Protein 3OVP (pdb70)

Radius of gyration: 23.5 Å; Cα contacts (8 Å, |Δi|>4): 1049; chains: 2; bounding box: 44×43×78 Å

Sequence (443 aa):
GCCKIGPSSILNNSDLANLGAECLRMLDSGADYLHLDVMDGHFVPNITFGHPVVESLRKQQLGQQDPFFDMHMMVSKKPEQWVKPMAVAGANQYTFHLEATEENNPGALIKDIRENGMKKVGLAIKPGTSVEYLAPWANQIDMALVMMTVEPGFGGQKKFMEDMMPKVHWWLRTQFPSLDIEVDGGVGPDDTVHHKCAEAGANMIVSGSSAIMRRSEEDPRRSVINLLRNVCCSEEAAQKRGCCKIGPSILNSDLANLLGAECLRMLDSGADYLHLDVMDGHFVPNITFGHPVVEESLRKQLGQDPFFDMHMMVSKKPEQWVKKPMAVAGANQYTFHLEATENPGALIKKDDIREENGMKVGLAIKPGTSVEYLAPWANQIDMALLVMMTVEPGFGGQKKFMEEDDMMPKVHWLRTQFPSLDIEVDGGVGPDTVHKCAEEAGANMIVSGSSAIMMRRSEDPRSSVINLLRNNVCCSSEEAAQKRS

CATH classification: 3.20.20.70

Secondary structure (DSSP, 8-state):
--EEEEB-TTS-GGGHHHHHHHHHHTT-S-EEEEEEBSSSSS-B-B-HHHHHHHHHHH-SSSPEEEEEE-S-GGGGHHHHHHHT-SEEEEEGGG-S-HHHHHHHHHHTT-EEEEEE-TTS-GGGTGGGGGG-SEEEEESS-TTT-S----GGGHHHHHHHHHH-TT-EEEEESS-STTTHHHHHHHT--EEEESHHHHT-S-HHHHHHHHHHHHHHHHHH-/--EEEEB-TTS-GGGHHHHHHHHHHTT-S-EEEEEEBSSSSS-B-B-HHHHHHHHHHH-SSSPEEEEEE-S-GGGGHHHHHHHT-SEEEEEGGG-S-HHHHHHHHHHTT-EEEEEE-TTS-GGGGGGGGGG-SEEEEESS-TTSSS----GGGHHHHHHHHHH-TT-EEEEESS-STTTHHHHHHHT--EEEE-HHHHT-S-HHHHHHHHHHHHHHHHHHH-

B-factor: mean 17.16, std 11.18, range [2.68, 72.77]

Solvent-accessible surface area: 17392 Å² total; per-residue (Å²): 98,13,102,0,0,0,11,0,42,70,11,55,5,0,32,3,0,55,21,0,75,85,0,44,113,12,22,12,56,4,0,0,0,9,0,12,0,6,76,36,4,51,25,1,0,2,0,31,25,5,0,90,16,1,20,183,67,20,30,153,142,17,62,0,0,0,1,0,3,0,28,107,0,74,75,7,1,126,35,1,25,108,3,24,10,43,7,0,0,0,0,19,61,13,18,157,85,13,15,68,3,5,128,54,0,97,136,29,72,8,104,0,0,0,0,0,45,18,79,21,49,17,123,141,0,19,92,61,4,136,70,16,43,1,0,0,0,4,0,10,51,5,19,141,33,96,57,133,12,54,117,99,14,20,87,20,0,106,91,0,27,78,93,52,105,114,14,58,0,0,0,16,8,42,6,3,53,96,3,0,85,88,0,0,116,11,0,0,14,18,0,2,2,18,48,36,0,10,168,21,166,65,16,119,57,22,0,55,74,0,51,94,10,0,33,65,3,34,149,138,126,96,16,103,0,0,0,15,0,48,103,8,48,4,0,34,2,0,52,29,0,71,82,0,43,109,10,21,12,55,4,0,0,0,10,0,12,1,7,75,37,4,54,29,2,0,1,0,33,24,5,0,80,16,1,31,170,70,19,32,167,137,19,47,0,0,0,0,0,2,0,38,119,0,74,62,7,0,131,35,1,25,119,2,24,9,46,3,0,0,0,0,21,59,17,12,176,88,15,9,52,2,4,128,54,0,101,148,29,72,8,90,0,0,0,0,0,45,15,81,20,55,18,99,139,0,26,87,57,8,131,63,16,39,2,0,0,0,6,0,14,56,5,14,125,62,92,50,162,17,48,95,104,17,21,88,23,0,96,74,0,34,82,94,51,104,114,15,55,0,0,0,14,9,41,9,4,56,115,10,0,88,79,0,2,94,10,5,3,20,17,0,3,2,15,55,39,0,15,196,27,180,75,10,116,53,22,0,64,94,0,56,78,34,0,32,81,10,34,103,168,106,124

InterPro domains:
  IPR000056 Ribulose-phosphate 3-epimerase-like [PF00834] (6-200)
  IPR000056 Ribulose-phosphate 3-epimerase-like [PS01085] (34-48)
  IPR000056 Ribulose-phosphate 3-epimerase-like [PS01086] (138-160)
  IPR000056 Ribulose-phosphate 3-epimerase-like [PTHR11749] (5-222)
  IPR000056 Ribulose-phosphate 3-epimerase-like [cd00429] (6-214)
  IPR011060 Ribulose-phosphate binding barrel [SSF51366] (5-219)
  IPR013785 Aldolase-type TIM barrel [G3DSA:3.20.20.70] (1-228)
  IPR026019 Ribulose-phosphate 3-epimerase [MF_02227] (4-216)
  IPR026019 Ribulose-phosphate 3-epimerase [PIRSF001461] (3-225)
  IPR026019 Ribulose-phosphate 3-epimerase [TIGR01163] (6-214)

Foldseek 3Di:
DFFEAEEEQVADPVPVLVLVVVLVVLPHQAYEYEAADCPLANDGGDALVVLLVSCVSVDQPHAYAYEHSYLCLLVCLLSNLVSRHAEYEYEPVNDPCVPVSLVSNVVSPHFYEYEYAPVDDLVSVVVCQVSHQEYEYEQHGPRPDVDAGHLVSLLSLLVCCVVPVPHAYEYHDNDFLVCLLSNLLSHHRYYYHYCNQSVDPNNSVRRCSSNVSNVVSNVVD/DFFEAEEDQPDDPVPVLVLVVVCVVLPHQAYEYEAADCPLANDGGDALVSLLVSCVSPDQPHAYAYEHSYQCLLVCLLSNLVSRHAEYEYEPVRDPCVPVSLVSNVVSPHFYEYEYAPVDQLVVCVVCQVSHQEYEYEQHGPHPPADAGNLVSLLSLLVCCVVPVVHAYEYDHNDFLVCLLSNLLSPHRYYYHYCNQSVDPNSSVRRVSSNVSNVVSNVVVD

Structure (mmCIF, N/CA/C/O backbone):
data_3OVP
#
_entry.id   3OVP
#
_cell.length_a   63.773
_cell.length_b   46.758
_cell.length_c   73.314
_cell.angle_alpha   90.00
_cell.angle_beta   89.97
_cell.angle_gamma   90.00
#
_symmetry.space_group_name_H-M   'P 1 21 1'
#
loop_
_entity.id
_entity.type
_entity.pdbx_description
1 polymer 'Ribulose-phosphate 3-epimerase'
2 non-polymer 'FE (II) ION'
3 non-polymer 3,6,9,12,15,18,21,24,27-NONAOXANONACOSANE-1,29-DIOL
4 water water
#
loop_
_atom_site.group_PDB
_atom_site.id
_atom_site.type_symbol
_atom_site.label_atom_id
_atom_site.label_alt_id
_atom_site.label_comp_id
_atom_site.label_asym_id
_atom_site.label_entity_id
_atom_site.label_seq_id
_atom_site.pdbx_PDB_ins_code
_atom_site.Cartn_x
_atom_site.Cartn_y
_atom_site.Cartn_z
_atom_site.occupancy
_atom_site.B_iso_or_equiv
_atom_site.auth_seq_id
_atom_site.auth_comp_id
_atom_site.auth_asym_id
_atom_site.auth_atom_id
_atom_site.pdbx_PDB_model_num
ATOM 1 N N . GLY A 1 4 ? 21.462 5.644 41.521 1.00 40.99 4 GLY A N 1
ATOM 2 C CA . GLY A 1 4 ? 20.945 4.651 40.595 1.00 29.73 4 GLY A CA 1
ATOM 3 C C . GLY A 1 4 ? 20.220 5.279 39.419 1.00 28.75 4 GLY A C 1
ATOM 4 O O . GLY A 1 4 ? 19.369 4.644 38.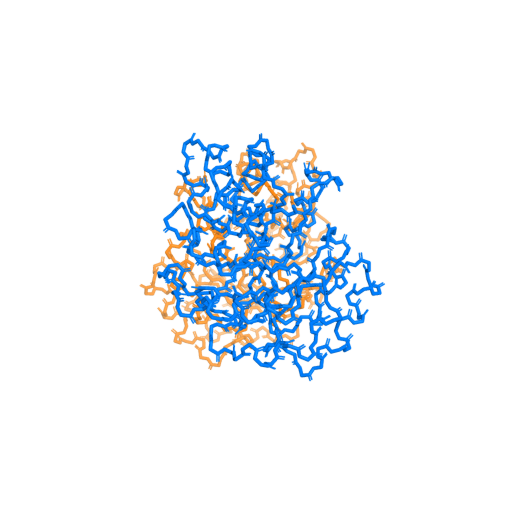787 1.00 30.17 4 GLY A O 1
ATOM 5 N N . CYS A 1 5 ? 20.569 6.526 39.112 1.00 22.10 5 CYS A N 1
ATOM 6 C CA A CYS A 1 5 ? 19.915 7.238 38.018 0.59 22.81 5 CYS A CA 1
ATOM 7 C CA B CYS A 1 5 ? 19.924 7.264 38.028 0.41 23.01 5 CYS A CA 1
ATOM 8 C C . CYS A 1 5 ? 20.765 7.226 36.767 1.00 20.66 5 CYS A C 1
ATOM 9 O O . CYS A 1 5 ? 21.971 7.449 36.819 1.00 21.20 5 CYS A O 1
ATOM 14 N N . LYS A 1 6 ? 20.122 6.966 35.636 1.00 11.46 6 LYS A N 1
ATOM 15 C CA . LYS A 1 6 ? 20.874 6.751 34.417 1.00 11.75 6 LYS A CA 1
ATOM 16 C C . LYS A 1 6 ? 20.244 7.427 33.234 1.00 12.64 6 LYS A C 1
ATOM 17 O O . LYS A 1 6 ? 19.020 7.507 33.141 1.00 11.52 6 LYS A O 1
ATOM 23 N N . ILE A 1 7 ? 21.106 7.904 32.338 1.00 10.00 7 ILE A N 1
ATOM 24 C CA . ILE A 1 7 ? 20.694 8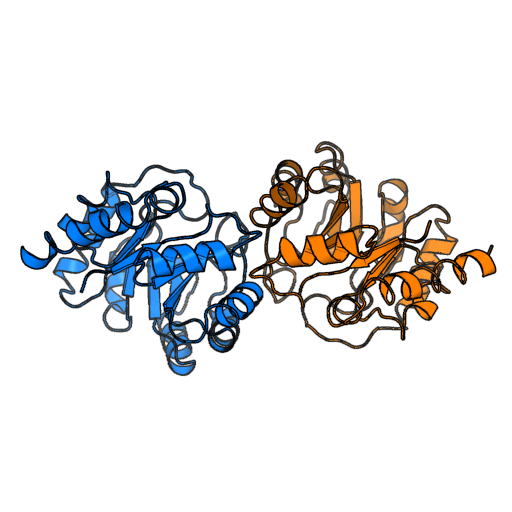.635 31.151 1.00 8.21 7 ILE A CA 1
ATOM 25 C C . ILE A 1 7 ? 21.023 7.837 29.900 1.00 11.75 7 ILE A C 1
ATOM 26 O O . ILE A 1 7 ? 22.164 7.434 29.691 1.00 11.96 7 ILE A O 1
ATOM 31 N N . GLY A 1 8 ? 20.013 7.623 29.069 1.00 8.95 8 GLY A N 1
ATOM 32 C CA . GLY A 1 8 ? 20.145 6.814 27.863 1.00 10.17 8 GLY A CA 1
ATOM 33 C C . GLY A 1 8 ? 19.679 7.579 26.642 1.00 10.75 8 GLY A C 1
ATOM 34 O O . GLY A 1 8 ? 18.490 7.682 26.370 1.00 12.56 8 GLY A O 1
ATOM 35 N N . PRO A 1 9 ? 20.623 8.131 25.883 1.00 9.78 9 PRO A N 1
ATOM 36 C CA . PRO A 1 9 ? 20.176 8.894 24.719 1.00 9.85 9 PRO A CA 1
ATOM 37 C C . PRO A 1 9 ? 19.505 7.991 23.692 1.00 10.87 9 PRO A C 1
ATOM 38 O O . PRO A 1 9 ? 19.926 6.847 23.500 1.00 11.51 9 PRO A O 1
ATOM 42 N N . SER A 1 10 ? 18.454 8.502 23.055 1.00 8.77 10 SER A N 1
ATOM 43 C CA A SER A 1 10 ? 17.846 7.843 21.916 0.34 9.61 10 SER A CA 1
ATOM 44 C CA B SER A 1 10 ? 17.869 7.821 21.914 0.66 8.31 10 SER A CA 1
ATOM 45 C C . SER A 1 10 ? 18.459 8.450 20.664 1.00 13.23 10 SER A C 1
ATOM 46 O O . SER A 1 10 ? 18.791 9.638 20.644 1.00 16.56 10 SER A O 1
ATOM 51 N N . ILE A 1 11 ? 18.601 7.648 19.633 1.00 15.38 11 ILE A N 1
ATOM 52 C CA . ILE A 1 11 ? 19.373 8.084 18.475 1.00 18.09 11 ILE A CA 1
ATOM 53 C C . ILE A 1 11 ? 18.628 8.234 17.142 1.00 22.82 11 ILE A C 1
ATOM 54 O O . ILE A 1 11 ? 19.262 8.317 16.092 1.00 19.98 11 ILE A O 1
ATOM 59 N N . LEU A 1 12 ? 17.299 8.296 17.181 1.00 21.45 12 LEU A N 1
ATOM 60 C CA . LEU A 1 12 ? 16.506 8.393 15.952 1.00 21.94 12 LEU A CA 1
ATOM 61 C C . LEU A 1 12 ? 16.666 9.749 15.300 1.00 25.67 12 LEU A C 1
ATOM 62 O O . LEU A 1 12 ? 16.401 9.920 14.105 1.00 24.69 12 LEU A O 1
ATOM 67 N N . ASN A 1 13 ? 17.074 10.719 16.107 1.00 20.04 13 ASN A N 1
ATOM 68 C CA A ASN A 1 13 ? 17.278 12.062 15.575 0.49 26.10 13 ASN A CA 1
ATOM 69 C CA B ASN A 1 13 ? 17.298 12.090 15.690 0.51 27.36 13 ASN A CA 1
ATOM 70 C C . ASN A 1 13 ? 18.737 12.310 15.246 1.00 30.88 13 ASN A C 1
ATOM 71 O O . ASN A 1 13 ? 19.148 13.441 14.980 1.00 42.38 13 ASN A O 1
ATOM 80 N N . SER A 1 14 ? 19.509 11.231 15.207 1.00 19.28 14 SER A N 1
ATOM 81 C CA . SER A 1 14 ? 20.930 11.340 14.912 1.00 14.01 14 SER A CA 1
ATOM 82 C C . SER A 1 14 ? 21.187 11.135 13.431 1.00 16.28 14 SER A C 1
ATOM 83 O O . SER A 1 14 ? 20.274 10.860 12.655 1.00 15.72 14 SER A O 1
ATOM 86 N N . ASP A 1 15 ? 22.443 11.285 13.038 1.00 10.23 15 ASP A N 1
ATOM 87 C CA . ASP A 1 15 ? 22.829 10.968 11.677 1.00 10.13 15 ASP A CA 1
ATOM 88 C C . ASP A 1 15 ? 22.912 9.451 11.565 1.00 10.11 15 ASP A C 1
ATOM 89 O O . ASP A 1 15 ? 23.918 8.848 11.921 1.00 10.47 15 ASP A O 1
ATOM 94 N N . LEU A 1 16 ? 21.836 8.828 11.082 1.00 9.64 16 LEU A N 1
ATOM 95 C CA . LEU A 1 16 ? 21.772 7.372 11.031 1.00 8.10 16 LEU A CA 1
ATOM 96 C C . LEU A 1 16 ? 22.725 6.753 9.996 1.00 9.83 16 LEU A C 1
ATOM 97 O O . LEU A 1 16 ? 22.974 5.545 10.037 1.00 13.00 16 LEU A O 1
ATOM 102 N N . ALA A 1 17 ? 23.265 7.569 9.090 1.00 7.66 17 ALA A N 1
ATOM 103 C CA . ALA A 1 17 ? 24.269 7.072 8.147 1.00 8.83 17 ALA A CA 1
ATOM 104 C C . ALA A 1 17 ? 25.639 7.002 8.794 1.00 10.76 17 ALA A C 1
ATOM 105 O O . ALA A 1 17 ? 26.578 6.440 8.230 1.00 10.29 17 ALA A O 1
ATOM 107 N N . ASN A 1 18 ? 25.753 7.582 9.982 1.00 11.47 18 ASN A N 1
ATOM 108 C CA . ASN A 1 18 ? 27.016 7.577 10.719 1.00 11.05 18 ASN A CA 1
ATOM 109 C C . ASN A 1 18 ? 26.712 7.206 12.166 1.00 10.81 18 ASN A C 1
ATOM 110 O O . ASN A 1 18 ? 27.115 7.901 13.107 1.00 11.34 18 ASN A O 1
ATOM 115 N N . LEU A 1 19 ? 25.986 6.104 12.336 1.00 7.57 19 LEU A N 1
ATOM 116 C CA . LEU A 1 19 ? 25.427 5.752 13.640 1.00 9.53 19 LEU A CA 1
ATOM 117 C C . LEU A 1 19 ? 26.520 5.433 14.657 1.00 11.23 19 LEU A C 1
ATOM 118 O O . LEU A 1 19 ? 26.388 5.763 15.833 1.00 11.93 19 LEU A O 1
ATOM 123 N N . GLY A 1 20 ? 27.605 4.807 14.201 1.00 12.07 20 GLY A N 1
ATOM 124 C CA . GLY A 1 20 ? 28.688 4.461 15.107 1.00 11.93 20 GLY A CA 1
ATOM 125 C C . GLY A 1 20 ? 29.279 5.696 15.757 1.00 13.47 20 GLY A C 1
ATOM 126 O O . GLY A 1 20 ? 29.473 5.741 16.979 1.00 12.85 20 GLY A O 1
ATOM 127 N N . ALA A 1 21 ? 29.553 6.709 14.942 1.00 10.80 21 ALA A N 1
ATOM 128 C CA . ALA A 1 21 ? 30.140 7.950 15.444 1.00 8.14 21 ALA A CA 1
ATOM 129 C C . ALA A 1 21 ? 29.207 8.632 16.437 1.00 9.58 21 ALA A C 1
ATOM 130 O O . ALA A 1 21 ? 29.644 9.161 17.457 1.00 11.17 21 ALA A O 1
ATOM 132 N N . GLU A 1 22 ? 27.913 8.626 16.124 1.00 8.73 22 GLU A N 1
ATOM 133 C CA . GLU A 1 22 ? 26.937 9.268 16.995 1.00 9.29 22 GLU A CA 1
ATOM 134 C C . GLU A 1 22 ? 26.880 8.559 18.339 1.00 10.51 22 GLU A C 1
ATOM 135 O O . GLU A 1 22 ? 26.801 9.201 19.384 1.00 14.48 22 GLU A O 1
ATOM 141 N N . CYS A 1 23 ? 26.906 7.231 18.316 1.00 12.11 23 CYS A N 1
ATOM 142 C CA . CYS A 1 23 ? 26.897 6.485 19.566 1.00 10.66 23 CYS A CA 1
ATOM 143 C C . CYS A 1 23 ? 28.189 6.691 20.344 1.00 10.50 23 CYS A C 1
ATOM 144 O O . CYS A 1 23 ? 28.163 6.849 21.565 1.00 12.52 23 CYS A O 1
ATOM 147 N N . LEU A 1 24 ? 29.316 6.687 19.645 1.00 10.12 24 LEU A N 1
ATOM 148 C CA . LEU A 1 24 ? 30.594 6.858 20.331 1.00 10.57 24 LEU A CA 1
ATOM 149 C C . LEU A 1 24 ? 30.663 8.202 21.048 1.00 12.97 24 LEU A C 1
ATOM 150 O O . LEU A 1 24 ? 31.137 8.297 22.188 1.00 13.23 24 LEU A O 1
ATOM 155 N N . ARG A 1 25 ? 30.199 9.260 20.398 1.00 11.18 25 ARG A N 1
ATOM 156 C CA . ARG A 1 25 ? 30.299 10.558 21.047 1.00 10.28 25 ARG A CA 1
ATOM 157 C C . ARG A 1 25 ? 29.296 10.672 22.208 1.00 11.64 25 ARG A C 1
ATOM 158 O O . ARG A 1 25 ? 29.539 11.400 23.167 1.00 13.30 25 ARG A O 1
ATOM 166 N N . MET A 1 26 ? 28.185 9.944 22.141 1.00 10.08 26 MET A N 1
ATOM 167 C CA . MET A 1 26 ? 27.278 9.900 23.295 1.00 12.84 26 MET A CA 1
ATOM 168 C C . MET A 1 26 ? 27.934 9.224 24.494 1.00 12.98 26 MET A C 1
ATOM 169 O O . MET A 1 26 ? 27.808 9.691 25.629 1.00 11.24 26 MET A O 1
ATOM 174 N N . LEU A 1 27 ? 28.626 8.119 24.240 1.00 10.65 27 LEU A N 1
ATOM 175 C CA . LEU A 1 27 ? 29.340 7.406 25.290 1.00 11.39 27 LEU A CA 1
ATOM 176 C C . LEU A 1 27 ? 30.458 8.262 25.876 1.00 10.85 27 LEU A C 1
ATOM 177 O O . LEU A 1 27 ? 30.632 8.329 27.094 1.00 14.60 27 LEU A O 1
ATOM 182 N N . ASP A 1 28 ? 31.209 8.930 25.009 1.00 11.89 28 ASP A N 1
ATOM 183 C CA . ASP A 1 28 ? 32.263 9.828 25.470 1.00 12.82 28 ASP A CA 1
ATOM 184 C C . ASP A 1 28 ? 31.701 11.008 26.250 1.00 13.66 28 ASP A C 1
ATOM 185 O O . ASP A 1 28 ? 32.409 11.608 27.060 1.00 14.75 28 ASP A O 1
ATOM 190 N N . SER A 1 29 ? 30.446 11.354 25.978 1.00 12.16 29 SER A N 1
ATOM 191 C CA . SER A 1 29 ? 29.787 12.475 26.636 1.00 15.72 29 SER A CA 1
ATOM 192 C C . SER A 1 29 ? 29.206 12.075 27.983 1.00 15.16 29 SER A C 1
ATOM 193 O O . SER A 1 29 ? 28.638 12.905 28.689 1.00 17.18 29 SER A O 1
ATOM 196 N N . GLY A 1 30 ? 29.355 10.801 28.327 1.00 13.46 30 GLY A N 1
ATOM 197 C CA . GLY A 1 30 ? 28.943 10.306 29.633 1.00 9.94 30 GLY A CA 1
ATOM 198 C C . GLY A 1 30 ? 27.591 9.608 29.671 1.00 13.78 30 GLY A C 1
ATOM 199 O O . GLY A 1 30 ? 27.033 9.400 30.754 1.00 14.38 30 GLY A O 1
ATOM 200 N N . ALA A 1 31 ? 27.053 9.235 28.513 1.00 11.88 31 ALA A N 1
ATOM 201 C CA . ALA A 1 31 ? 25.806 8.459 28.499 1.00 8.93 31 ALA A CA 1
ATOM 202 C C . ALA A 1 31 ? 25.985 7.163 29.279 1.00 10.95 31 ALA A C 1
ATOM 203 O O . ALA A 1 31 ? 27.016 6.497 29.157 1.00 12.72 31 ALA A O 1
ATOM 205 N N . ASP A 1 32 ? 24.981 6.798 30.069 1.00 9.84 32 ASP A N 1
ATOM 206 C CA . ASP A 1 32 ? 25.052 5.566 30.847 1.00 8.92 32 ASP A CA 1
ATOM 207 C C . ASP A 1 32 ? 24.711 4.348 30.007 1.00 11.25 32 ASP A C 1
ATOM 208 O O . ASP A 1 32 ? 25.211 3.258 30.255 1.00 12.53 32 ASP A O 1
ATOM 213 N N . TYR A 1 33 ? 23.855 4.538 29.005 1.00 9.08 33 TYR A N 1
ATOM 214 C CA . TYR A 1 33 ? 23.491 3.461 28.099 1.00 7.80 33 TYR A CA 1
ATOM 215 C C . TYR A 1 33 ? 22.961 4.077 26.802 1.00 10.47 33 TYR A C 1
ATOM 216 O O . TYR A 1 33 ? 22.848 5.299 26.699 1.00 10.05 33 TYR A O 1
ATOM 225 N N . LEU A 1 34 ? 22.690 3.239 25.807 1.00 9.17 34 LEU A N 1
ATOM 226 C CA . LEU A 1 34 ? 22.099 3.719 24.562 1.00 8.86 34 LEU A CA 1
ATOM 227 C C . LEU A 1 34 ? 20.735 3.081 24.414 1.00 12.20 34 LEU A C 1
ATOM 228 O O . LEU A 1 34 ? 20.575 1.889 24.662 1.00 11.04 34 LEU A O 1
ATOM 233 N N . HIS A 1 35 ? 19.752 3.887 24.027 1.00 9.50 35 HIS A N 1
ATOM 234 C CA . HIS A 1 35 ? 18.370 3.428 23.872 1.00 8.15 35 HIS A CA 1
ATOM 235 C C . HIS A 1 35 ? 18.101 3.356 22.376 1.00 10.21 35 HIS A C 1
ATOM 236 O O . HIS A 1 35 ? 18.143 4.377 21.679 1.00 10.93 35 HIS A O 1
ATOM 243 N N . LEU A 1 36 ? 17.869 2.140 21.879 1.00 7.85 36 LEU A N 1
ATOM 244 C CA . LEU A 1 36 ? 17.790 1.905 20.443 1.00 7.22 36 LEU A CA 1
ATOM 245 C C . LEU A 1 36 ? 16.369 1.555 20.049 1.00 7.82 36 LEU A C 1
ATOM 246 O O . LEU A 1 36 ? 15.830 0.520 20.462 1.00 9.10 36 LEU A O 1
ATOM 251 N N . ASP A 1 37 ? 15.761 2.424 19.251 1.00 7.35 37 ASP A N 1
ATOM 252 C CA . ASP A 1 37 ? 14.348 2.277 18.899 1.00 6.67 37 ASP A CA 1
ATOM 253 C C . ASP A 1 37 ? 14.161 1.417 17.668 1.00 7.41 37 ASP A C 1
ATOM 254 O O . ASP A 1 37 ? 14.572 1.805 16.576 1.00 10.53 37 ASP A O 1
ATOM 259 N N . VAL A 1 38 ? 13.517 0.268 17.847 1.00 5.07 38 VAL A N 1
ATOM 260 C CA . VAL A 1 38 ? 13.288 -0.683 16.759 1.00 5.82 38 VAL A CA 1
ATOM 261 C C . VAL A 1 38 ? 11.809 -0.658 16.430 1.00 6.82 38 VAL A C 1
ATOM 262 O O . VAL A 1 38 ? 10.967 -0.994 17.271 1.00 7.24 38 VAL A O 1
ATOM 266 N N . MET A 1 39 ? 11.490 -0.213 15.217 1.00 7.84 39 MET A N 1
ATOM 267 C CA . MET A 1 39 ? 10.102 -0.095 14.791 1.00 4.96 39 MET A CA 1
ATOM 268 C C . MET A 1 39 ? 9.888 -0.892 13.513 1.00 7.04 39 MET A C 1
ATOM 269 O O . MET A 1 39 ? 10.668 -0.772 12.574 1.00 9.10 39 MET A O 1
ATOM 274 N N . ASP A 1 40 ? 8.818 -1.685 13.465 1.00 5.37 40 ASP A N 1
ATOM 275 C CA . ASP A 1 40 ? 8.604 -2.590 12.340 1.00 5.67 40 ASP A CA 1
ATOM 276 C C . ASP A 1 40 ? 7.555 -2.134 11.334 1.00 8.65 40 ASP A C 1
ATOM 277 O O . ASP A 1 40 ? 7.220 -2.864 10.404 1.00 10.17 40 ASP A O 1
ATOM 282 N N . GLY A 1 41 ? 7.063 -0.914 11.491 1.00 8.62 41 GLY A N 1
ATOM 283 C CA . GLY A 1 41 ? 6.101 -0.375 10.545 1.00 8.31 41 GLY A CA 1
ATOM 284 C C . GLY A 1 41 ? 4.699 -0.928 10.706 1.00 11.43 41 GLY A C 1
ATOM 285 O O . GLY A 1 41 ? 3.792 -0.554 9.958 1.00 10.67 41 GLY A O 1
ATOM 286 N N . HIS A 1 42 ? 4.521 -1.800 11.693 1.00 8.32 42 HIS A N 1
ATOM 287 C CA . HIS A 1 42 ? 3.236 -2.443 11.935 1.00 8.81 42 HIS A CA 1
ATOM 288 C C . HIS A 1 42 ? 2.699 -2.088 13.312 1.00 8.05 42 HIS A C 1
ATOM 289 O O . HIS A 1 42 ? 1.578 -1.595 13.438 1.00 9.47 42 HIS A O 1
ATOM 296 N N . PHE A 1 43 ? 3.501 -2.332 14.345 1.00 7.22 43 PHE A N 1
ATOM 297 C CA . PHE A 1 43 ? 3.101 -1.950 15.689 1.00 7.78 43 PHE A CA 1
ATOM 298 C C . PHE A 1 43 ? 3.021 -0.428 15.825 1.00 10.14 43 PHE A C 1
ATOM 299 O O . PHE A 1 43 ? 2.155 0.109 16.546 1.00 10.32 43 PHE A O 1
ATOM 307 N N . VAL A 1 44 ? 3.924 0.255 15.126 1.00 8.85 44 VAL A N 1
ATOM 308 C CA . VAL A 1 44 ? 3.926 1.709 15.002 1.00 9.32 44 VAL A CA 1
ATOM 309 C C . VAL A 1 44 ? 4.147 2.065 13.535 1.00 9.45 44 VAL A C 1
ATOM 310 O O . VAL A 1 44 ? 4.705 1.264 12.771 1.00 10.93 44 VAL A O 1
ATOM 314 N N . PRO A 1 45 ? 3.705 3.257 13.119 1.00 10.03 45 PRO A N 1
ATOM 315 C CA . PRO A 1 45 ? 3.775 3.651 11.706 1.00 13.26 45 PRO A CA 1
ATOM 316 C C . PRO A 1 45 ? 5.128 4.207 11.244 1.00 12.46 45 PRO A C 1
ATOM 317 O O . PRO A 1 45 ? 5.178 5.244 10.577 1.00 13.36 45 PRO A O 1
ATOM 321 N N . ASN A 1 46 ? 6.215 3.509 11.563 1.00 10.34 46 ASN A N 1
ATOM 322 C CA . ASN A 1 46 ? 7.542 3.911 11.100 1.00 10.17 46 ASN A CA 1
ATOM 323 C C . ASN A 1 46 ? 8.407 2.667 11.104 1.00 11.16 46 ASN A C 1
ATOM 324 O O . ASN A 1 46 ? 8.115 1.732 11.835 1.00 10.70 46 ASN A O 1
ATOM 329 N N . ILE A 1 47 ? 9.442 2.648 10.273 1.00 8.05 47 ILE A N 1
ATOM 330 C CA . ILE A 1 47 ? 10.402 1.554 10.247 1.00 6.68 47 ILE A CA 1
ATOM 331 C C . ILE A 1 47 ? 11.745 2.200 10.491 1.00 8.15 47 ILE A C 1
ATOM 332 O O . ILE A 1 47 ? 12.143 3.110 9.756 1.00 11.07 47 ILE A O 1
ATOM 337 N N . THR A 1 48 ? 12.452 1.747 11.517 1.00 10.89 48 THR A N 1
ATOM 338 C CA . THR A 1 48 ? 13.719 2.377 11.852 1.00 12.26 48 THR A CA 1
ATOM 339 C C . THR A 1 48 ? 14.860 1.460 11.455 1.00 11.73 48 THR A C 1
ATOM 340 O O . THR A 1 48 ? 15.451 1.620 10.393 1.00 11.98 48 THR A O 1
ATOM 344 N N . PHE A 1 49 ? 15.162 0.496 12.313 1.00 10.69 49 PHE A N 1
ATOM 345 C CA . PHE A 1 49 ? 16.191 -0.480 12.014 1.00 8.20 49 PHE A CA 1
ATOM 346 C C . PHE A 1 49 ? 15.990 -1.699 12.893 1.00 10.13 49 PHE A C 1
ATOM 347 O O . PHE A 1 49 ? 15.293 -1.633 13.910 1.00 9.84 49 PHE A O 1
ATOM 355 N N . GLY A 1 50 ? 16.609 -2.806 12.494 1.00 10.08 50 GLY A N 1
ATOM 356 C CA . GLY A 1 50 ? 16.458 -4.058 13.213 1.00 8.51 50 GLY A CA 1
ATOM 357 C C . GLY A 1 50 ? 17.784 -4.616 13.695 1.00 12.44 50 GLY A C 1
ATOM 358 O O . GLY A 1 50 ? 18.809 -3.915 13.693 1.00 11.49 50 GLY A O 1
ATOM 359 N N . HIS A 1 51 ? 17.772 -5.885 14.101 1.00 10.48 51 HIS A N 1
ATOM 360 C CA . HIS A 1 51 ? 18.983 -6.525 14.630 1.00 9.59 51 HIS A CA 1
ATOM 361 C C . HIS A 1 51 ? 20.251 -6.441 13.761 1.00 9.93 51 HIS A C 1
ATOM 362 O O . HIS A 1 51 ? 21.349 -6.401 14.313 1.00 11.08 51 HIS A O 1
ATOM 369 N N . PRO A 1 52 ? 20.122 -6.430 12.411 1.00 9.60 52 PRO A N 1
ATOM 370 C CA . PRO A 1 52 ? 21.360 -6.334 11.624 1.00 10.72 52 PRO A CA 1
ATOM 371 C C . PRO A 1 52 ? 22.138 -5.062 11.933 1.00 12.48 52 PRO A C 1
ATOM 372 O O . PRO A 1 52 ? 23.375 -5.071 11.965 1.00 10.72 52 PRO A O 1
ATOM 376 N N . VAL A 1 53 ? 21.424 -3.966 12.163 1.00 10.04 53 VAL A N 1
ATOM 377 C CA . VAL A 1 53 ? 22.098 -2.728 12.525 1.00 10.41 53 VAL A CA 1
ATOM 378 C C . VAL A 1 53 ? 22.691 -2.846 13.924 1.00 10.34 53 VAL A C 1
ATOM 379 O O . VAL A 1 53 ? 23.823 -2.412 14.174 1.00 11.76 53 VAL A O 1
ATOM 383 N N . VAL A 1 54 ? 21.935 -3.458 14.831 1.00 10.63 54 VAL A N 1
ATOM 384 C CA . VAL A 1 54 ? 22.406 -3.651 16.200 1.00 9.42 54 VAL A CA 1
ATOM 385 C C . VAL A 1 54 ? 23.694 -4.454 16.221 1.00 11.03 54 VAL A C 1
ATOM 386 O O . VAL A 1 54 ? 24.635 -4.114 16.933 1.00 12.83 54 VAL A O 1
ATOM 390 N N . GLU A 1 55 ? 23.735 -5.521 15.425 1.00 11.84 55 GLU A N 1
ATOM 391 C CA . GLU A 1 55 ? 24.937 -6.342 15.317 1.00 10.56 55 GLU A CA 1
ATOM 392 C C . GLU A 1 55 ? 26.170 -5.540 14.867 1.00 12.69 55 GLU A C 1
ATOM 393 O O . GLU A 1 55 ? 27.245 -5.649 15.469 1.00 13.44 55 GLU A O 1
ATOM 399 N N . SER A 1 56 ? 26.026 -4.732 13.818 1.00 10.11 56 SER A N 1
ATOM 400 C CA . SER A 1 56 ? 27.125 -3.874 13.377 1.00 9.71 56 SER A CA 1
ATOM 401 C C . SER A 1 56 ? 27.523 -2.869 14.463 1.00 12.25 56 SER A C 1
ATOM 402 O O . SER A 1 56 ? 28.712 -2.602 14.668 1.00 13.95 56 SER A O 1
ATOM 405 N N . LEU A 1 57 ? 26.531 -2.312 15.151 1.00 10.33 57 LEU A N 1
ATOM 406 C CA . LEU A 1 57 ? 26.809 -1.330 16.202 1.00 9.44 57 LEU A CA 1
ATOM 407 C C . LEU A 1 57 ? 27.605 -1.987 17.314 1.00 16.08 57 LEU A C 1
ATOM 408 O O . LEU A 1 57 ? 28.601 -1.439 17.806 1.00 13.88 57 LEU A O 1
ATOM 413 N N . ARG A 1 58 ? 27.170 -3.176 17.716 1.00 11.53 58 ARG A N 1
ATOM 414 C CA . ARG A 1 58 ? 27.873 -3.900 18.775 1.00 13.66 58 ARG A CA 1
ATOM 415 C C . ARG A 1 58 ? 29.313 -4.195 18.372 1.00 14.60 58 ARG A C 1
ATOM 416 O O . ARG A 1 58 ? 30.235 -4.073 19.183 1.00 15.45 58 ARG A O 1
ATOM 424 N N . LYS A 1 59 ? 29.511 -4.569 17.114 1.00 14.24 59 LYS A N 1
ATOM 425 C CA . LYS A 1 59 ? 30.853 -4.866 16.625 1.00 15.32 59 LYS A CA 1
ATOM 426 C C . LYS A 1 59 ? 31.768 -3.641 16.702 1.00 16.61 59 LYS A C 1
ATOM 427 O O . LYS A 1 59 ? 32.940 -3.755 17.058 1.00 21.63 59 LYS A O 1
ATOM 433 N N A GLN A 1 60 ? 31.241 -2.470 16.373 0.52 15.91 60 GLN A N 1
ATOM 434 N N B GLN A 1 60 ? 31.208 -2.470 16.395 0.48 15.98 60 GLN A N 1
ATOM 435 C CA A GLN A 1 60 ? 32.064 -1.272 16.404 0.52 17.68 60 GLN A CA 1
ATOM 436 C CA B GLN A 1 60 ? 31.955 -1.206 16.347 0.48 17.91 60 GLN A CA 1
ATOM 437 C C A GLN A 1 60 ? 32.331 -0.822 17.834 0.52 18.68 60 GLN A C 1
ATOM 438 C C B GLN A 1 60 ? 32.161 -0.537 17.709 0.48 17.52 60 GLN A C 1
ATOM 439 O O A GLN A 1 60 ? 33.468 -0.481 18.183 0.52 13.86 60 GLN A O 1
ATOM 440 O O B GLN A 1 60 ? 33.088 0.256 17.888 0.48 16.02 60 GLN A O 1
ATOM 451 N N . LEU A 1 61 ? 31.288 -0.839 18.662 1.00 16.16 61 LEU A N 1
ATOM 452 C CA . LEU A 1 61 ? 31.375 -0.242 19.992 1.00 17.41 61 LEU A CA 1
ATOM 453 C C . LEU A 1 61 ? 32.059 -1.154 20.998 1.00 17.64 61 LEU A C 1
ATOM 454 O O . LEU A 1 61 ? 32.484 -0.703 22.063 1.00 23.54 61 LEU A O 1
ATOM 459 N N . GLY A 1 62 ? 32.153 -2.437 20.670 1.00 15.53 62 GLY A N 1
ATOM 460 C CA . GLY A 1 62 ? 32.742 -3.389 21.589 1.00 17.75 62 GLY A CA 1
ATOM 461 C C . GLY A 1 62 ? 31.737 -3.866 22.619 1.00 19.07 62 GLY A C 1
ATOM 462 O O . GLY A 1 62 ? 30.564 -3.508 22.567 1.00 15.22 62 GLY A O 1
ATOM 463 N N . GLN A 1 63 ? 32.229 -4.626 23.591 1.00 19.33 63 GLN A N 1
ATOM 464 C CA A GLN A 1 63 ? 31.358 -5.353 24.513 0.46 22.19 63 GLN A CA 1
ATOM 465 C CA B GLN A 1 63 ? 31.392 -5.363 24.534 0.54 22.57 63 GLN A CA 1
ATOM 466 C C . GLN A 1 63 ? 30.795 -4.530 25.672 1.00 22.03 63 GLN A C 1
ATOM 467 O O . GLN A 1 63 ? 29.799 -4.920 26.275 1.00 22.21 63 GLN A O 1
ATOM 478 N N . ASP A 1 64 ? 31.416 -3.399 25.979 1.00 17.69 64 ASP A N 1
ATOM 479 C CA . ASP A 1 64 ? 31.068 -2.644 27.191 1.00 20.07 64 ASP A CA 1
ATOM 480 C C . ASP A 1 64 ? 29.728 -1.879 27.210 1.00 17.02 64 ASP A C 1
ATOM 481 O O . ASP A 1 64 ? 28.995 -1.932 28.203 1.00 18.84 64 ASP A O 1
ATOM 486 N N . PRO A 1 65 ? 29.408 -1.145 26.135 1.00 16.29 65 PRO A N 1
ATOM 487 C CA . PRO A 1 65 ? 28.192 -0.322 26.202 1.00 10.77 65 PRO A CA 1
ATOM 488 C C . PRO A 1 65 ? 26.910 -1.132 26.348 1.00 11.96 65 PRO A C 1
ATOM 489 O O . PRO A 1 65 ? 26.799 -2.216 25.777 1.00 15.41 65 PRO A O 1
ATOM 493 N N . PHE A 1 66 ? 25.957 -0.586 27.101 1.00 9.55 66 PHE A N 1
ATOM 494 C CA . PHE A 1 66 ? 24.678 -1.239 27.377 1.00 11.04 66 PHE A CA 1
ATOM 495 C C . PHE A 1 66 ? 23.662 -0.776 26.349 1.00 10.19 66 PHE A C 1
ATOM 496 O O . PHE A 1 66 ? 23.452 0.429 26.190 1.00 10.45 66 PHE A O 1
ATOM 504 N N . PHE A 1 67 ? 23.054 -1.728 25.633 1.00 11.05 67 PHE A N 1
ATOM 505 C CA . PHE A 1 67 ? 21.986 -1.420 24.680 1.00 10.03 67 PHE A CA 1
ATOM 506 C C . PHE A 1 67 ? 20.631 -1.747 25.289 1.00 12.53 67 PHE A C 1
ATOM 507 O O . PHE A 1 67 ? 20.360 -2.906 25.605 1.00 12.80 67 PHE A O 1
ATOM 515 N N . ASP A 1 68 ? 19.777 -0.738 25.406 1.00 10.25 68 ASP A N 1
ATOM 516 C CA . ASP A 1 68 ? 18.375 -0.936 25.768 1.00 9.30 68 ASP A CA 1
ATOM 517 C C . ASP A 1 68 ? 17.577 -0.949 24.471 1.00 9.89 68 ASP A C 1
ATOM 518 O O . ASP A 1 68 ? 17.430 0.090 23.815 1.00 10.61 68 ASP A O 1
ATOM 523 N N . MET A 1 69 ? 17.074 -2.120 24.085 1.00 7.55 69 MET A N 1
ATOM 524 C CA . MET A 1 69 ? 16.322 -2.228 22.833 1.00 6.31 69 MET A CA 1
ATOM 525 C C . MET A 1 69 ? 14.847 -1.954 23.066 1.00 6.86 69 MET A C 1
ATOM 526 O O . MET A 1 69 ? 14.146 -2.733 23.729 1.00 9.27 69 MET A O 1
ATOM 531 N N . HIS A 1 70 ? 14.369 -0.862 22.498 1.00 5.34 70 HIS A N 1
ATOM 532 C CA . HIS A 1 70 ? 12.968 -0.521 22.629 1.00 4.60 70 HIS A CA 1
ATOM 533 C C . HIS A 1 70 ? 12.246 -1.153 21.441 1.00 8.27 70 HIS A C 1
ATOM 534 O O . HIS A 1 70 ? 12.304 -0.651 20.315 1.00 7.01 70 HIS A O 1
ATOM 541 N N . MET A 1 71 ? 11.587 -2.280 21.697 1.00 5.72 71 MET A N 1
ATOM 542 C CA . MET A 1 71 ? 11.061 -3.115 20.618 1.00 4.92 71 MET A CA 1
ATOM 543 C C . MET A 1 71 ? 9.613 -2.741 20.317 1.00 5.15 71 MET A C 1
ATOM 544 O O . MET A 1 71 ? 8.664 -3.299 20.884 1.00 7.82 71 MET A O 1
ATOM 549 N N . MET A 1 72 ? 9.460 -1.769 19.436 1.00 6.61 72 MET A N 1
ATOM 550 C CA . MET A 1 72 ? 8.142 -1.353 18.978 1.00 8.10 72 MET A CA 1
ATOM 551 C C . MET A 1 72 ? 7.782 -2.193 17.756 1.00 8.44 72 MET A C 1
ATOM 552 O O . MET A 1 72 ? 7.724 -1.710 16.619 1.00 6.70 72 MET A O 1
ATOM 557 N N . VAL A 1 73 ? 7.563 -3.476 18.020 1.00 8.69 73 VAL A N 1
ATOM 558 C CA . VAL A 1 73 ? 7.319 -4.458 16.981 1.00 8.63 73 VAL A CA 1
ATOM 559 C C . VAL A 1 73 ? 6.078 -5.266 17.344 1.00 8.83 73 VAL A C 1
ATOM 560 O O . VAL A 1 73 ? 5.737 -5.423 18.530 1.00 8.24 73 VAL A O 1
ATOM 564 N N . SER A 1 74 ? 5.383 -5.774 16.333 1.00 7.14 74 SER A N 1
ATOM 565 C CA . SER A 1 74 ? 4.127 -6.452 16.605 1.00 8.55 74 SER A CA 1
ATOM 566 C C . SER A 1 74 ? 4.307 -7.876 17.118 1.00 11.13 74 SER A C 1
ATOM 567 O O . SER A 1 74 ? 3.427 -8.406 17.782 1.00 10.16 74 SER A O 1
ATOM 570 N N . LYS A 1 75 ? 5.435 -8.495 16.790 1.00 9.13 75 LYS A N 1
ATOM 571 C CA A LYS A 1 75 ? 5.726 -9.851 17.228 0.39 8.19 75 LYS A CA 1
ATOM 572 C CA B LYS A 1 75 ? 5.724 -9.853 17.232 0.61 7.81 75 LYS A CA 1
ATOM 573 C C . LYS A 1 75 ? 7.043 -9.906 17.986 1.00 8.51 75 LYS A C 1
ATOM 574 O O . LYS A 1 75 ? 8.046 -10.412 17.462 1.00 9.27 75 LYS A O 1
ATOM 585 N N . PRO A 1 76 ? 7.050 -9.404 19.230 1.00 9.84 76 PRO A N 1
ATOM 586 C CA . PRO A 1 76 ? 8.302 -9.323 19.989 1.00 8.44 76 PRO A CA 1
ATOM 587 C C . PRO A 1 76 ? 8.929 -10.695 20.199 1.00 7.80 76 PRO A C 1
ATOM 588 O O . PRO A 1 76 ? 10.156 -10.791 20.320 1.00 11.22 76 PRO A O 1
ATOM 592 N N . GLU A 1 77 ? 8.112 -11.743 20.195 1.00 7.69 77 GLU A N 1
ATOM 593 C CA . GLU A 1 77 ? 8.639 -13.099 20.346 1.00 9.41 77 GLU A CA 1
ATOM 594 C C . GLU A 1 77 ? 9.648 -13.433 19.247 1.00 10.92 77 GLU A C 1
ATOM 595 O O . GLU A 1 77 ? 10.591 -14.198 19.460 1.00 11.56 77 GLU A O 1
ATOM 601 N N . GLN A 1 78 ? 9.438 -12.859 18.071 1.00 9.22 78 GLN A N 1
ATOM 602 C CA . GLN A 1 78 ? 10.218 -13.231 16.890 1.00 9.73 78 GLN A CA 1
ATOM 603 C C . GLN A 1 78 ? 11.670 -12.741 16.919 1.00 9.22 78 GLN A C 1
ATOM 604 O O . GLN A 1 78 ? 12.544 -13.349 16.297 1.00 10.96 78 GLN A O 1
ATOM 610 N N . TRP A 1 79 ? 11.933 -11.665 17.654 1.00 9.95 79 TRP A N 1
ATOM 611 C CA . TRP A 1 79 ? 13.221 -10.978 17.545 1.00 8.85 79 TRP A CA 1
ATOM 612 C C . TRP A 1 79 ? 14.099 -11.149 18.778 1.00 8.97 79 TRP A C 1
ATOM 613 O O . TRP A 1 79 ? 15.177 -10.562 18.855 1.00 9.18 79 TRP A O 1
ATOM 624 N N . VAL A 1 80 ? 13.647 -11.973 19.723 1.00 8.11 80 VAL A N 1
ATOM 625 C CA . VAL A 1 80 ? 14.380 -12.183 20.970 1.00 7.97 80 VAL A CA 1
ATOM 626 C C . VAL A 1 80 ? 15.759 -12.749 20.682 1.00 10.78 80 VAL A C 1
ATOM 627 O O . VAL A 1 80 ? 16.771 -12.168 21.068 1.00 10.27 80 VAL A O 1
ATOM 631 N N . LYS A 1 81 ? 15.790 -13.882 19.988 1.00 10.79 81 LYS A N 1
ATOM 632 C CA . LYS A 1 81 ? 17.048 -14.565 19.678 1.00 8.85 81 LYS A CA 1
ATOM 633 C C . LYS A 1 81 ? 17.940 -13.726 18.767 1.00 11.41 81 LYS A C 1
ATOM 634 O O . LYS A 1 81 ? 19.126 -13.579 19.044 1.00 13.84 81 LYS A O 1
ATOM 640 N N . PRO A 1 82 ? 17.377 -13.152 17.684 1.00 10.40 82 PRO A N 1
ATOM 641 C CA . PRO A 1 82 ? 18.194 -12.270 16.841 1.00 12.37 82 PRO A CA 1
ATOM 642 C C . PRO A 1 82 ? 18.841 -11.116 17.613 1.00 10.72 82 PRO A C 1
ATOM 643 O O . PRO A 1 82 ? 20.020 -10.829 17.391 1.00 12.04 82 PRO A O 1
ATOM 647 N N . MET A 1 83 ? 18.090 -10.468 18.503 1.00 11.02 83 MET A N 1
ATOM 648 C CA . MET A 1 83 ? 18.657 -9.391 19.305 1.00 6.73 83 MET A CA 1
ATOM 649 C C . MET A 1 83 ? 19.707 -9.888 20.296 1.00 10.50 83 MET A C 1
ATOM 650 O O . MET A 1 83 ? 20.701 -9.207 20.546 1.00 11.93 83 MET A O 1
ATOM 655 N N . ALA A 1 84 ? 19.491 -11.067 20.869 1.00 10.42 84 ALA A N 1
ATOM 656 C CA . ALA A 1 84 ? 20.475 -11.620 21.795 1.00 10.56 84 ALA A CA 1
ATOM 657 C C . ALA A 1 84 ? 21.779 -11.917 21.053 1.00 13.20 84 ALA A C 1
ATOM 658 O O . ALA A 1 84 ? 22.863 -11.611 21.538 1.00 14.78 84 ALA A O 1
ATOM 660 N N . VAL A 1 85 ? 21.660 -12.513 19.876 1.00 14.12 85 VAL A N 1
ATOM 661 C CA . VAL A 1 85 ? 22.828 -12.827 19.057 1.00 11.77 85 VAL A CA 1
ATOM 662 C C . VAL A 1 85 ? 23.534 -11.541 18.604 1.00 15.01 85 VAL A C 1
ATOM 663 O O . VAL A 1 85 ? 24.768 -11.497 18.488 1.00 15.57 85 VAL A O 1
ATOM 667 N N . ALA A 1 86 ? 22.755 -10.488 18.374 1.00 14.87 86 ALA A N 1
ATOM 668 C CA . ALA A 1 86 ? 23.309 -9.203 17.940 1.00 15.98 86 ALA A CA 1
ATOM 669 C C . ALA A 1 86 ? 24.082 -8.500 19.054 1.00 15.53 86 ALA A C 1
ATOM 670 O O . ALA A 1 86 ? 24.902 -7.623 18.791 1.00 20.18 86 ALA A O 1
ATOM 672 N N . GLY A 1 87 ? 23.810 -8.876 20.296 1.00 13.49 87 GLY A N 1
ATOM 673 C CA . GLY A 1 87 ? 24.542 -8.320 21.418 1.00 13.78 87 GLY A CA 1
ATOM 674 C C . GLY A 1 87 ? 23.769 -7.297 22.229 1.00 14.33 87 GLY A C 1
ATOM 675 O O . GLY A 1 87 ? 24.369 -6.468 22.894 1.00 13.55 87 GLY A O 1
ATOM 676 N N . ALA A 1 88 ? 22.439 -7.357 22.181 1.00 13.09 88 ALA A N 1
ATOM 677 C CA . ALA A 1 88 ? 21.600 -6.476 22.991 1.00 12.73 88 ALA A CA 1
ATOM 678 C C . ALA A 1 88 ? 21.668 -6.871 24.466 1.00 11.76 88 ALA A C 1
ATOM 679 O O . ALA A 1 88 ? 21.670 -8.059 24.788 1.00 13.59 88 ALA A O 1
ATOM 681 N N . ASN A 1 89 ? 21.701 -5.884 25.365 1.00 10.13 89 ASN A N 1
ATOM 682 C CA . ASN A 1 89 ? 21.669 -6.183 26.800 1.00 10.00 89 ASN A CA 1
ATOM 683 C C . ASN A 1 89 ? 20.269 -6.357 27.361 1.00 11.14 89 ASN A C 1
ATOM 684 O O . ASN A 1 89 ? 20.043 -7.203 28.225 1.00 10.89 89 ASN A O 1
ATOM 689 N N . GLN A 1 90 ? 19.349 -5.516 26.911 1.00 8.97 90 GLN A N 1
ATOM 690 C CA . GLN A 1 90 ? 18.008 -5.493 27.468 1.00 8.45 90 GLN A CA 1
ATOM 691 C C . GLN A 1 90 ? 17.007 -5.434 26.335 1.00 8.70 90 GLN A C 1
ATOM 692 O O . GLN A 1 90 ? 17.170 -4.685 25.379 1.00 10.01 90 GLN A O 1
ATOM 698 N N . TYR A 1 91 ? 15.968 -6.242 26.458 1.00 5.55 91 TYR A N 1
ATOM 699 C CA . TYR A 1 91 ? 14.934 -6.327 25.447 1.00 8.14 91 TYR A CA 1
ATOM 700 C C . TYR A 1 91 ? 13.662 -5.773 26.074 1.00 9.89 91 TYR A C 1
ATOM 701 O O . TYR A 1 91 ? 13.071 -6.386 26.964 1.00 7.65 91 TYR A O 1
ATOM 710 N N . THR A 1 92 ? 13.264 -4.585 25.628 1.00 6.11 92 THR A N 1
ATOM 711 C CA . THR A 1 92 ? 12.114 -3.908 26.197 1.00 5.78 92 THR A CA 1
ATOM 712 C C . THR A 1 92 ? 10.972 -4.057 25.221 1.00 6.09 92 THR A C 1
ATOM 713 O O . THR A 1 92 ? 10.960 -3.424 24.156 1.00 8.57 92 THR A O 1
ATOM 717 N N . PHE A 1 93 ? 10.026 -4.927 25.561 1.00 6.05 93 PHE A N 1
ATOM 718 C CA . PHE A 1 93 ? 8.900 -5.169 24.664 1.00 4.94 93 PHE A CA 1
ATOM 719 C C . PHE A 1 93 ? 7.661 -4.463 25.164 1.00 5.80 93 PHE A C 1
ATOM 720 O O . PHE A 1 93 ? 7.589 -4.052 26.320 1.00 8.39 93 PHE A O 1
ATOM 728 N N . HIS A 1 94 ? 6.710 -4.271 24.269 1.00 5.83 94 HIS A N 1
ATOM 729 C CA . HIS A 1 94 ? 5.463 -3.606 24.641 1.00 7.11 94 HIS A CA 1
ATOM 730 C C . HIS A 1 94 ? 4.423 -4.575 25.146 1.00 8.03 94 HIS A C 1
ATOM 731 O O . HIS A 1 94 ? 4.136 -5.592 24.512 1.00 6.60 94 HIS A O 1
ATOM 738 N N . LEU A 1 95 ? 3.839 -4.248 26.290 1.00 6.08 95 LEU A N 1
ATOM 739 C CA . LEU A 1 95 ? 2.794 -5.092 26.852 1.00 7.03 95 LEU A CA 1
ATOM 740 C C . LEU A 1 95 ? 1.644 -5.270 25.864 1.00 9.47 95 LEU A C 1
ATOM 741 O O . LEU A 1 95 ? 0.994 -6.326 25.826 1.00 8.65 95 LEU A O 1
ATOM 746 N N . GLU A 1 96 ? 1.393 -4.241 25.056 1.00 8.65 96 GLU A N 1
ATOM 747 C CA . GLU A 1 96 ? 0.307 -4.292 24.075 1.00 7.20 96 GLU A CA 1
ATOM 748 C C . GLU A 1 96 ? 0.536 -5.257 22.909 1.00 8.86 96 GLU A C 1
ATOM 749 O O . GLU A 1 96 ? -0.407 -5.603 22.194 1.00 13.70 96 GLU A O 1
ATOM 755 N N . ALA A 1 97 ? 1.776 -5.689 22.725 1.00 8.04 97 ALA A N 1
ATOM 756 C CA . ALA A 1 97 ? 2.167 -6.438 21.535 1.00 8.70 97 ALA A CA 1
ATOM 757 C C . ALA A 1 97 ? 2.165 -7.947 21.740 1.00 11.27 97 ALA A C 1
ATOM 758 O O . ALA A 1 97 ? 2.538 -8.690 20.841 1.00 10.84 97 ALA A O 1
ATOM 760 N N . THR A 1 98 ? 1.774 -8.412 22.920 1.00 9.35 98 THR A N 1
ATOM 761 C CA . THR A 1 98 ? 1.762 -9.858 23.140 1.00 10.04 98 THR A CA 1
ATOM 762 C C . THR A 1 98 ? 0.592 -10.280 24.005 1.00 10.63 98 THR A C 1
ATOM 763 O O . THR A 1 98 ? 0.200 -9.564 24.923 1.00 14.93 98 THR A O 1
ATOM 767 N N . GLU A 1 99 ? 0.027 -11.441 23.702 1.00 11.43 99 GLU A N 1
ATOM 768 C CA A GLU A 1 99 ? -1.061 -11.990 24.501 0.51 11.36 99 GLU A CA 1
ATOM 769 C CA B GLU A 1 99 ? -1.058 -11.964 24.519 0.49 10.42 99 GLU A CA 1
ATOM 770 C C . GLU A 1 99 ? -0.510 -12.734 25.711 1.00 15.66 99 GLU A C 1
ATOM 771 O O . GLU A 1 99 ? -1.242 -13.040 26.648 1.00 14.16 99 GLU A O 1
ATOM 782 N N . ASN A 1 100 ? 0.789 -13.024 25.689 1.00 12.28 100 ASN A N 1
ATOM 783 C CA A ASN A 1 100 ? 1.409 -13.818 26.744 0.37 13.51 100 ASN A CA 1
ATOM 784 C CA B ASN A 1 100 ? 1.393 -13.795 26.774 0.63 12.59 100 ASN A CA 1
ATOM 785 C C . ASN A 1 100 ? 2.731 -13.227 27.225 1.00 11.79 100 ASN A C 1
ATOM 786 O O . ASN A 1 100 ? 3.800 -13.737 26.880 1.00 12.59 100 ASN A O 1
ATOM 795 N N . PRO A 1 101 ? 2.666 -12.158 28.023 1.00 11.41 101 PRO A N 1
ATOM 796 C CA . PRO A 1 101 ? 3.872 -11.466 28.486 1.00 10.17 101 PRO A CA 1
ATOM 797 C C . PRO A 1 101 ? 4.759 -12.369 29.333 1.00 14.46 101 PRO A C 1
ATOM 798 O O . PRO A 1 101 ? 5.982 -12.260 29.243 1.00 12.75 101 PRO A O 1
ATOM 802 N N . GLY A 1 102 ? 4.158 -13.241 30.143 1.00 13.30 102 GLY A N 1
ATOM 803 C CA . GLY A 1 102 ? 4.929 -14.084 31.042 1.00 14.11 102 GLY A CA 1
ATOM 804 C C . GLY A 1 102 ? 5.876 -15.000 30.298 1.00 11.58 102 GLY A C 1
ATOM 805 O O . GLY A 1 102 ? 7.040 -15.153 30.676 1.00 12.12 102 GLY A O 1
ATOM 806 N N . ALA A 1 103 ? 5.357 -15.617 29.242 1.00 12.58 103 ALA A N 1
ATOM 807 C CA . ALA A 1 103 ? 6.123 -16.534 28.421 1.00 13.61 103 ALA A CA 1
ATOM 808 C C . ALA A 1 103 ? 7.270 -15.792 27.746 1.00 12.43 103 ALA A C 1
ATOM 809 O O . ALA A 1 103 ? 8.383 -16.302 27.649 1.00 14.79 103 ALA A O 1
ATOM 811 N N . LEU A 1 104 ? 6.979 -14.587 27.278 1.00 10.30 104 LEU A N 1
ATOM 812 C CA . LEU A 1 104 ? 7.983 -13.790 26.584 1.00 10.09 104 LEU A CA 1
ATOM 813 C C . LEU A 1 104 ? 9.074 -13.350 27.563 1.00 11.15 104 LEU A C 1
ATOM 814 O O . LEU A 1 104 ? 10.264 -13.376 27.245 1.00 12.42 104 LEU A O 1
ATOM 819 N N . ILE A 1 105 ? 8.670 -12.972 28.771 1.00 10.04 105 ILE A N 1
ATOM 820 C CA . ILE A 1 105 ? 9.644 -12.594 29.795 1.00 11.94 105 ILE A CA 1
ATOM 821 C C . ILE A 1 105 ? 10.621 -13.740 30.044 1.00 14.51 105 ILE A C 1
ATOM 822 O O . ILE A 1 105 ? 11.833 -13.536 30.138 1.00 9.80 105 ILE A O 1
ATOM 827 N N . LYS A 1 106 ? 10.088 -14.955 30.132 1.00 10.95 106 LYS A N 1
ATOM 828 C CA . LYS A 1 106 ? 10.904 -16.140 30.350 1.00 12.32 106 LYS A CA 1
ATOM 829 C C . LYS A 1 106 ? 11.885 -16.321 29.196 1.00 15.84 106 LYS A C 1
ATOM 830 O O . LYS A 1 106 ? 13.075 -16.583 29.400 1.00 16.13 106 LYS A O 1
ATOM 836 N N . ASP A 1 107 ? 11.386 -16.158 27.979 1.00 13.79 107 ASP A N 1
ATOM 837 C CA . ASP A 1 107 ? 12.218 -16.373 26.803 1.00 13.19 107 ASP A CA 1
ATOM 838 C C . ASP A 1 107 ? 13.369 -15.375 26.736 1.00 12.38 107 ASP A C 1
ATOM 839 O O . ASP A 1 107 ? 14.499 -15.734 26.385 1.00 13.96 107 ASP A O 1
ATOM 844 N N . ILE A 1 108 ? 13.081 -14.123 27.077 1.00 10.40 108 ILE A N 1
ATOM 845 C CA . ILE A 1 108 ? 14.103 -13.083 27.079 1.00 10.05 108 ILE A CA 1
ATOM 846 C C . ILE A 1 108 ? 15.225 -13.449 28.054 1.00 10.68 108 ILE A C 1
ATOM 847 O O . ILE A 1 108 ? 16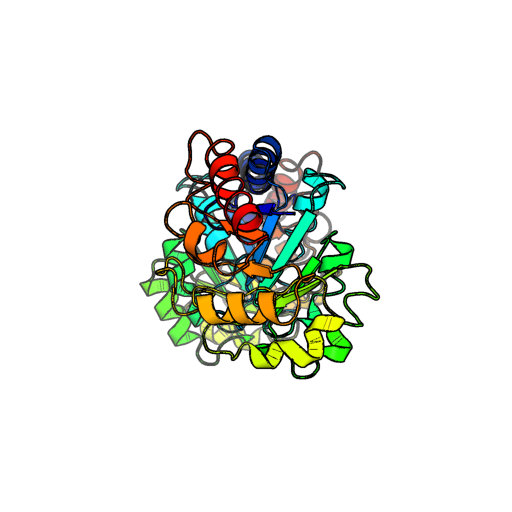.396 -13.364 27.718 1.00 10.77 108 ILE A O 1
ATOM 852 N N . ARG A 1 109 ? 14.865 -13.867 29.264 1.00 12.82 109 ARG A N 1
ATOM 853 C CA . ARG A 1 109 ? 15.882 -14.276 30.235 1.00 16.30 109 ARG A CA 1
ATOM 854 C C . ARG A 1 109 ? 16.661 -15.507 29.796 1.00 14.77 109 ARG A C 1
ATOM 855 O O . ARG A 1 109 ? 17.869 -15.589 30.002 1.00 15.48 109 ARG A O 1
ATOM 863 N N . GLU A 1 110 ? 15.973 -16.472 29.200 1.00 14.38 110 GLU A N 1
ATOM 864 C CA . GLU A 1 110 ? 16.650 -17.681 28.720 1.00 16.28 110 GLU A CA 1
ATOM 865 C C . GLU A 1 110 ? 17.653 -17.361 27.627 1.00 20.11 110 GLU A C 1
ATOM 866 O O . GLU A 1 110 ? 18.575 -18.134 27.377 1.00 17.87 110 GLU A O 1
ATOM 872 N N . ASN A 1 111 ? 17.453 -16.231 26.959 1.00 16.55 111 ASN A N 1
ATOM 873 C CA . ASN A 1 111 ? 18.384 -15.784 25.934 1.00 15.29 111 ASN A CA 1
ATOM 874 C C . ASN A 1 111 ? 19.434 -14.818 26.474 1.00 18.91 111 ASN A C 1
ATOM 875 O O . ASN A 1 111 ? 20.182 -14.192 25.709 1.00 17.91 111 ASN A O 1
ATOM 880 N N . GLY A 1 112 ? 19.493 -14.704 27.798 1.00 16.19 112 GLY A N 1
ATOM 881 C CA . GLY A 1 112 ? 20.551 -13.954 28.453 1.00 15.99 112 GLY A CA 1
ATOM 882 C C . GLY A 1 112 ? 20.378 -12.448 28.556 1.00 16.74 112 GLY A C 1
ATOM 883 O O . GLY A 1 112 ? 21.319 -11.745 28.924 1.00 18.78 112 GLY A O 1
ATOM 884 N N . MET A 1 113 ? 19.189 -11.939 28.247 1.00 12.08 113 MET A N 1
ATOM 885 C CA . MET A 1 113 ? 18.978 -10.496 28.273 1.00 7.58 113 MET A CA 1
ATOM 886 C C . MET A 1 113 ? 18.143 -10.040 29.463 1.00 10.47 113 MET A C 1
ATOM 887 O O . MET A 1 113 ? 17.398 -10.832 30.055 1.00 12.36 113 MET A O 1
ATOM 892 N N . LYS A 1 114 ? 18.316 -8.773 29.832 1.00 9.70 114 LYS A N 1
ATOM 893 C CA A LYS A 1 114 ? 17.463 -8.125 30.818 0.45 9.18 114 LYS A CA 1
ATOM 894 C CA B LYS A 1 114 ? 17.456 -8.152 30.825 0.55 8.83 114 LYS A CA 1
ATOM 895 C C . LYS A 1 114 ? 16.095 -7.857 30.193 1.00 10.43 114 LYS A C 1
ATOM 896 O O . LYS A 1 114 ? 15.972 -7.780 28.977 1.00 8.62 114 LYS A O 1
ATOM 907 N N . VAL A 1 115 ? 15.076 -7.704 31.032 1.00 7.99 115 VAL A N 1
ATOM 908 C CA . VAL A 1 115 ? 13.707 -7.569 30.544 1.00 6.30 115 VAL A CA 1
ATOM 909 C C . VAL A 1 115 ? 13.131 -6.189 30.805 1.00 7.37 115 VAL A C 1
ATOM 910 O O . VAL A 1 115 ? 13.023 -5.769 31.958 1.00 8.15 115 VAL A O 1
ATOM 914 N N . GLY A 1 116 ? 12.731 -5.498 29.737 1.00 7.25 116 GLY A N 1
ATOM 915 C CA . GLY A 1 116 ? 12.008 -4.250 29.878 1.00 5.33 116 GLY A CA 1
ATOM 916 C C . GLY A 1 116 ? 10.568 -4.465 29.443 1.00 6.11 116 GLY A C 1
ATOM 917 O O . GLY A 1 116 ? 10.281 -5.287 28.572 1.00 7.28 116 GLY A O 1
ATOM 918 N N . LEU A 1 117 ? 9.653 -3.724 30.049 1.00 6.30 117 LEU A N 1
ATOM 919 C CA . LEU A 1 117 ? 8.249 -3.853 29.689 1.00 6.98 117 LEU A CA 1
ATOM 920 C C . LEU A 1 117 ? 7.682 -2.453 29.579 1.00 7.93 117 LEU A C 1
ATOM 921 O O . LEU A 1 117 ? 7.714 -1.686 30.547 1.00 7.10 117 LEU A O 1
ATOM 926 N N . ALA A 1 118 ? 7.194 -2.119 28.390 1.00 5.56 118 ALA A N 1
ATOM 927 C CA . ALA A 1 118 ? 6.771 -0.763 28.066 1.00 5.19 118 ALA A CA 1
ATOM 928 C C . ALA A 1 118 ? 5.260 -0.666 27.951 1.00 8.61 118 ALA A C 1
ATOM 929 O O . ALA A 1 118 ? 4.604 -1.616 27.510 1.00 7.48 118 ALA A O 1
ATOM 931 N N . ILE A 1 119 ? 4.704 0.489 28.325 1.00 5.16 119 ILE A N 1
ATOM 932 C CA . ILE A 1 119 ? 3.305 0.762 28.028 1.00 4.96 119 ILE A CA 1
ATOM 933 C C . ILE A 1 119 ? 3.124 2.091 27.298 1.00 8.61 119 ILE A C 1
ATOM 934 O O . ILE A 1 119 ? 3.737 3.106 27.655 1.00 7.61 119 ILE A O 1
ATOM 939 N N . LYS A 1 120 ? 2.279 2.069 26.271 1.00 7.79 120 LYS A N 1
ATOM 940 C CA . LYS A 1 120 ? 1.913 3.269 25.540 1.00 7.84 120 LYS A CA 1
ATOM 941 C C . LYS A 1 120 ? 1.033 4.187 26.392 1.00 5.63 120 LYS A C 1
ATOM 942 O O . LYS A 1 120 ? 0.461 3.763 27.395 1.00 6.90 120 LYS A O 1
ATOM 948 N N . PRO A 1 121 ? 0.907 5.458 25.991 1.00 7.20 121 PRO A N 1
ATOM 949 C CA . PRO A 1 121 ? 0.138 6.393 26.824 1.00 6.23 121 PRO A CA 1
ATOM 950 C C . PRO A 1 121 ? -1.291 5.946 27.127 1.00 9.17 121 PRO A C 1
ATOM 951 O O . PRO A 1 121 ? -1.788 6.183 28.232 1.00 10.80 121 PRO A O 1
ATOM 955 N N . GLY A 1 122 ? -1.944 5.312 26.164 1.00 7.42 122 GLY A N 1
ATOM 956 C CA . GLY A 1 122 ? -3.327 4.916 26.342 1.00 10.69 122 GLY A CA 1
ATOM 957 C C . GLY A 1 122 ? -3.517 3.663 27.170 1.00 12.80 122 GLY A C 1
ATOM 958 O O . GLY A 1 122 ? -4.647 3.261 27.422 1.00 14.81 122 GLY A O 1
ATOM 959 N N . THR A 1 123 ? -2.418 3.044 27.598 1.00 8.68 123 THR A N 1
ATOM 960 C CA . THR A 1 123 ? -2.506 1.797 28.370 1.00 8.76 123 THR A CA 1
ATOM 961 C C . THR A 1 123 ? -2.390 2.051 29.866 1.00 8.46 123 THR A C 1
ATOM 962 O O . THR A 1 123 ? -1.394 2.598 30.333 1.00 10.15 123 THR A O 1
ATOM 966 N N . SER A 1 124 ? -3.421 1.661 30.616 1.00 8.76 124 SER A N 1
ATOM 967 C CA . SER A 1 124 ? -3.425 1.876 32.054 1.00 9.74 124 SER A CA 1
ATOM 968 C C . SER A 1 124 ? -2.204 1.249 32.713 1.00 10.03 124 SER A C 1
ATOM 969 O O . SER A 1 124 ? -1.803 0.129 32.378 1.00 10.13 124 SER A O 1
ATOM 972 N N . VAL A 1 125 ? -1.625 1.973 33.665 1.00 8.64 125 VAL A N 1
ATOM 973 C CA . VAL A 1 125 ? -0.523 1.434 34.436 1.00 8.78 125 VAL A CA 1
ATOM 974 C C . VAL A 1 125 ? -0.951 0.174 35.202 1.00 10.62 125 VAL A C 1
ATOM 975 O O . VAL A 1 125 ? -0.117 -0.660 35.556 1.00 13.69 125 VAL A O 1
ATOM 979 N N . GLU A 1 126 ? -2.251 0.019 35.419 1.00 11.92 126 GLU A N 1
ATOM 980 C CA . GLU A 1 126 ? -2.779 -1.175 36.090 1.00 10.57 126 GLU A CA 1
ATOM 981 C C . GLU A 1 126 ? -2.488 -2.461 35.320 1.00 14.38 126 GLU A C 1
ATOM 982 O O . GLU A 1 126 ? -2.480 -3.546 35.897 1.00 17.12 126 GLU A O 1
ATOM 988 N N . TYR A 1 127 ? -2.261 -2.347 34.015 1.00 10.23 127 TYR A N 1
ATOM 989 C CA . TYR A 1 127 ? -1.945 -3.533 33.225 1.00 11.20 127 TYR A CA 1
ATOM 990 C C . TYR A 1 127 ? -0.505 -3.956 33.456 1.00 13.96 127 TYR A C 1
ATOM 991 O O . TYR A 1 127 ? -0.149 -5.122 33.277 1.00 12.91 127 TYR A O 1
ATOM 1000 N N . LEU A 1 128 ? 0.335 -3.002 33.834 1.00 11.21 128 LEU A N 1
ATOM 1001 C CA . LEU A 1 128 ? 1.752 -3.288 33.991 1.00 13.99 128 LEU A CA 1
ATOM 1002 C C . LEU A 1 128 ? 2.060 -3.847 35.380 1.00 11.52 128 LEU A C 1
ATOM 1003 O O . LEU A 1 128 ? 2.897 -4.734 35.535 1.00 13.14 128 LEU A O 1
ATOM 1008 N N . ALA A 1 129 ? 1.355 -3.346 36.390 1.00 12.32 129 ALA A N 1
ATOM 1009 C CA . ALA A 1 129 ? 1.632 -3.705 37.782 1.00 15.77 129 ALA A CA 1
ATOM 1010 C C . ALA A 1 129 ? 1.713 -5.209 38.087 1.00 12.63 129 ALA A C 1
ATOM 1011 O O . ALA A 1 129 ? 2.567 -5.631 38.864 1.00 13.61 129 ALA A O 1
ATOM 1013 N N . PRO A 1 130 ? 0.814 -6.028 37.499 1.00 11.53 130 PRO A N 1
ATOM 1014 C CA . PRO A 1 130 ? 0.842 -7.469 37.780 1.00 10.27 130 PRO A CA 1
ATOM 1015 C C . PRO A 1 130 ? 2.136 -8.163 37.378 1.00 8.81 130 PRO A C 1
ATOM 1016 O O . PRO A 1 130 ? 2.435 -9.245 37.898 1.00 13.92 130 PRO A O 1
ATOM 1020 N N . TRP A 1 131 ? 2.874 -7.548 36.451 1.00 11.06 131 TRP A N 1
ATOM 1021 C CA . TRP A 1 131 ? 4.107 -8.105 35.904 1.00 8.79 131 TRP A CA 1
ATOM 1022 C C . TRP A 1 131 ? 5.361 -7.464 36.491 1.00 12.19 131 TRP A C 1
ATOM 1023 O O . TRP A 1 131 ? 6.461 -7.886 36.190 1.00 12.71 131 TRP A O 1
ATOM 1034 N N . ALA A 1 132 ? 5.198 -6.441 37.324 1.00 13.13 132 ALA A N 1
ATOM 1035 C CA . ALA A 1 132 ? 6.345 -5.627 37.737 1.00 16.01 132 ALA A CA 1
ATOM 1036 C C . ALA A 1 132 ? 7.448 -6.405 38.455 1.00 16.66 132 ALA A C 1
ATOM 1037 O O . ALA A 1 132 ? 8.634 -6.061 38.350 1.00 17.28 132 ALA A O 1
ATOM 1039 N N . ASN A 1 133 ? 7.081 -7.447 39.186 1.00 14.30 133 ASN A N 1
ATOM 1040 C CA . ASN A 1 133 ? 8.091 -8.216 39.909 1.00 16.62 133 ASN A CA 1
ATOM 1041 C C . ASN A 1 133 ? 8.778 -9.284 39.069 1.00 16.57 133 ASN A C 1
ATOM 1042 O O . ASN A 1 133 ? 9.570 -10.073 39.584 1.00 22.77 133 ASN A O 1
ATOM 1047 N N . GLN A 1 134 ? 8.498 -9.295 37.767 1.00 12.66 134 GLN A N 1
ATOM 1048 C CA . GLN A 1 134 ? 9.141 -10.237 36.860 1.00 13.00 134 GLN A CA 1
ATOM 1049 C C . GLN A 1 134 ? 10.077 -9.515 35.908 1.00 11.50 134 GLN A C 1
ATOM 1050 O O . GLN A 1 134 ? 10.763 -10.154 35.122 1.00 16.08 134 GLN A O 1
ATOM 1056 N N . ILE A 1 135 ? 10.076 -8.189 35.948 1.00 10.76 135 ILE A N 1
ATOM 1057 C CA . ILE A 1 135 ? 10.850 -7.428 34.970 1.00 8.40 135 ILE A CA 1
ATOM 1058 C C . ILE A 1 135 ? 12.026 -6.693 35.586 1.00 10.63 135 ILE A C 1
ATOM 1059 O O . ILE A 1 135 ? 12.097 -6.509 36.800 1.00 13.08 135 ILE A O 1
ATOM 1064 N N . ASP A 1 136 ? 12.950 -6.261 34.732 1.00 7.12 136 ASP A N 1
ATOM 1065 C CA . ASP A 1 136 ? 14.084 -5.479 35.203 1.00 7.66 136 ASP A CA 1
ATOM 1066 C C . ASP A 1 136 ? 13.814 -3.986 35.146 1.00 10.26 136 ASP A C 1
ATOM 1067 O O . ASP A 1 136 ? 14.399 -3.213 35.902 1.00 10.86 136 ASP A O 1
ATOM 1072 N N . MET A 1 137 ? 12.928 -3.580 34.249 1.00 7.66 137 MET A N 1
ATOM 1073 C CA . MET A 1 137 ? 12.689 -2.167 34.019 1.00 7.49 137 MET A CA 1
ATOM 1074 C C . MET A 1 137 ? 11.314 -1.988 33.425 1.00 6.40 137 MET A C 1
ATOM 1075 O O . MET A 1 137 ? 10.919 -2.740 32.532 1.00 9.46 137 MET A O 1
ATOM 1080 N N . ALA A 1 138 ? 10.580 -1.005 33.941 1.00 6.49 138 ALA A N 1
ATOM 1081 C CA . ALA A 1 138 ? 9.324 -0.590 33.344 1.00 5.16 138 ALA A CA 1
ATOM 1082 C C . ALA A 1 138 ? 9.570 0.671 32.522 1.00 7.57 138 ALA A C 1
ATOM 1083 O O . ALA A 1 138 ? 10.293 1.571 32.955 1.00 10.81 138 ALA A O 1
ATOM 1085 N N . LEU A 1 139 ? 8.947 0.749 31.353 1.00 5.59 139 LEU A N 1
ATOM 1086 C CA . LEU A 1 139 ? 9.068 1.937 30.524 1.00 5.22 139 LEU A CA 1
ATOM 1087 C C . LEU A 1 139 ? 7.704 2.567 30.381 1.00 8.73 139 LEU A C 1
ATOM 1088 O O . LEU A 1 139 ? 6.783 1.962 29.836 1.00 7.61 139 LEU A O 1
ATOM 1093 N N . VAL A 1 140 ? 7.562 3.769 30.927 1.00 6.33 140 VAL A N 1
ATOM 1094 C CA . VAL A 1 140 ? 6.328 4.524 30.765 1.00 5.20 140 VAL A CA 1
ATOM 1095 C C . VAL A 1 140 ? 6.549 5.495 2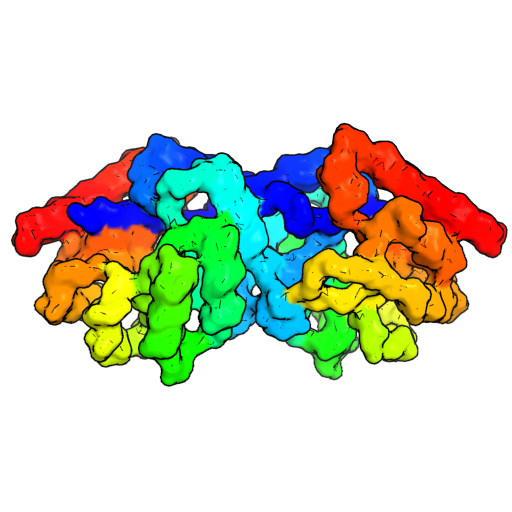9.625 1.00 7.14 140 VAL A C 1
ATOM 1096 O O . VAL A 1 140 ? 7.371 6.415 29.719 1.00 7.36 140 VAL A O 1
ATOM 1100 N N . MET A 1 141 ? 5.862 5.277 28.513 1.00 5.21 141 MET A N 1
ATOM 1101 C CA A MET A 1 141 ? 5.968 6.170 27.367 0.52 6.49 141 MET A CA 1
ATOM 1102 C CA B MET A 1 141 ? 6.030 6.187 27.400 0.48 5.63 141 MET A CA 1
ATOM 1103 C C . MET A 1 141 ? 5.329 7.506 27.697 1.00 7.35 141 MET A C 1
ATOM 1104 O O . MET A 1 141 ? 4.242 7.532 28.285 1.00 7.42 141 MET A O 1
ATOM 1113 N N . THR A 1 142 ? 5.979 8.596 27.294 1.00 6.90 142 THR A N 1
ATOM 1114 C CA . THR A 1 142 ? 5.449 9.934 27.545 1.00 6.87 142 THR A CA 1
ATOM 1115 C C . THR A 1 142 ? 5.121 10.674 26.244 1.00 9.13 142 THR A C 1
ATOM 1116 O O . THR A 1 142 ? 4.789 11.871 26.243 1.00 10.04 142 THR A O 1
ATOM 1120 N N . VAL A 1 143 ? 5.221 9.945 25.134 1.00 8.58 143 VAL A N 1
ATOM 1121 C CA . VAL A 1 143 ? 4.575 10.324 23.886 1.00 7.63 143 VAL A CA 1
ATOM 1122 C C . VAL A 1 143 ? 4.028 9.045 23.253 1.00 9.46 143 VAL A C 1
ATOM 1123 O O . VAL A 1 143 ? 4.338 7.933 23.708 1.00 10.10 143 VAL A O 1
ATOM 1127 N N . GLU A 1 144 ? 3.200 9.180 22.220 1.00 10.45 144 GLU A N 1
ATOM 1128 C CA . GLU A 1 144 ? 2.741 7.994 21.505 1.00 11.29 144 GLU A CA 1
ATOM 1129 C C . GLU A 1 144 ? 3.841 7.553 20.544 1.00 9.23 144 GLU A C 1
ATOM 1130 O O . GLU A 1 144 ? 4.269 8.332 19.699 1.00 15.10 144 GLU A O 1
ATOM 1136 N N . PRO A 1 145 ? 4.309 6.303 20.679 1.00 11.32 145 PRO A N 1
ATOM 1137 C CA . PRO A 1 145 ? 5.462 5.889 19.862 1.00 16.28 145 PRO A CA 1
ATOM 1138 C C . PRO A 1 145 ? 5.165 5.859 18.371 1.00 15.92 145 PRO A C 1
ATOM 1139 O O . PRO A 1 145 ? 4.069 5.468 17.969 1.00 12.95 145 PRO A O 1
ATOM 1143 N N . GLY A 1 146 ? 6.132 6.290 17.566 1.00 17.63 146 GLY A N 1
ATOM 1144 C CA . GLY A 1 146 ? 6.050 6.157 16.122 1.00 16.70 146 GLY A CA 1
ATOM 1145 C C . GLY A 1 146 ? 5.397 7.322 15.405 1.00 21.27 146 GLY A C 1
ATOM 1146 O O . GLY A 1 146 ? 5.298 7.327 14.175 1.00 24.82 146 GLY A O 1
ATOM 1147 N N . PHE A 1 147 ? 4.961 8.315 16.171 1.00 17.71 147 PHE A N 1
ATOM 1148 C CA . PHE A 1 147 ? 4.263 9.469 15.614 1.00 19.44 147 PHE A CA 1
ATOM 1149 C C . PHE A 1 147 ? 5.044 10.764 15.775 1.00 34.87 147 PHE A C 1
ATOM 1150 O O . PHE A 1 147 ? 5.202 11.525 14.825 1.00 42.99 147 PHE A O 1
ATOM 1158 N N . GLY A 1 148 ? 5.521 11.021 16.986 1.00 46.62 148 GLY A N 1
ATOM 1159 C CA . GLY A 1 148 ? 6.004 12.346 17.313 1.00 59.79 148 GLY A CA 1
ATOM 1160 C C . GLY A 1 148 ? 7.418 12.482 17.830 1.00 67.39 148 GLY A C 1
ATOM 1161 O O . GLY A 1 148 ? 8.001 11.537 18.364 1.00 72.77 148 GLY A O 1
ATOM 1162 N N . GLY A 1 149 ? 7.962 13.685 17.677 1.00 66.55 149 GLY A N 1
ATOM 1163 C CA . GLY A 1 149 ? 7.227 14.778 17.059 1.00 60.42 149 GLY A CA 1
ATOM 1164 C C . GLY A 1 149 ? 6.012 15.221 17.860 1.00 55.84 149 GLY A C 1
ATOM 1165 O O . GLY A 1 149 ? 5.066 15.786 17.309 1.00 56.99 149 GLY A O 1
ATOM 1166 N N . GLN A 1 150 ? 6.042 14.956 19.164 1.00 42.15 150 GLN A N 1
ATOM 1167 C CA . GLN A 1 150 ? 4.933 15.287 20.047 1.00 29.44 150 GLN A CA 1
ATOM 1168 C C . GLN A 1 150 ? 5.434 15.976 21.297 1.00 21.73 150 GLN A C 1
ATOM 1169 O O . GLN A 1 150 ? 6.614 15.901 21.632 1.00 28.32 150 GLN A O 1
ATOM 1175 N N . LYS A 1 151 ? 4.525 16.605 22.022 1.00 18.86 151 LYS A N 1
ATOM 1176 C CA A LYS A 1 151 ? 4.895 17.205 23.290 0.52 19.61 151 LYS A CA 1
ATOM 1177 C CA B LYS A 1 151 ? 4.888 17.209 23.289 0.48 19.76 151 LYS A CA 1
ATOM 1178 C C . LYS A 1 151 ? 4.827 16.158 24.393 1.00 16.98 151 LYS A C 1
ATOM 1179 O O . LYS A 1 151 ? 3.968 15.271 24.380 1.00 14.85 151 LYS A O 1
ATOM 1190 N N . PHE A 1 152 ? 5.760 16.258 25.329 1.00 14.48 152 PHE A N 1
ATOM 1191 C CA . PHE A 1 152 ? 5.774 15.423 26.524 1.00 9.99 152 PHE A CA 1
ATOM 1192 C C . PHE A 1 152 ? 4.397 15.438 27.177 1.00 12.80 152 PHE A C 1
ATOM 1193 O O . PHE A 1 152 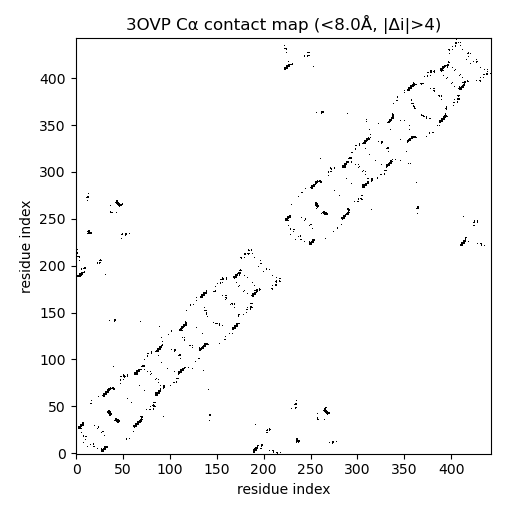? 3.800 16.507 27.371 1.00 13.84 152 PHE A O 1
ATOM 1201 N N . MET A 1 153 ? 3.884 14.256 27.516 1.00 8.83 153 MET A N 1
ATOM 1202 C CA . MET A 1 153 ? 2.556 14.142 28.122 1.00 9.61 153 MET A CA 1
ATOM 1203 C C . MET A 1 153 ? 2.650 14.153 29.641 1.00 10.74 153 MET A C 1
ATOM 1204 O O . MET A 1 153 ? 2.970 13.140 30.243 1.00 10.44 153 MET A O 1
ATOM 1209 N N . GLU A 1 154 ? 2.353 15.290 30.257 1.00 11.12 154 GLU A N 1
ATOM 1210 C CA . GLU A 1 154 ? 2.479 15.394 31.716 1.00 13.32 154 GLU A CA 1
ATOM 1211 C C . GLU A 1 154 ? 1.522 14.460 32.469 1.00 9.38 154 GLU A C 1
ATOM 1212 O O . GLU A 1 154 ? 1.778 14.092 33.632 1.00 9.89 154 GLU A O 1
ATOM 1218 N N . ASP A 1 155 ? 0.428 14.061 31.821 1.00 9.56 155 ASP A N 1
ATOM 1219 C CA . ASP A 1 155 ? -0.533 13.174 32.482 1.00 9.79 155 ASP A CA 1
ATOM 1220 C C . ASP A 1 155 ? -0.061 11.717 32.525 1.00 10.01 155 ASP A C 1
ATOM 1221 O O . ASP A 1 155 ? -0.797 10.832 32.985 1.00 11.92 155 ASP A O 1
ATOM 1226 N N . MET A 1 156 ? 1.172 11.464 32.073 1.00 7.84 156 MET A N 1
ATOM 1227 C CA . MET A 1 156 ? 1.771 10.144 32.265 1.00 7.47 156 MET A CA 1
ATOM 1228 C C . MET A 1 156 ? 2.491 10.073 33.610 1.00 9.09 156 MET A C 1
ATOM 1229 O O . MET A 1 156 ? 2.862 8.987 34.089 1.00 7.97 156 MET A O 1
ATOM 1234 N N . MET A 1 157 ? 2.681 11.227 34.236 1.00 7.94 157 MET A N 1
ATOM 1235 C CA . MET A 1 157 ? 3.435 11.243 35.489 1.00 10.51 157 MET A CA 1
ATOM 1236 C C . MET A 1 157 ? 2.731 10.461 36.609 1.00 10.59 157 MET A C 1
ATOM 1237 O O . MET A 1 157 ? 3.395 9.841 37.423 1.00 8.48 157 MET A O 1
ATOM 1242 N N . PRO A 1 158 ? 1.390 10.481 36.653 1.00 7.91 158 PRO A N 1
ATOM 1243 C CA . PRO A 1 158 ? 0.764 9.649 37.681 1.00 8.63 158 PRO A CA 1
ATOM 1244 C C . PRO A 1 158 ? 1.097 8.160 37.535 1.00 11.51 158 PRO A C 1
ATOM 1245 O O . PRO A 1 158 ? 1.104 7.449 38.554 1.00 11.20 158 PRO A O 1
ATOM 1249 N N . LYS A 1 159 ? 1.343 7.695 36.310 1.00 6.87 159 LYS A N 1
ATOM 1250 C CA . LYS A 1 159 ? 1.732 6.303 36.108 1.00 6.64 159 LYS A CA 1
ATOM 1251 C C . LYS A 1 159 ? 3.078 6.055 36.750 1.00 7.85 159 LYS A C 1
ATOM 1252 O O . LYS A 1 159 ? 3.280 5.059 37.434 1.00 8.64 159 LYS A O 1
ATOM 1258 N N . VAL A 1 160 ? 4.021 6.952 36.484 1.00 7.27 160 VAL A N 1
ATOM 1259 C CA . VAL A 1 160 ? 5.356 6.825 37.069 1.00 7.63 160 VAL A CA 1
ATOM 1260 C C . VAL A 1 160 ? 5.276 6.868 38.595 1.00 8.28 160 VAL A C 1
ATOM 1261 O O . VAL A 1 160 ? 5.886 6.055 39.292 1.00 8.93 160 VAL A O 1
ATOM 1265 N N . HIS A 1 161 ? 4.502 7.814 39.114 1.00 8.18 161 HIS A N 1
ATOM 1266 C CA . HIS A 1 161 ? 4.363 7.953 40.555 1.00 9.78 161 HIS A CA 1
ATOM 1267 C C . HIS A 1 161 ? 3.753 6.705 41.191 1.00 10.09 161 HIS A C 1
ATOM 1268 O O . HIS A 1 161 ? 4.204 6.250 42.236 1.00 8.82 161 HIS A O 1
ATOM 1275 N N A TRP A 1 162 ? 2.738 6.145 40.546 0.33 8.84 162 TRP A N 1
ATOM 1276 N N B TRP A 1 162 ? 2.720 6.153 40.559 0.67 8.32 162 TRP A N 1
ATOM 1277 C CA A TRP A 1 162 ? 2.069 4.969 41.086 0.33 9.44 162 TRP A CA 1
ATOM 1278 C CA B TRP A 1 162 ? 2.083 4.950 41.091 0.67 8.86 162 TRP A CA 1
ATOM 1279 C C A TRP A 1 162 ? 2.999 3.747 41.101 0.33 10.25 162 TRP A C 1
ATOM 1280 C C B TRP A 1 162 ? 3.082 3.797 41.146 0.67 10.19 162 TRP A C 1
ATOM 1281 O O A TRP A 1 162 ? 3.016 2.978 42.069 0.33 11.27 162 TRP A O 1
ATOM 1282 O O B TRP A 1 162 ? 3.220 3.116 42.174 0.67 10.55 162 TRP A O 1
ATOM 1303 N N . LEU A 1 163 ? 3.775 3.574 40.036 1.00 8.18 163 LEU A N 1
ATOM 1304 C CA . LEU A 1 163 ? 4.762 2.500 39.991 1.00 6.98 163 LEU A CA 1
ATOM 1305 C C . LEU A 1 163 ? 5.840 2.695 41.040 1.00 11.00 163 LEU A C 1
ATOM 1306 O O . LEU A 1 163 ? 6.240 1.739 41.701 1.00 10.93 163 LEU A O 1
ATOM 1311 N N . ARG A 1 164 ? 6.324 3.924 41.183 1.00 8.75 164 ARG A N 1
ATOM 1312 C CA . ARG A 1 164 ? 7.380 4.187 42.159 1.00 8.81 164 ARG A CA 1
ATOM 1313 C C . ARG A 1 164 ? 6.873 3.921 43.579 1.00 10.81 164 ARG A C 1
ATOM 1314 O O . ARG A 1 164 ? 7.596 3.381 44.423 1.00 11.88 164 ARG A O 1
ATOM 1322 N N . THR A 1 165 ? 5.622 4.301 43.826 1.00 9.42 165 THR A N 1
ATOM 1323 C CA . THR A 1 165 ? 4.984 4.089 45.130 1.00 9.96 165 THR A CA 1
ATOM 1324 C C . THR A 1 165 ? 4.816 2.613 45.467 1.00 14.94 165 THR A C 1
ATOM 1325 O O . THR A 1 165 ? 5.123 2.183 46.584 1.00 16.40 165 THR A O 1
ATOM 1329 N N . GLN A 1 166 ? 4.315 1.845 44.504 1.00 11.14 166 GLN A N 1
ATOM 1330 C CA . GLN A 1 166 ? 4.010 0.436 44.714 1.00 10.44 166 GLN A CA 1
ATOM 1331 C C . GLN A 1 166 ? 5.257 -0.437 44.666 1.00 10.72 166 GLN A C 1
ATOM 1332 O O . GLN A 1 166 ? 5.316 -1.468 45.336 1.00 13.30 166 GLN A O 1
ATOM 1338 N N . PHE A 1 167 ? 6.243 -0.022 43.872 1.00 11.28 167 PHE A N 1
ATOM 1339 C CA . PHE A 1 167 ? 7.462 -0.809 43.655 1.00 8.44 167 PHE A CA 1
ATOM 1340 C C . PHE A 1 167 ? 8.704 0.056 43.849 1.00 9.00 167 PHE A C 1
ATOM 1341 O O . PHE A 1 167 ? 9.358 0.462 42.891 1.00 10.76 167 PHE A O 1
ATOM 1349 N N . PRO A 1 168 ? 9.036 0.351 45.104 1.00 11.86 168 PRO A N 1
ATOM 1350 C CA . PRO A 1 168 ? 10.126 1.291 45.371 1.00 10.21 168 PRO A CA 1
ATOM 1351 C C . PRO A 1 168 ? 11.459 0.873 44.764 1.00 10.62 168 PRO A C 1
ATOM 1352 O O . PRO A 1 168 ? 12.271 1.746 44.455 1.00 17.73 168 PRO A O 1
ATOM 1356 N N . SER A 1 169 ? 11.681 -0.427 44.578 1.00 11.00 169 SER A N 1
ATOM 1357 C CA . SER A 1 169 ? 12.954 -0.905 44.030 1.00 13.08 169 SER A CA 1
ATOM 1358 C C . SER A 1 169 ? 13.000 -1.049 42.506 1.00 14.67 169 SER A C 1
ATOM 1359 O O . SER A 1 169 ? 14.041 -1.410 41.945 1.00 15.50 169 SER A O 1
ATOM 1362 N N . LEU A 1 170 ? 11.880 -0.792 41.835 1.00 9.86 170 LEU A N 1
ATOM 1363 C CA . LEU A 1 170 ? 11.799 -0.998 40.389 1.00 9.72 170 LEU A CA 1
ATOM 1364 C C . LEU A 1 170 ? 12.463 0.124 39.598 1.00 11.74 170 LEU A C 1
ATOM 1365 O O . LEU A 1 170 ? 12.248 1.294 39.874 1.00 10.71 170 LEU A O 1
ATOM 1370 N N . ASP A 1 171 ? 13.269 -0.238 38.607 1.00 7.28 171 ASP A N 1
ATOM 1371 C CA . ASP A 1 171 ? 13.803 0.777 37.704 1.00 6.78 171 ASP A CA 1
ATOM 1372 C C . ASP A 1 171 ? 12.697 1.205 36.757 1.00 10.32 171 ASP A C 1
ATOM 1373 O O . ASP A 1 171 ? 12.059 0.365 36.126 1.00 8.82 171 ASP A O 1
ATOM 1378 N N . ILE A 1 172 ? 12.463 2.518 36.687 1.00 7.44 172 ILE A N 1
ATOM 1379 C CA . ILE A 1 172 ? 11.398 3.079 35.860 1.00 5.72 172 ILE A CA 1
ATOM 1380 C C . ILE A 1 172 ? 11.988 4.058 34.865 1.00 5.64 172 ILE A C 1
ATOM 1381 O O . ILE A 1 172 ? 12.663 5.017 35.253 1.00 7.87 172 ILE A O 1
ATOM 1386 N N . GLU A 1 173 ? 11.742 3.791 33.585 1.00 6.33 173 GLU A N 1
ATOM 1387 C CA . GLU A 1 173 ? 12.253 4.598 32.495 1.00 4.86 173 GLU A CA 1
ATOM 1388 C C . GLU A 1 173 ? 11.120 5.438 31.912 1.00 8.40 173 GLU A C 1
ATOM 1389 O O . GLU A 1 173 ? 9.962 5.018 31.915 1.00 9.77 173 GLU A O 1
ATOM 1395 N N . VAL A 1 174 ? 11.452 6.634 31.439 1.00 6.02 174 VAL A N 1
ATOM 1396 C CA . VAL A 1 174 ? 10.498 7.444 30.684 1.00 5.26 174 VAL A CA 1
ATOM 1397 C C . VAL A 1 174 ? 11.115 7.734 29.338 1.00 9.75 174 VAL A C 1
ATOM 1398 O O . VAL A 1 174 ? 12.341 7.846 29.219 1.00 8.88 174 VAL A O 1
ATOM 1402 N N . ASP A 1 175 ? 10.270 7.865 28.326 1.00 6.23 175 ASP A N 1
ATOM 1403 C CA . ASP A 1 175 ? 10.743 8.029 26.949 1.00 4.95 175 ASP A CA 1
ATOM 1404 C C . ASP A 1 175 ? 9.672 8.769 26.170 1.00 7.29 175 ASP A C 1
ATOM 1405 O O . ASP A 1 175 ? 8.543 8.286 26.061 1.00 7.75 175 ASP A O 1
ATOM 1410 N N . GLY A 1 176 ? 10.033 9.939 25.639 1.00 10.04 176 GLY A N 1
ATOM 1411 C CA . GLY A 1 176 ? 9.122 10.733 24.819 1.00 8.94 176 GLY A CA 1
ATOM 1412 C C . GLY A 1 176 ? 9.127 12.207 25.204 1.00 10.20 176 GLY A C 1
ATOM 1413 O O . GLY A 1 176 ? 8.499 12.601 26.182 1.00 11.54 176 GLY A O 1
ATOM 1414 N N . GLY A 1 177 ? 9.846 13.024 24.437 1.00 9.42 177 GLY A N 1
ATOM 1415 C CA . GLY A 1 177 ? 9.907 14.453 24.705 1.00 12.49 177 GLY A CA 1
ATOM 1416 C C . GLY A 1 177 ? 10.531 14.845 26.028 1.00 11.94 177 GLY A C 1
ATOM 1417 O O . GLY A 1 177 ? 10.235 15.910 26.581 1.00 14.94 177 GLY A O 1
ATOM 1418 N N . VAL A 1 178 ? 11.399 13.983 26.550 1.00 9.75 178 VAL A N 1
ATOM 1419 C CA . VAL A 1 178 ? 12.079 14.275 27.797 1.00 7.82 178 VAL A CA 1
ATOM 1420 C C . VAL A 1 178 ? 13.341 15.068 27.502 1.00 11.63 178 VAL A C 1
ATOM 1421 O O . VAL A 1 178 ? 14.137 14.697 26.630 1.00 14.01 178 VAL A O 1
ATOM 1425 N N . GLY A 1 179 ? 13.491 16.183 28.205 1.00 11.88 179 GLY A N 1
ATOM 1426 C CA . GLY A 1 179 ? 14.644 17.045 28.051 1.00 10.57 179 GLY A CA 1
ATOM 1427 C C . GLY A 1 179 ? 14.825 17.889 29.293 1.00 14.82 179 GLY A C 1
ATOM 1428 O O . GLY A 1 179 ? 14.188 17.650 30.313 1.00 14.94 179 GLY A O 1
ATOM 1429 N N . PRO A 1 180 ? 15.706 18.889 29.221 1.00 15.96 180 PRO A N 1
ATOM 1430 C CA . PRO A 1 180 ? 15.971 19.709 30.407 1.00 14.08 180 PRO A CA 1
ATOM 1431 C C . PRO A 1 180 ? 14.704 20.341 30.986 1.00 19.16 180 PRO A C 1
ATOM 1432 O O . PRO A 1 180 ? 14.662 20.637 32.179 1.00 25.15 180 PRO A O 1
ATOM 1436 N N . ASP A 1 181 ? 13.692 20.525 30.141 1.00 25.28 181 ASP A N 1
ATOM 1437 C CA A ASP A 1 181 ? 12.465 21.236 30.488 0.55 29.67 181 ASP A CA 1
ATOM 1438 C CA B ASP A 1 181 ? 12.490 21.252 30.543 0.45 29.49 181 ASP A CA 1
ATOM 1439 C C . ASP A 1 181 ? 11.436 20.369 31.212 1.00 30.75 181 ASP A C 1
ATOM 1440 O O . ASP A 1 181 ? 10.571 20.871 31.931 1.00 32.65 181 ASP A O 1
ATOM 1449 N N . THR A 1 182 ? 11.521 19.063 30.990 1.00 14.49 182 THR A N 1
ATOM 1450 C CA . THR A 1 182 ? 10.531 18.112 31.484 1.00 10.03 182 THR A CA 1
ATOM 1451 C C . THR A 1 182 ? 11.135 17.062 32.413 1.00 13.45 182 THR A C 1
ATOM 1452 O O . THR A 1 182 ? 10.411 16.301 33.058 1.00 12.25 182 THR A O 1
ATOM 1456 N N . VAL A 1 183 ? 12.461 17.001 32.483 1.00 10.62 183 VAL A N 1
ATOM 1457 C CA . VAL A 1 183 ? 13.085 15.978 33.309 1.00 12.39 183 VAL A CA 1
ATOM 1458 C C . VAL A 1 183 ? 12.705 16.155 34.779 1.00 15.49 183 VAL A C 1
ATOM 1459 O O . VAL A 1 183 ? 12.600 15.177 35.516 1.00 12.25 183 VAL A O 1
ATOM 1463 N N . HIS A 1 184 ? 12.487 17.394 35.214 1.00 13.17 184 HIS A N 1
ATOM 1464 C CA A HIS A 1 184 ? 12.070 17.648 36.593 0.55 13.45 184 HIS A CA 1
ATOM 1465 C CA B HIS A 1 184 ? 12.089 17.621 36.599 0.45 12.98 184 HIS A CA 1
ATOM 1466 C C . HIS A 1 184 ? 10.756 16.940 36.919 1.00 11.38 184 HIS A C 1
ATOM 1467 O O . HIS A 1 184 ? 10.584 16.394 38.009 1.00 14.77 184 HIS A O 1
ATOM 1480 N N . LYS A 1 185 ? 9.824 16.957 35.969 1.00 11.12 185 LYS A N 1
ATOM 1481 C CA . LYS A 1 185 ? 8.548 16.268 36.146 1.00 11.85 185 LYS A CA 1
ATOM 1482 C C . LYS A 1 185 ? 8.739 14.756 36.302 1.00 9.65 185 LYS A C 1
ATOM 1483 O O . LYS A 1 185 ? 8.153 14.137 37.185 1.00 12.52 185 LYS A O 1
ATOM 1489 N N . CYS A 1 186 ? 9.566 14.176 35.440 1.00 10.27 186 CYS A N 1
ATOM 1490 C CA . CYS A 1 186 ? 9.842 12.741 35.481 1.00 8.30 186 CYS A CA 1
ATOM 1491 C C . CYS A 1 186 ? 10.514 12.335 36.783 1.00 9.75 186 CYS A C 1
ATOM 1492 O O . CYS A 1 186 ? 10.153 11.330 37.396 1.00 11.61 186 CYS A O 1
ATOM 1495 N N . ALA A 1 187 ? 11.517 13.108 37.180 1.00 11.55 187 ALA A N 1
ATOM 1496 C CA . ALA A 1 187 ? 12.300 12.772 38.362 1.00 13.50 187 ALA A CA 1
ATOM 1497 C C . ALA A 1 187 ? 11.455 12.892 39.617 1.00 14.10 187 ALA A C 1
ATOM 1498 O O . ALA A 1 187 ? 11.468 12.008 40.476 1.00 13.06 187 ALA A O 1
ATOM 1500 N N . GLU A 1 188 ? 10.692 13.974 39.718 1.00 13.27 188 GLU A N 1
ATOM 1501 C CA . GLU A 1 188 ? 9.820 14.154 40.877 1.00 13.89 188 GLU A CA 1
ATOM 1502 C C . GLU A 1 188 ? 8.732 13.090 40.958 1.00 12.46 188 GLU A C 1
ATOM 1503 O O . GLU A 1 188 ? 8.311 12.705 42.053 1.00 13.85 188 GLU A O 1
ATOM 1509 N N . ALA A 1 189 ? 8.289 12.603 39.804 1.00 10.21 189 ALA A N 1
ATOM 1510 C CA . ALA A 1 189 ? 7.299 11.529 39.758 1.00 8.42 189 ALA A CA 1
ATOM 1511 C C . ALA A 1 189 ? 7.887 10.177 40.152 1.00 12.80 189 ALA A C 1
ATOM 1512 O O . ALA A 1 189 ? 7.155 9.270 40.540 1.00 14.99 189 ALA A O 1
ATOM 1514 N N . GLY A 1 190 ? 9.200 10.028 40.048 1.00 10.23 190 GLY A N 1
ATOM 1515 C CA . GLY A 1 190 ? 9.811 8.775 40.455 1.00 10.01 190 GLY A CA 1
ATOM 1516 C C . GLY A 1 190 ? 10.691 8.063 39.436 1.00 8.70 190 GLY A C 1
ATOM 1517 O O . GLY A 1 190 ? 11.241 7.017 39.756 1.00 11.84 190 GLY A O 1
ATOM 1518 N N . ALA A 1 191 ? 10.838 8.610 38.232 1.00 6.83 191 ALA A N 1
ATOM 1519 C CA . ALA A 1 191 ? 11.638 7.938 37.210 1.00 8.36 191 ALA A CA 1
ATOM 1520 C C . ALA A 1 191 ? 13.119 8.018 37.548 1.00 12.37 191 ALA A C 1
ATOM 1521 O O . ALA A 1 191 ? 13.597 9.038 38.046 1.00 13.09 191 ALA A O 1
ATOM 1523 N N . ASN A 1 192 ? 13.845 6.942 37.285 1.00 9.60 192 ASN A N 1
ATOM 1524 C CA . ASN A 1 192 ? 15.294 6.970 37.499 1.00 7.77 192 ASN A CA 1
ATOM 1525 C C . ASN A 1 192 ? 16.093 6.640 36.257 1.00 9.82 192 ASN A C 1
ATOM 1526 O O . ASN A 1 192 ? 17.316 6.685 36.284 1.00 12.87 192 ASN A O 1
ATOM 1531 N N . MET A 1 193 ? 15.407 6.290 35.173 1.00 8.64 193 MET A N 1
ATOM 1532 C CA . MET A 1 193 ? 16.073 6.072 33.898 1.00 8.77 193 MET A CA 1
ATOM 1533 C C . MET A 1 193 ? 15.453 6.999 32.873 1.00 10.47 193 MET A C 1
ATOM 1534 O O . MET A 1 193 ? 14.247 6.979 32.670 1.00 10.34 193 MET A O 1
ATOM 1539 N N . ILE A 1 194 ? 16.274 7.834 32.253 1.00 7.76 194 ILE A N 1
ATOM 1540 C CA . ILE A 1 194 ? 15.762 8.882 31.391 1.00 8.09 194 ILE A CA 1
ATOM 1541 C C . ILE A 1 194 ? 16.257 8.686 29.975 1.00 10.02 194 ILE A C 1
ATOM 1542 O O . ILE A 1 194 ? 17.474 8.679 29.737 1.00 11.26 194 ILE A O 1
ATOM 1547 N N . VAL A 1 195 ? 15.324 8.522 29.042 1.00 6.53 195 VAL A N 1
ATOM 1548 C CA . VAL A 1 195 ? 15.670 8.506 27.622 1.00 7.72 195 VAL A CA 1
ATOM 1549 C C . VAL A 1 195 ? 15.413 9.896 27.059 1.00 11.08 195 VAL A C 1
ATOM 1550 O O . VAL A 1 195 ? 14.348 10.480 27.280 1.00 10.51 195 VAL A O 1
ATOM 1554 N N . SER A 1 196 ? 16.394 10.432 26.339 1.00 10.21 196 SER A N 1
ATOM 1555 C CA . SER A 1 196 ? 16.268 11.756 25.760 1.00 8.94 196 SER A CA 1
ATOM 1556 C C . SER A 1 196 ? 16.897 11.715 24.373 1.00 10.88 196 SER A C 1
ATOM 1557 O O . SER A 1 196 ? 17.981 11.160 24.208 1.00 11.17 196 SER A O 1
ATOM 1560 N N . GLY A 1 197 ? 16.203 12.267 23.381 1.00 12.07 197 GLY A N 1
ATOM 1561 C CA . GLY A 1 197 ? 16.677 12.228 22.002 1.00 11.08 197 GLY A CA 1
ATOM 1562 C C . GLY A 1 197 ? 17.240 13.563 21.544 1.00 11.51 197 GLY A C 1
ATOM 1563 O O . GLY A 1 197 ? 18.386 13.896 21.823 1.00 14.80 197 GLY A O 1
ATOM 1564 N N . SER A 1 198 ? 16.408 14.346 20.863 1.00 17.90 198 SER A N 1
ATOM 1565 C CA A SER A 1 198 ? 16.838 15.619 20.299 0.49 22.78 198 SER A CA 1
ATOM 1566 C CA B SER A 1 198 ? 16.829 15.624 20.299 0.51 22.79 198 SER A CA 1
ATOM 1567 C C . SER A 1 198 ? 17.558 16.515 21.303 1.00 19.72 198 SER A C 1
ATOM 1568 O O . SER A 1 198 ? 18.587 17.112 20.985 1.00 20.00 198 SER A O 1
ATOM 1573 N N . ALA A 1 199 ? 17.027 16.609 22.518 1.00 18.08 199 ALA A N 1
ATOM 1574 C CA . ALA A 1 199 ? 17.632 17.489 23.521 1.00 14.81 199 ALA A CA 1
ATOM 1575 C C . ALA A 1 199 ? 19.124 17.218 23.696 1.00 20.07 199 ALA A C 1
ATOM 1576 O O . ALA A 1 199 ? 19.921 18.142 23.894 1.00 20.65 199 ALA A O 1
ATOM 1578 N N . ILE A 1 200 ? 19.499 15.946 23.635 1.00 12.49 200 ILE A N 1
ATOM 1579 C CA . ILE A 1 200 ? 20.899 15.577 23.746 1.00 14.07 200 ILE A CA 1
ATOM 1580 C C . ILE A 1 200 ? 21.595 15.602 22.384 1.00 20.13 200 ILE A C 1
ATOM 1581 O O . ILE A 1 200 ? 22.629 16.257 22.222 1.00 17.31 200 ILE A O 1
ATOM 1586 N N . MET A 1 201 ? 21.016 14.889 21.418 1.00 19.40 201 MET A N 1
ATOM 1587 C CA . MET A 1 201 ? 21.664 14.651 20.119 1.00 21.82 201 MET A CA 1
ATOM 1588 C C . MET A 1 201 ? 21.904 15.921 19.307 1.00 26.25 201 MET A C 1
ATOM 1589 O O . MET A 1 201 ? 22.839 15.982 18.502 1.00 27.96 201 MET A O 1
ATOM 1594 N N . ARG A 1 202 ? 21.054 16.925 19.498 1.00 28.56 202 ARG A N 1
ATOM 1595 C CA A ARG A 1 202 ? 21.147 18.178 18.752 0.65 34.96 202 ARG A CA 1
ATOM 1596 C CA B ARG A 1 202 ? 21.189 18.162 18.737 0.35 34.45 202 ARG A CA 1
ATOM 1597 C C . ARG A 1 202 ? 21.956 19.229 19.506 1.00 34.85 202 ARG A C 1
ATOM 1598 O O . ARG A 1 202 ? 22.146 20.344 19.019 1.00 36.88 202 ARG A O 1
ATOM 1613 N N . SER A 1 203 ? 22.413 18.879 20.701 1.00 26.88 203 SER A N 1
ATOM 1614 C CA . SER A 1 203 ? 23.153 19.824 21.530 1.00 21.85 203 SER A CA 1
ATOM 1615 C C . SER A 1 203 ? 24.601 19.992 21.073 1.00 22.72 203 SER A C 1
ATOM 1616 O O . SER A 1 203 ? 25.210 19.066 20.550 1.00 23.98 203 SER A O 1
ATOM 1619 N N . GLU A 1 204 ? 25.154 21.183 21.260 1.00 34.98 204 GLU A N 1
ATOM 1620 C CA A GLU A 1 204 ? 26.561 21.427 20.981 0.38 39.01 204 GLU A CA 1
ATOM 1621 C CA B GLU A 1 204 ? 26.566 21.372 20.963 0.62 37.87 204 GLU A CA 1
ATOM 1622 C C . GLU A 1 204 ? 27.399 20.960 22.167 1.00 34.14 204 GLU A C 1
ATOM 1623 O O . GLU A 1 204 ? 28.625 20.869 22.085 1.00 35.68 204 GLU A O 1
ATOM 1634 N N . ASP A 1 205 ? 26.720 20.681 23.277 1.00 27.71 205 ASP A N 1
ATOM 1635 C CA . ASP A 1 205 ? 27.387 20.281 24.506 1.00 26.96 205 ASP A CA 1
ATOM 1636 C C . ASP A 1 205 ? 26.592 19.159 25.164 1.00 19.73 205 ASP A C 1
ATOM 1637 O O . ASP A 1 205 ? 25.949 19.366 26.192 1.00 20.33 205 ASP A O 1
ATOM 1642 N N . PRO A 1 206 ? 26.621 17.964 24.562 1.00 18.23 206 PRO A N 1
ATOM 1643 C CA . PRO A 1 206 ? 25.786 16.878 25.096 1.00 13.75 206 PRO A CA 1
ATOM 1644 C C . PRO A 1 206 ? 26.216 16.446 26.495 1.00 17.69 206 PRO A C 1
ATOM 1645 O O . PRO A 1 206 ? 25.367 16.032 27.273 1.00 16.99 206 PRO A O 1
ATOM 1649 N N A ARG A 1 207 ? 27.503 16.535 26.818 0.52 16.38 207 ARG A N 1
ATOM 1650 N N B ARG A 1 207 ? 27.507 16.544 26.802 0.48 16.32 207 ARG A N 1
ATOM 1651 C CA A ARG A 1 207 ? 27.935 16.184 28.171 0.52 16.17 207 ARG A CA 1
ATOM 1652 C CA B ARG A 1 207 ? 27.993 16.231 28.145 0.48 16.36 207 ARG A CA 1
ATOM 1653 C C A ARG A 1 207 ? 27.220 17.058 29.197 0.52 17.19 207 ARG A C 1
ATOM 1654 C C B ARG A 1 207 ? 27.232 17.055 29.175 0.48 17.09 207 ARG A C 1
ATOM 1655 O O A ARG A 1 207 ? 26.799 16.580 30.254 0.52 17.79 207 ARG A O 1
ATOM 1656 O O B ARG A 1 207 ? 26.792 16.542 30.206 0.48 18.24 207 ARG A O 1
ATOM 1671 N N . SER A 1 208 ? 27.082 18.342 28.885 1.00 19.23 208 SER A N 1
ATOM 1672 C CA . SER A 1 208 ? 26.398 19.266 29.785 1.00 24.19 208 SER A CA 1
ATOM 1673 C C . SER A 1 208 ? 24.913 18.909 29.936 1.00 23.64 208 SER A C 1
ATOM 1674 O O . SER A 1 208 ? 24.357 18.971 31.035 1.00 20.03 208 SER A O 1
ATOM 1677 N N . VAL A 1 209 ? 24.273 18.532 28.834 1.00 21.80 209 VAL A N 1
ATOM 1678 C CA . VAL A 1 209 ? 22.860 18.161 28.883 1.00 18.89 209 VAL A CA 1
ATOM 1679 C C . VAL A 1 209 ? 22.674 16.884 29.701 1.00 18.20 209 VAL A C 1
ATOM 1680 O O . VAL A 1 209 ? 21.799 16.806 30.567 1.00 17.80 209 VAL A O 1
ATOM 1684 N N . ILE A 1 210 ? 23.516 15.887 29.428 1.00 15.25 210 ILE A N 1
ATOM 1685 C CA . ILE A 1 210 ? 23.459 14.616 30.145 1.00 15.38 210 ILE A CA 1
ATOM 1686 C C . ILE A 1 210 ? 23.673 14.814 31.649 1.00 22.55 210 ILE A C 1
ATOM 1687 O O . ILE A 1 210 ? 22.933 14.267 32.471 1.00 18.28 210 ILE A O 1
ATOM 1692 N N . ASN A 1 211 ? 24.671 15.609 32.014 1.00 21.38 211 ASN A N 1
ATOM 1693 C CA . ASN A 1 211 ? 24.898 15.904 33.427 1.00 23.48 211 ASN A CA 1
ATOM 1694 C C . ASN A 1 211 ? 23.689 16.561 34.078 1.00 25.67 211 ASN A C 1
ATOM 1695 O O . ASN A 1 211 ? 23.300 16.189 35.184 1.00 23.65 211 ASN A O 1
ATOM 1700 N N . LEU A 1 212 ? 23.112 17.552 33.403 1.00 19.46 212 LEU A N 1
ATOM 1701 C CA . LEU A 1 212 ? 21.902 18.206 33.900 1.00 20.50 212 LEU A CA 1
ATOM 1702 C C . LEU A 1 212 ? 20.777 17.200 34.156 1.00 23.84 212 LEU A C 1
ATOM 1703 O O . LEU A 1 212 ? 20.174 17.189 35.231 1.00 24.94 212 LEU A O 1
ATOM 1708 N N . LEU A 1 213 ? 20.487 16.366 33.164 1.00 18.20 213 LEU A N 1
ATOM 1709 C CA . LEU A 1 213 ? 19.411 15.384 33.290 1.00 15.56 213 LEU A CA 1
ATOM 1710 C C . LEU A 1 213 ? 19.649 14.449 34.471 1.00 21.96 213 LEU A C 1
ATOM 1711 O O . LEU A 1 213 ? 18.749 14.195 35.271 1.00 21.28 213 LEU A O 1
ATOM 1716 N N . ARG A 1 214 ? 20.865 13.930 34.576 1.00 18.57 214 ARG A N 1
ATOM 1717 C CA . ARG A 1 214 ? 21.189 13.003 35.652 1.00 20.85 214 ARG A CA 1
ATOM 1718 C C . ARG A 1 214 ? 21.138 13.672 37.021 1.00 22.81 214 ARG A C 1
ATOM 1719 O O . ARG A 1 214 ? 20.702 13.061 38.003 1.00 24.24 214 ARG A O 1
ATOM 1727 N N . ASN A 1 215 ? 21.591 14.921 37.086 1.00 22.99 215 ASN A N 1
ATOM 1728 C CA . ASN A 1 215 ? 21.612 15.661 38.346 1.00 25.82 215 ASN A CA 1
ATOM 1729 C C . ASN A 1 215 ? 20.206 15.926 38.878 1.00 27.00 215 ASN A C 1
ATOM 1730 O O . ASN A 1 215 ? 19.953 15.820 40.083 1.00 29.51 215 ASN A O 1
ATOM 1735 N N . VAL A 1 216 ? 19.291 16.272 37.978 1.00 18.74 216 VAL A N 1
ATOM 1736 C CA . VAL A 1 216 ? 17.897 16.467 38.362 1.00 19.66 216 VAL A CA 1
ATOM 1737 C C . VAL A 1 216 ? 17.306 15.170 38.907 1.00 22.34 216 VAL A C 1
ATOM 1738 O O . VAL A 1 216 ? 16.619 15.166 39.931 1.00 24.40 216 VAL A O 1
ATOM 1742 N N A CYS A 1 217 ? 17.568 14.060 38.228 0.53 19.74 217 CYS A N 1
ATOM 1743 N N B CYS A 1 217 ? 17.604 14.071 38.224 0.47 19.88 217 CYS A N 1
ATOM 1744 C CA A CYS A 1 217 ? 17.073 12.772 38.705 0.53 21.01 217 CYS A CA 1
ATOM 1745 C CA B CYS A 1 217 ? 17.114 12.757 38.617 0.47 21.35 217 CYS A CA 1
ATOM 1746 C C A CYS A 1 217 ? 17.685 12.390 40.037 0.53 25.77 217 CYS A C 1
ATOM 1747 C C B CYS A 1 217 ? 17.709 12.284 39.945 0.47 25.04 217 CYS A C 1
ATOM 1748 O O A CYS A 1 217 ? 16.987 11.952 40.953 0.53 26.07 217 CYS A O 1
ATOM 1749 O O B CYS A 1 217 ? 17.015 11.688 40.769 0.47 24.05 217 CYS A O 1
ATOM 1754 N N . SER A 1 218 ? 18.999 12.545 40.139 1.00 22.68 218 SER A N 1
ATOM 1755 C CA . SER A 1 218 ? 19.691 12.173 41.367 1.00 26.53 218 SER A CA 1
ATOM 1756 C C . SER A 1 218 ? 19.162 12.967 42.551 1.00 30.81 218 SER A C 1
ATOM 1757 O O . SER A 1 218 ? 18.933 12.411 43.632 1.00 31.89 218 SER A O 1
ATOM 1760 N N . GLU A 1 219 ? 18.964 14.267 42.352 1.00 27.21 219 GLU A N 1
ATOM 1761 C CA A GLU A 1 219 ? 18.492 15.151 43.418 0.58 29.96 219 GLU A CA 1
ATOM 1762 C CA B GLU A 1 219 ? 18.521 15.108 43.456 0.42 29.22 219 GLU A CA 1
ATOM 1763 C C . GLU A 1 219 ? 17.127 14.700 43.923 1.00 27.36 219 GLU A C 1
ATOM 1764 O O . GLU A 1 219 ? 16.837 14.736 45.118 1.00 31.69 219 GLU A O 1
ATOM 1775 N N . ALA A 1 220 ? 16.283 14.283 42.989 1.00 26.31 220 ALA A N 1
ATOM 1776 C CA . ALA A 1 220 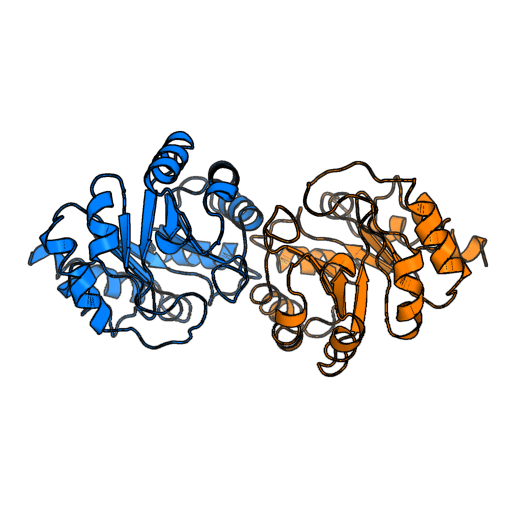? 14.933 13.848 43.318 1.00 26.94 220 ALA A CA 1
ATOM 1777 C C . ALA A 1 220 ? 14.954 12.505 44.048 1.00 30.01 220 ALA A C 1
ATOM 1778 O O . ALA A 1 220 ? 14.172 12.279 44.974 1.00 35.44 220 ALA A O 1
ATOM 1780 N N . ALA A 1 221 ? 15.857 11.622 43.629 1.00 29.74 221 ALA A N 1
ATOM 1781 C CA . ALA A 1 221 ? 16.008 10.309 44.254 1.00 36.76 221 ALA A CA 1
ATOM 1782 C C . ALA A 1 221 ? 16.486 10.428 45.699 1.00 42.69 221 ALA A C 1
ATOM 1783 O O . ALA A 1 221 ? 16.011 9.716 46.588 1.00 39.62 221 ALA A O 1
ATOM 1785 N N . GLN A 1 222 ? 17.431 11.330 45.930 1.00 40.63 222 GLN A N 1
ATOM 1786 C CA . GLN A 1 222 ? 17.959 11.542 47.271 1.00 44.32 222 GLN A CA 1
ATOM 1787 C C . GLN A 1 222 ? 16.869 12.063 48.203 1.00 42.96 222 GLN A C 1
ATOM 1788 O O . GLN A 1 222 ? 16.939 11.878 49.421 1.00 43.00 222 GLN A O 1
ATOM 1794 N N . LYS A 1 223 ? 15.854 12.702 47.626 1.00 37.74 223 LYS A N 1
ATOM 1795 C CA . LYS A 1 223 ? 14.751 13.243 48.416 1.00 43.66 223 LYS A CA 1
ATOM 1796 C C . LYS A 1 223 ? 13.737 12.167 48.798 1.00 53.12 223 LYS A C 1
ATOM 1797 O O . LYS A 1 223 ? 13.054 12.286 49.815 1.00 55.16 223 LYS A O 1
ATOM 1803 N N . ARG A 1 224 ? 13.642 11.119 47.983 1.00 54.14 224 ARG A N 1
ATOM 1804 C CA . ARG A 1 224 ? 12.735 10.008 48.270 1.00 57.08 224 ARG A CA 1
ATOM 1805 C C . ARG A 1 224 ? 13.229 9.162 49.444 1.00 61.77 224 ARG A C 1
ATOM 1806 O O . ARG A 1 224 ? 14.419 9.157 49.765 1.00 61.26 224 ARG A O 1
ATOM 1814 N N . GLY B 1 4 ? 24.154 -0.492 -21.593 1.00 30.60 4 GLY B N 1
ATOM 1815 C CA . GLY B 1 4 ? 23.164 -0.171 -20.579 1.00 27.23 4 GLY B CA 1
ATOM 1816 C C . GLY B 1 4 ? 23.188 -1.099 -19.372 1.00 21.12 4 GLY B C 1
ATOM 1817 O O . GLY B 1 4 ? 22.178 -1.263 -18.684 1.00 21.09 4 GLY B O 1
ATOM 1818 N N A CYS B 1 5 ? 24.347 -1.687 -19.090 0.77 14.33 5 CYS B N 1
ATOM 1819 N N B CYS B 1 5 ? 24.338 -1.719 -19.132 0.23 14.67 5 CYS B N 1
ATOM 1820 C CA A CYS B 1 5 ? 24.467 -2.609 -17.950 0.77 10.16 5 CYS B CA 1
ATOM 1821 C CA B CYS B 1 5 ? 24.511 -2.583 -17.969 0.23 12.02 5 CYS B CA 1
ATOM 1822 C C A CYS B 1 5 ? 25.029 -1.922 -16.715 0.77 9.57 5 CYS B C 1
ATOM 1823 C C B CYS B 1 5 ? 24.883 -1.751 -16.754 0.23 10.92 5 CYS B C 1
ATOM 1824 O O A CYS B 1 5 ? 26.060 -1.241 -16.773 0.77 13.64 5 CYS B O 1
ATOM 1825 O O B CYS B 1 5 ? 25.648 -0.792 -16.863 0.23 11.25 5 CYS B O 1
ATOM 1830 N N . LYS B 1 6 ? 24.346 -2.116 -15.594 1.00 8.56 6 LYS B N 1
ATOM 1831 C CA . LYS B 1 6 ? 24.639 -1.370 -14.386 1.00 7.47 6 LYS B CA 1
ATOM 1832 C C . LYS B 1 6 ? 24.745 -2.262 -13.177 1.00 7.47 6 LYS B C 1
ATOM 1833 O O . LYS B 1 6 ? 23.985 -3.216 -13.033 1.00 9.09 6 LYS B O 1
ATOM 1839 N N . ILE B 1 7 ? 25.684 -1.917 -12.297 1.00 7.39 7 ILE B N 1
ATOM 1840 C CA . ILE B 1 7 ? 25.923 -2.689 -11.084 1.00 6.29 7 ILE B CA 1
ATOM 1841 C C . ILE B 1 7 ? 25.520 -1.894 -9.867 1.00 8.23 7 ILE B C 1
ATOM 1842 O O . ILE B 1 7 ? 25.972 -0.764 -9.684 1.00 9.40 7 ILE B O 1
ATOM 1847 N N . GLY B 1 8 ? 24.684 -2.508 -9.031 1.00 6.09 8 GLY B N 1
ATOM 1848 C CA . GLY B 1 8 ? 24.148 -1.872 -7.836 1.00 6.32 8 GLY B CA 1
ATOM 1849 C C . GLY B 1 8 ? 24.416 -2.713 -6.605 1.00 7.70 8 GLY B C 1
ATOM 1850 O O . GLY B 1 8 ? 23.713 -3.682 -6.336 1.00 9.95 8 GLY B O 1
ATOM 1851 N N . PRO B 1 9 ? 25.456 -2.356 -5.835 1.00 6.65 9 PRO B N 1
ATOM 1852 C CA . PRO B 1 9 ? 25.751 -3.170 -4.655 1.00 6.92 9 PRO B CA 1
ATOM 1853 C C . PRO B 1 9 ? 24.605 -3.144 -3.648 1.00 7.52 9 PRO B C 1
ATOM 1854 O O . PRO B 1 9 ? 23.968 -2.106 -3.468 1.00 8.84 9 PRO B O 1
ATOM 1858 N N . SER B 1 10 ? 24.333 -4.289 -3.022 1.00 7.50 10 SER B N 1
ATOM 1859 C CA . SER B 1 10 ? 23.424 -4.321 -1.894 1.00 7.05 10 SER B CA 1
ATOM 1860 C C . SER B 1 10 ? 24.320 -4.221 -0.676 1.00 15.09 10 SER B C 1
ATOM 1861 O O . SER B 1 10 ? 25.490 -4.608 -0.719 1.00 15.83 10 SER B O 1
ATOM 1864 N N . ILE B 1 11 ? 23.800 -3.645 0.384 1.00 16.12 11 ILE B N 1
ATOM 1865 C CA . ILE B 1 11 ? 24.684 -3.238 1.471 1.00 19.03 11 ILE B CA 1
ATOM 1866 C C . ILE B 1 11 ? 24.398 -3.877 2.841 1.00 21.66 11 ILE B C 1
ATOM 1867 O O . ILE B 1 11 ? 24.891 -3.398 3.854 1.00 15.18 11 ILE B O 1
ATOM 1872 N N . LEU B 1 12 ? 23.646 -4.977 2.873 1.00 21.34 12 LEU B N 1
ATOM 1873 C CA . LEU B 1 12 ? 23.262 -5.590 4.154 1.00 17.64 12 LEU B CA 1
ATOM 1874 C C . LEU B 1 12 ? 24.399 -6.318 4.829 1.00 23.13 12 LEU B C 1
ATOM 1875 O O . LEU B 1 12 ? 24.343 -6.574 6.030 1.00 27.37 12 LEU B O 1
ATOM 1880 N N . ASN B 1 13 ? 25.416 -6.687 4.056 1.00 16.74 13 ASN B N 1
ATOM 1881 C CA . ASN B 1 13 ? 26.585 -7.329 4.638 1.00 24.68 13 ASN B CA 1
ATOM 1882 C C . ASN B 1 13 ? 27.654 -6.299 4.957 1.00 19.25 13 ASN B C 1
ATOM 1883 O O . ASN B 1 13 ? 28.777 -6.648 5.330 1.00 23.54 13 ASN B O 1
ATOM 1888 N N . SER B 1 14 ? 27.297 -5.025 4.821 1.00 14.66 14 SER B N 1
ATOM 1889 C CA . SER B 1 14 ? 28.238 -3.956 5.130 1.00 15.56 14 SER B CA 1
ATOM 1890 C C . SER B 1 14 ? 28.189 -3.617 6.614 1.00 15.22 14 SER B C 1
ATOM 1891 O O . SER B 1 14 ? 27.382 -4.168 7.372 1.00 14.78 14 SER B O 1
ATOM 1894 N N . ASP B 1 15 ? 29.076 -2.727 7.038 1.00 11.25 15 ASP B N 1
ATOM 1895 C CA . ASP B 1 15 ? 29.018 -2.192 8.387 1.00 10.61 15 ASP B CA 1
ATOM 1896 C C . ASP B 1 15 ? 27.848 -1.213 8.458 1.00 10.28 15 ASP B C 1
ATOM 1897 O O . ASP B 1 15 ? 27.968 -0.055 8.048 1.00 10.18 15 ASP B O 1
ATOM 1902 N N . LEU B 1 16 ? 26.714 -1.677 8.980 1.00 10.03 16 LEU B N 1
ATOM 1903 C CA . LEU B 1 16 ? 25.508 -0.857 9.012 1.00 7.80 16 LEU B CA 1
ATOM 1904 C C . LEU B 1 16 ? 25.576 0.267 10.047 1.00 10.34 16 LEU B C 1
ATOM 1905 O O . LEU B 1 16 ? 24.679 1.119 10.100 1.00 13.57 16 LEU B O 1
ATOM 1910 N N . ALA B 1 17 ? 26.631 0.268 10.863 1.00 10.67 17 ALA B N 1
ATOM 1911 C CA . ALA B 1 17 ? 26.874 1.355 11.808 1.00 10.34 17 ALA B CA 1
ATOM 1912 C C . ALA B 1 17 ? 27.631 2.485 11.103 1.00 11.30 17 ALA B C 1
ATOM 1913 O O . ALA B 1 17 ? 27.830 3.563 11.654 1.00 12.63 17 ALA B O 1
ATOM 1915 N N . ASN B 1 18 ? 28.033 2.226 9.863 1.00 8.50 18 ASN B N 1
ATOM 1916 C CA . ASN B 1 18 ? 28.798 3.188 9.078 1.00 8.57 18 ASN B CA 1
ATOM 1917 C C . ASN B 1 18 ? 28.322 3.152 7.641 1.00 12.74 18 ASN B C 1
ATOM 1918 O O . ASN B 1 18 ? 29.112 3.089 6.697 1.00 10.98 18 ASN B O 1
ATOM 1923 N N . LEU B 1 19 ? 27.009 3.188 7.477 1.00 9.55 19 LEU B N 1
ATOM 1924 C CA A LEU B 1 19 ? 26.412 3.052 6.153 0.31 10.71 19 LEU B CA 1
ATOM 1925 C CA B LEU B 1 19 ? 26.425 3.036 6.160 0.69 10.10 19 LEU B CA 1
ATOM 1926 C C . LEU B 1 19 ? 26.893 4.139 5.209 1.00 10.40 19 LEU B C 1
ATOM 1927 O O . LEU B 1 19 ? 27.120 3.890 4.020 1.00 10.73 19 LEU B O 1
ATOM 1936 N N . GLY B 1 20 ? 27.049 5.352 5.732 1.00 9.43 20 GLY B N 1
ATOM 1937 C CA . GLY B 1 20 ? 27.542 6.459 4.922 1.00 10.61 20 GLY B CA 1
ATOM 1938 C C . GLY B 1 20 ? 28.895 6.149 4.308 1.00 10.11 20 GLY B C 1
ATOM 1939 O O . GLY B 1 20 ? 29.107 6.306 3.103 1.00 10.23 20 GLY B O 1
ATOM 1940 N N . ALA B 1 21 ? 29.830 5.711 5.142 1.00 10.60 21 ALA B N 1
ATOM 1941 C CA . ALA B 1 21 ? 31.172 5.404 4.672 1.00 7.25 21 ALA B CA 1
ATOM 1942 C C . ALA B 1 21 ? 31.179 4.234 3.699 1.00 7.39 21 ALA B C 1
ATOM 1943 O O . ALA B 1 21 ? 31.941 4.231 2.720 1.00 11.98 21 ALA B O 1
ATOM 1945 N N . GLU B 1 22 ? 30.323 3.244 3.956 1.00 7.30 22 GLU B N 1
ATOM 1946 C CA . GLU B 1 22 ? 30.311 2.052 3.123 1.00 8.30 22 GLU B CA 1
ATOM 1947 C C . GLU B 1 22 ? 29.788 2.414 1.753 1.00 8.09 22 GLU B C 1
ATOM 1948 O O . GLU B 1 22 ? 30.293 1.931 0.742 1.00 10.46 22 GLU B O 1
ATOM 1954 N N . CYS B 1 23 ? 28.781 3.280 1.725 1.00 8.80 23 CYS B N 1
ATOM 1955 C CA . CYS B 1 23 ? 28.210 3.715 0.452 1.00 9.42 23 CYS B CA 1
ATOM 1956 C C . CYS B 1 23 ? 29.150 4.639 -0.308 1.00 7.90 23 CYS B C 1
ATOM 1957 O O . CYS B 1 23 ? 29.276 4.525 -1.531 1.00 10.73 23 CYS B O 1
ATOM 1960 N N . LEU B 1 24 ? 29.821 5.546 0.396 1.00 8.51 24 LEU B N 1
ATOM 1961 C CA . LEU B 1 24 ? 30.829 6.372 -0.260 1.00 9.06 24 LEU B CA 1
ATOM 1962 C C . LEU B 1 24 ? 31.882 5.488 -0.929 1.00 8.88 24 LEU B C 1
ATOM 1963 O O . LEU B 1 24 ? 32.293 5.748 -2.065 1.00 10.84 24 LEU B O 1
ATOM 1968 N N . ARG B 1 25 ? 32.317 4.442 -0.226 1.00 9.57 25 ARG B N 1
ATOM 1969 C CA . ARG B 1 25 ? 33.318 3.518 -0.774 1.00 11.69 25 ARG B CA 1
ATOM 1970 C C . ARG B 1 25 ? 32.816 2.839 -2.052 1.00 10.84 25 ARG B C 1
ATOM 1971 O O . ARG B 1 25 ? 33.558 2.697 -3.035 1.00 9.46 25 ARG B O 1
ATOM 1979 N N . MET B 1 26 ? 31.548 2.441 -2.047 1.00 9.95 26 MET B N 1
ATOM 1980 C CA . MET B 1 26 ? 30.962 1.810 -3.219 1.00 8.98 26 MET B CA 1
ATOM 1981 C C . MET B 1 26 ? 30.928 2.779 -4.383 1.00 7.83 26 MET B C 1
ATOM 1982 O O . MET B 1 26 ? 31.252 2.419 -5.511 1.00 9.80 26 MET B O 1
ATOM 1987 N N . LEU B 1 27 ? 30.496 4.006 -4.119 1.00 8.69 27 LEU B N 1
ATOM 1988 C CA . LEU B 1 27 ? 30.420 5.003 -5.190 1.00 9.24 27 LEU B CA 1
ATOM 1989 C C . LEU B 1 27 ? 31.808 5.335 -5.705 1.00 8.35 27 LEU B C 1
ATOM 1990 O O . LEU B 1 27 ? 32.005 5.522 -6.910 1.00 11.27 27 LEU B O 1
ATOM 1995 N N . ASP B 1 28 ? 32.777 5.426 -4.800 1.00 8.92 28 ASP B N 1
ATOM 1996 C CA . ASP B 1 28 ? 34.142 5.725 -5.215 1.00 11.41 28 ASP B CA 1
ATOM 1997 C C . ASP B 1 28 ? 34.730 4.574 -6.022 1.00 12.84 28 ASP B C 1
ATOM 1998 O O . ASP B 1 28 ? 35.704 4.757 -6.760 1.00 14.65 28 ASP B O 1
ATOM 2003 N N . SER B 1 29 ? 34.139 3.392 -5.878 1.00 9.56 29 SER B N 1
ATOM 2004 C CA . SER B 1 29 ? 34.591 2.211 -6.616 1.00 8.78 29 SER B CA 1
ATOM 2005 C C . SER B 1 29 ? 33.867 2.052 -7.949 1.00 12.51 29 SER B C 1
ATOM 2006 O O . SER B 1 29 ? 34.083 1.082 -8.664 1.00 11.89 29 SER B O 1
ATOM 2009 N N . GLY B 1 30 ? 32.988 2.991 -8.265 1.00 9.44 30 GLY B N 1
ATOM 2010 C CA . GLY B 1 30 ? 32.330 3.000 -9.555 1.00 8.97 30 GLY B CA 1
ATOM 2011 C C . GLY B 1 30 ? 30.988 2.301 -9.600 1.00 9.36 30 GLY B C 1
ATOM 2012 O O . GLY B 1 30 ? 30.489 1.998 -10.682 1.00 12.07 30 GLY B O 1
ATOM 2013 N N . ALA B 1 31 ? 30.391 2.050 -8.434 1.00 8.28 31 ALA B N 1
ATOM 2014 C CA . ALA B 1 31 ? 29.043 1.513 -8.408 1.00 7.05 31 ALA B CA 1
ATOM 2015 C C . ALA B 1 31 ? 28.132 2.415 -9.226 1.00 7.29 31 ALA B C 1
ATOM 2016 O O . ALA B 1 31 ? 28.211 3.642 -9.124 1.00 10.52 31 ALA B O 1
ATOM 2018 N N . ASP B 1 32 ? 27.266 1.811 -10.035 1.00 7.08 32 ASP B N 1
ATOM 2019 C CA . ASP B 1 32 ? 26.337 2.592 -10.854 1.00 8.57 32 ASP B CA 1
ATOM 2020 C C . ASP B 1 32 ? 25.145 3.127 -10.062 1.00 7.97 32 ASP B C 1
ATOM 2021 O O . ASP B 1 32 ? 24.596 4.182 -10.384 1.00 10.75 32 ASP B O 1
ATOM 2026 N N . TYR B 1 33 ? 24.745 2.385 -9.034 1.00 8.10 33 TYR B N 1
ATOM 2027 C CA . TYR B 1 33 ? 23.676 2.818 -8.142 1.00 8.85 33 TYR B CA 1
ATOM 2028 C C . TYR B 1 33 ? 23.793 2.027 -6.857 1.00 6.28 33 TYR B C 1
ATOM 2029 O O . TYR B 1 33 ? 24.668 1.184 -6.737 1.00 7.52 33 TYR B O 1
ATOM 2038 N N . LEU B 1 34 ? 22.934 2.319 -5.885 1.00 6.51 34 LEU B N 1
ATOM 2039 C CA . LEU B 1 34 ? 22.940 1.571 -4.630 1.00 5.91 34 LEU B CA 1
ATOM 2040 C C . LEU B 1 34 ? 21.585 0.910 -4.459 1.00 8.50 34 LEU B C 1
ATOM 2041 O O . LEU B 1 34 ? 20.553 1.535 -4.694 1.00 9.45 34 LEU B O 1
ATOM 2046 N N . HIS B 1 35 ? 21.602 -0.364 -4.085 1.00 6.60 35 HIS B N 1
ATOM 2047 C CA . HIS B 1 35 ? 20.381 -1.140 -3.919 1.00 6.21 35 HIS B CA 1
ATOM 2048 C C . HIS B 1 35 ? 20.159 -1.290 -2.428 1.00 6.74 35 HIS B C 1
ATOM 2049 O O . HIS B 1 35 ? 20.947 -1.930 -1.730 1.00 7.26 35 HIS B O 1
ATOM 2056 N N . LEU B 1 36 ? 19.091 -0.680 -1.932 1.00 5.60 36 LEU B N 1
ATOM 2057 C CA . LEU B 1 36 ? 18.871 -0.580 -0.499 1.00 5.21 36 LEU B CA 1
ATOM 2058 C C . LEU B 1 36 ? 17.686 -1.443 -0.071 1.00 7.49 36 LEU B C 1
ATOM 2059 O O . LEU B 1 36 ? 16.548 -1.177 -0.449 1.00 7.39 36 LEU B O 1
ATOM 2064 N N . ASP B 1 37 ? 17.970 -2.473 0.717 1.00 6.04 37 ASP B N 1
ATOM 2065 C CA . ASP B 1 37 ? 16.976 -3.471 1.079 1.00 6.58 37 ASP B CA 1
ATOM 2066 C C . ASP B 1 37 ? 16.214 -3.086 2.335 1.00 7.61 37 ASP B C 1
ATOM 2067 O O . ASP B 1 37 ? 16.771 -3.065 3.431 1.00 10.30 37 ASP B O 1
ATOM 2072 N N . VAL B 1 38 ? 14.930 -2.800 2.160 1.00 6.03 38 VAL B N 1
ATOM 2073 C CA . VAL B 1 38 ? 14.068 -2.374 3.250 1.00 6.34 38 VAL B CA 1
ATOM 2074 C C . VAL B 1 38 ? 13.147 -3.536 3.597 1.00 7.71 38 VAL B C 1
ATOM 2075 O O . VAL B 1 38 ? 12.363 -3.971 2.760 1.00 7.17 38 VAL B O 1
ATOM 2079 N N . MET B 1 39 ? 13.263 -4.052 4.823 1.00 7.59 39 MET B N 1
ATOM 2080 C CA . MET B 1 39 ? 12.488 -5.208 5.268 1.00 5.60 39 MET B CA 1
ATOM 2081 C C . MET B 1 39 ? 11.724 -4.857 6.541 1.00 7.80 39 MET B C 1
ATOM 2082 O O . MET B 1 39 ? 12.317 -4.329 7.477 1.00 7.55 39 MET B O 1
ATOM 2087 N N . ASP B 1 40 ? 10.423 -5.158 6.578 1.00 8.08 40 ASP B N 1
ATOM 2088 C CA . ASP B 1 40 ? 9.606 -4.774 7.741 1.00 5.93 40 ASP B CA 1
ATOM 2089 C C . ASP B 1 40 ? 9.323 -5.894 8.734 1.00 6.87 40 ASP B C 1
ATOM 2090 O O . ASP B 1 40 ? 8.576 -5.687 9.679 1.00 8.66 40 ASP B O 1
ATOM 2095 N N . GLY B 1 41 ? 9.942 -7.057 8.548 1.00 6.72 41 GLY B N 1
ATOM 2096 C CA . GLY B 1 41 ? 9.780 -8.144 9.502 1.00 7.98 41 GLY B CA 1
ATOM 2097 C C . GLY B 1 41 ? 8.461 -8.880 9.361 1.00 9.69 41 GLY B C 1
ATOM 2098 O O . GLY B 1 41 ? 8.188 -9.834 10.099 1.00 9.64 41 GLY B O 1
ATOM 2099 N N . HIS B 1 42 ? 7.651 -8.445 8.403 1.00 8.61 42 HIS B N 1
ATOM 2100 C CA . HIS B 1 42 ? 6.344 -9.061 8.145 1.00 7.94 42 HIS B CA 1
ATOM 2101 C C . HIS B 1 42 ? 6.268 -9.680 6.749 1.00 10.66 42 HIS B C 1
ATOM 2102 O O . HIS B 1 42 ? 5.933 -10.858 6.594 1.00 11.95 42 HIS B O 1
ATOM 2109 N N . PHE B 1 43 ? 6.569 -8.889 5.724 1.00 8.91 43 PHE B N 1
ATOM 2110 C CA . PHE B 1 43 ? 6.584 -9.425 4.367 1.00 7.15 43 PHE B CA 1
ATOM 2111 C C . PHE B 1 43 ? 7.696 -10.470 4.241 1.00 10.08 43 PHE B C 1
ATOM 2112 O O . PHE B 1 43 ? 7.565 -11.470 3.520 1.00 11.66 43 PHE B O 1
ATOM 2120 N N . VAL B 1 44 ? 8.787 -10.224 4.959 1.00 10.32 44 VAL B N 1
ATOM 2121 C CA . VAL B 1 44 ? 9.908 -11.149 5.049 1.00 7.77 44 VAL B CA 1
ATOM 2122 C C . VAL B 1 44 ? 10.323 -11.204 6.514 1.00 10.56 44 VAL B C 1
ATOM 2123 O O . VAL B 1 44 ? 10.084 -10.252 7.261 1.00 12.76 44 VAL B O 1
ATOM 2127 N N . PRO B 1 45 ? 10.935 -12.323 6.935 1.00 12.53 45 PRO B N 1
ATOM 2128 C CA . PRO B 1 45 ? 11.239 -12.557 8.350 1.00 13.24 45 PRO B CA 1
ATOM 2129 C C . PRO B 1 45 ? 12.540 -11.898 8.799 1.00 13.94 45 PRO B C 1
ATOM 2130 O O . PRO B 1 45 ? 13.370 -12.530 9.450 1.00 14.66 45 PRO B O 1
ATOM 2134 N N . ASN B 1 46 ? 12.720 -10.632 8.438 1.00 11.30 46 ASN B N 1
ATOM 2135 C CA . ASN B 1 46 ? 13.877 -9.861 8.872 1.00 10.81 46 ASN B CA 1
ATOM 2136 C C . ASN B 1 46 ? 13.502 -8.387 8.878 1.00 9.41 46 ASN B C 1
ATOM 2137 O O . ASN B 1 46 ? 12.569 -7.975 8.186 1.00 8.94 46 ASN B O 1
ATOM 2142 N N . ILE B 1 47 ? 14.214 -7.601 9.676 1.00 9.65 47 ILE B N 1
ATOM 2143 C CA . ILE B 1 47 ? 14.006 -6.156 9.723 1.00 7.15 47 ILE B CA 1
ATOM 2144 C C . ILE B 1 47 ? 15.358 -5.525 9.461 1.00 12.60 47 ILE B C 1
ATOM 2145 O O . ILE B 1 47 ? 16.334 -5.852 10.130 1.00 13.48 47 ILE B O 1
ATOM 2150 N N . THR B 1 48 ? 15.433 -4.644 8.472 1.00 7.99 48 THR B N 1
ATOM 2151 C CA . THR B 1 48 ? 16.715 -4.032 8.134 1.00 9.34 48 THR B CA 1
ATOM 2152 C C . THR B 1 48 ? 16.702 -2.571 8.549 1.00 9.73 48 THR B C 1
ATOM 2153 O O . THR B 1 48 ? 17.135 -2.229 9.647 1.00 11.47 48 THR B O 1
ATOM 2157 N N . PHE B 1 49 ? 16.178 -1.708 7.686 1.00 8.49 49 PHE B N 1
ATOM 2158 C CA . PHE B 1 49 ? 16.054 -0.297 8.017 1.00 9.52 49 PHE B CA 1
ATOM 2159 C C . PHE B 1 49 ? 15.010 0.338 7.114 1.00 11.26 49 PHE B C 1
ATOM 2160 O O . PHE B 1 49 ? 14.625 -0.240 6.087 1.00 11.88 49 PHE B O 1
ATOM 2168 N N . GLY B 1 50 ? 14.546 1.515 7.514 1.00 9.04 50 GLY B N 1
ATOM 2169 C CA . GLY B 1 50 ? 13.513 2.209 6.778 1.00 7.11 50 GLY B CA 1
ATOM 2170 C C . GLY B 1 50 ? 13.898 3.616 6.352 1.00 10.27 50 GLY B C 1
ATOM 2171 O O . GLY B 1 50 ? 15.084 3.982 6.335 1.00 8.42 50 GLY B O 1
ATOM 2172 N N . HIS B 1 51 ? 12.892 4.416 6.014 1.00 10.23 51 HIS B N 1
ATOM 2173 C CA . HIS B 1 51 ? 13.151 5.749 5.455 1.00 6.48 51 HIS B CA 1
ATOM 2174 C C . HIS B 1 51 ? 14.004 6.688 6.314 1.00 7.80 51 HIS B C 1
ATOM 2175 O O . HIS B 1 51 ? 14.692 7.544 5.769 1.00 9.56 51 HIS B O 1
ATOM 2182 N N . PRO B 1 52 ? 13.955 6.557 7.654 1.00 8.95 52 PRO B N 1
ATOM 2183 C CA . PRO B 1 52 ? 14.818 7.468 8.419 1.00 11.29 52 PRO B CA 1
ATOM 2184 C C . PRO B 1 52 ? 16.290 7.266 8.090 1.00 8.55 52 PRO B C 1
ATOM 2185 O O . PRO B 1 52 ? 17.062 8.235 8.050 1.00 8.53 52 PRO B O 1
ATOM 2189 N N . VAL B 1 53 ? 16.689 6.021 7.872 1.00 8.48 53 VAL B N 1
ATOM 2190 C CA . VAL B 1 53 ? 18.076 5.739 7.502 1.00 9.14 53 VAL B CA 1
ATOM 2191 C C . VAL B 1 53 ? 18.346 6.271 6.092 1.00 8.95 53 VAL B C 1
ATOM 2192 O O . VAL B 1 53 ? 19.382 6.887 5.827 1.00 11.44 53 VAL B O 1
ATOM 2196 N N . VAL B 1 54 ? 17.399 6.044 5.188 1.00 8.95 54 VAL B N 1
ATOM 2197 C CA . VAL B 1 54 ? 17.529 6.536 3.823 1.00 11.45 54 VAL B CA 1
ATOM 2198 C C . VAL B 1 54 ? 17.711 8.059 3.789 1.00 9.89 54 VAL B C 1
ATOM 2199 O O . VAL B 1 54 ? 18.538 8.577 3.035 1.00 11.65 54 VAL B O 1
ATOM 2203 N N A GLU B 1 55 ? 16.950 8.774 4.611 0.56 8.96 55 GLU B N 1
ATOM 2204 N N B GLU B 1 55 ? 16.921 8.765 4.597 0.44 9.01 55 GLU B N 1
ATOM 2205 C CA A GLU B 1 55 ? 17.045 10.229 4.635 0.56 8.73 55 GLU B CA 1
ATOM 2206 C CA B GLU B 1 55 ? 17.029 10.218 4.707 0.44 9.45 55 GLU B CA 1
ATOM 2207 C C A GLU B 1 55 ? 18.432 10.712 5.067 0.56 10.80 55 GLU B C 1
ATOM 2208 C C B GLU B 1 55 ? 18.469 10.613 4.989 0.44 10.76 55 GLU B C 1
ATOM 2209 O O A GLU B 1 55 ? 18.954 11.686 4.522 0.56 10.29 55 GLU B O 1
ATOM 2210 O O B GLU B 1 55 ? 19.065 11.420 4.273 0.44 10.77 55 GLU B O 1
ATOM 2221 N N . SER B 1 56 ? 19.022 10.041 6.051 1.00 8.52 56 SER B N 1
ATOM 2222 C CA . SER B 1 56 ? 20.366 10.402 6.485 1.00 7.36 56 SER B CA 1
ATOM 2223 C C . SER B 1 56 ? 21.395 10.013 5.431 1.00 8.94 56 SER B C 1
ATOM 2224 O O . SER B 1 56 ? 22.394 10.700 5.253 1.00 11.48 56 SER B O 1
ATOM 2227 N N . LEU B 1 57 ? 21.157 8.900 4.751 1.00 8.81 57 LEU B N 1
ATOM 2228 C CA . LEU B 1 57 ? 22.097 8.450 3.727 1.00 7.17 57 LEU B CA 1
ATOM 2229 C C . LEU B 1 57 ? 22.099 9.421 2.546 1.00 8.76 57 LEU B C 1
ATOM 2230 O O . LEU B 1 57 ? 23.157 9.793 2.025 1.00 11.27 57 LEU B O 1
ATOM 2235 N N . ARG B 1 58 ? 20.911 9.872 2.149 1.00 9.91 58 ARG B N 1
ATOM 2236 C CA . ARG B 1 58 ? 20.812 10.864 1.079 1.00 10.91 58 ARG B CA 1
ATOM 2237 C C . ARG B 1 58 ? 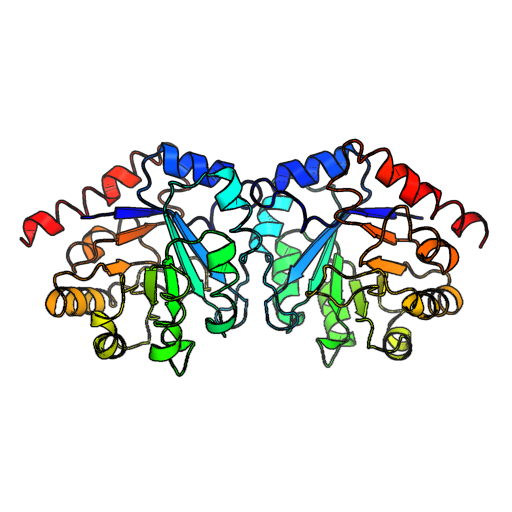21.548 12.153 1.451 1.00 12.37 58 ARG B C 1
ATOM 2238 O O . ARG B 1 58 ? 22.239 12.758 0.622 1.00 12.07 58 ARG B O 1
ATOM 2246 N N . LYS B 1 59 ? 21.394 12.583 2.698 1.00 8.31 59 LYS B N 1
ATOM 2247 C CA . LYS B 1 59 ? 22.079 13.789 3.156 1.00 8.46 59 LYS B CA 1
ATOM 2248 C C . LYS B 1 59 ? 23.598 13.629 3.074 1.00 10.80 59 LYS B C 1
ATOM 2249 O O . LYS B 1 59 ? 24.312 14.543 2.651 1.00 12.57 59 LYS B O 1
ATOM 2255 N N . GLN B 1 60 ? 24.091 12.467 3.478 1.00 9.98 60 GLN B N 1
ATOM 2256 C CA . GLN B 1 60 ? 25.529 12.201 3.459 1.00 11.42 60 GLN B CA 1
ATOM 2257 C C . GLN B 1 60 ? 26.093 12.085 2.035 1.00 10.87 60 GLN B C 1
ATOM 2258 O O . GLN B 1 60 ? 27.185 12.570 1.747 1.00 12.42 60 GLN B O 1
ATOM 2264 N N . LEU B 1 61 ? 25.344 11.454 1.140 1.00 10.09 61 LEU B N 1
ATOM 2265 C CA . LEU B 1 61 ? 25.875 11.127 -0.184 1.00 9.58 61 LEU B CA 1
ATOM 2266 C C . LEU B 1 61 ? 25.653 12.213 -1.225 1.00 12.04 61 LEU B C 1
ATOM 2267 O O . LEU B 1 61 ? 26.291 12.196 -2.289 1.00 14.13 61 LEU B O 1
ATOM 2272 N N . GLY B 1 62 ? 24.750 13.146 -0.941 1.00 11.42 62 GLY B N 1
ATOM 2273 C CA . GLY B 1 62 ? 24.450 14.197 -1.894 1.00 14.37 62 GLY B CA 1
ATOM 2274 C C . GLY B 1 62 ? 23.369 13.787 -2.877 1.00 11.25 62 GLY B C 1
ATOM 2275 O O . GLY B 1 62 ? 22.831 12.685 -2.803 1.00 10.71 62 GLY B O 1
ATOM 2276 N N . GLN B 1 63 ? 23.066 14.681 -3.814 1.00 15.44 63 GLN B N 1
ATOM 2277 C CA . GLN B 1 63 ? 21.924 14.489 -4.705 1.00 15.17 63 GLN B CA 1
ATOM 2278 C C . GLN B 1 63 ? 22.152 13.507 -5.853 1.00 15.96 63 GLN B C 1
ATOM 2279 O O . GLN B 1 63 ? 21.195 13.019 -6.446 1.00 21.16 63 GLN B O 1
ATOM 2285 N N . ASP B 1 64 ? 23.405 13.208 -6.170 1.00 14.10 64 ASP B N 1
ATOM 2286 C CA . ASP B 1 64 ? 23.692 12.481 -7.409 1.00 17.54 64 ASP B CA 1
ATOM 2287 C C . ASP B 1 64 ? 23.469 10.957 -7.400 1.00 14.30 64 ASP B C 1
ATOM 2288 O O . ASP B 1 64 ? 22.992 10.403 -8.389 1.00 16.27 64 ASP B O 1
ATOM 2293 N N . PRO B 1 65 ? 23.837 10.267 -6.310 1.00 12.54 65 PRO B N 1
ATOM 2294 C CA . PRO B 1 65 ? 23.734 8.806 -6.407 1.00 12.52 65 PRO B CA 1
ATOM 2295 C C . PRO B 1 65 ? 22.294 8.322 -6.517 1.00 13.29 65 PRO B C 1
ATOM 2296 O O . PRO B 1 65 ? 21.395 8.917 -5.932 1.00 11.15 65 PRO B O 1
ATOM 2300 N N . PHE B 1 66 ? 22.106 7.237 -7.258 1.00 9.20 66 PHE B N 1
ATOM 2301 C CA . PHE B 1 66 ? 20.788 6.648 -7.493 1.00 7.23 66 PHE B CA 1
ATOM 2302 C C . PHE B 1 66 ? 20.509 5.572 -6.446 1.00 8.89 66 PHE B C 1
ATOM 2303 O O . PHE B 1 66 ? 21.304 4.660 -6.280 1.00 8.13 66 PHE B O 1
ATOM 2311 N N . PHE B 1 67 ? 19.386 5.695 -5.740 1.00 6.70 67 PHE B N 1
ATOM 2312 C CA . PHE B 1 67 ? 18.950 4.696 -4.760 1.00 7.73 67 PHE B CA 1
ATOM 2313 C C . PHE B 1 67 ? 17.818 3.869 -5.358 1.00 8.58 67 PHE B C 1
ATOM 2314 O O . PHE B 1 67 ? 16.758 4.409 -5.706 1.00 9.84 67 PHE B O 1
ATOM 2322 N N . ASP B 1 68 ? 18.024 2.560 -5.442 1.00 7.47 68 ASP B N 1
ATOM 2323 C CA . ASP B 1 68 ? 16.962 1.625 -5.818 1.00 7.17 68 ASP B CA 1
ATOM 2324 C C . ASP B 1 68 ? 16.458 1.043 -4.503 1.00 6.47 68 ASP B C 1
ATOM 2325 O O . ASP B 1 68 ? 17.187 0.305 -3.832 1.00 8.46 68 ASP B O 1
ATOM 2330 N N . MET B 1 69 ? 15.236 1.401 -4.106 1.00 6.88 69 MET B N 1
ATOM 2331 C CA . MET B 1 69 ? 14.692 0.945 -2.830 1.00 5.53 69 MET B CA 1
ATOM 2332 C C . MET B 1 69 ? 13.967 -0.372 -3.036 1.00 8.38 69 MET B C 1
ATOM 2333 O O . MET B 1 69 ? 12.930 -0.412 -3.686 1.00 7.85 69 MET B O 1
ATOM 2338 N N . HIS B 1 70 ? 14.525 -1.453 -2.503 1.00 6.38 70 HIS B N 1
ATOM 2339 C CA . HIS B 1 70 ? 13.878 -2.755 -2.605 1.00 5.09 70 HIS B CA 1
ATOM 2340 C C . HIS B 1 70 ? 12.952 -2.891 -1.400 1.00 5.18 70 HIS B C 1
ATOM 2341 O O . HIS B 1 70 ? 13.386 -3.173 -0.276 1.00 6.37 70 HIS B O 1
ATOM 2348 N N . MET B 1 71 ? 11.665 -2.644 -1.645 1.00 5.34 71 MET B N 1
ATOM 2349 C CA . MET B 1 71 ? 10.688 -2.538 -0.569 1.00 6.48 71 MET B CA 1
ATOM 2350 C C . MET B 1 71 ? 10.059 -3.892 -0.263 1.00 7.50 71 MET B C 1
ATOM 2351 O O . MET B 1 71 ? 9.036 -4.269 -0.837 1.00 7.94 71 MET B O 1
ATOM 2356 N N . MET B 1 72 ? 10.705 -4.636 0.626 1.00 5.21 72 MET B N 1
ATOM 2357 C CA . MET B 1 72 ? 10.189 -5.930 1.052 1.00 6.02 72 MET B CA 1
ATOM 2358 C C . MET B 1 72 ? 9.343 -5.681 2.279 1.00 6.27 72 MET B C 1
ATOM 2359 O O . MET B 1 72 ? 9.711 -6.029 3.400 1.00 7.44 72 MET B O 1
ATOM 2364 N N . VAL B 1 73 ? 8.189 -5.073 2.025 1.00 6.93 73 VAL B N 1
ATOM 2365 C CA . VAL B 1 73 ? 7.305 -4.606 3.081 1.00 6.71 73 VAL B CA 1
ATOM 2366 C C . VAL B 1 73 ? 5.878 -5.015 2.744 1.00 5.93 73 VAL B C 1
ATOM 2367 O O . VAL B 1 73 ? 5.521 -5.145 1.567 1.00 8.53 73 VAL B O 1
ATOM 2371 N N . SER B 1 74 ? 5.074 -5.238 3.787 1.00 6.14 74 SER B N 1
ATOM 2372 C CA . SER B 1 74 ? 3.695 -5.722 3.619 1.00 7.57 74 SER B CA 1
ATOM 2373 C C . SER B 1 74 ? 2.749 -4.692 3.018 1.00 9.40 74 SER B C 1
ATOM 2374 O O . SER B 1 74 ? 1.768 -5.046 2.336 1.00 10.04 74 SER B O 1
ATOM 2377 N N . LYS B 1 75 ? 2.997 -3.421 3.314 1.00 8.24 75 LYS B N 1
ATOM 2378 C CA A LYS B 1 75 ? 2.115 -2.352 2.866 0.61 9.43 75 LYS B CA 1
ATOM 2379 C CA B LYS B 1 75 ? 2.119 -2.341 2.871 0.39 9.83 75 LYS B CA 1
ATOM 2380 C C . LYS B 1 75 ? 2.916 -1.284 2.122 1.00 10.13 75 LYS B C 1
ATOM 2381 O O . LYS B 1 75 ? 3.202 -0.213 2.661 1.00 11.00 75 LYS B O 1
ATOM 2392 N N . PRO B 1 76 ? 3.286 -1.579 0.867 1.00 9.27 76 PRO B N 1
ATOM 2393 C CA . PRO B 1 76 ? 4.154 -0.638 0.154 1.00 9.78 76 PRO B CA 1
ATOM 2394 C C . PRO B 1 76 ? 3.494 0.722 -0.065 1.00 10.26 76 PRO B C 1
ATOM 2395 O O . PRO B 1 76 ? 4.199 1.720 -0.206 1.00 11.06 76 PRO B O 1
ATOM 2399 N N . GLU B 1 77 ? 2.167 0.777 -0.065 1.00 11.33 77 GLU B N 1
ATOM 2400 C CA . GLU B 1 77 ? 1.480 2.054 -0.188 1.00 11.42 77 GLU B CA 1
ATOM 2401 C C . GLU B 1 77 ? 1.890 3.019 0.926 1.00 11.68 77 GLU B C 1
ATOM 2402 O O . GLU B 1 77 ? 1.930 4.233 0.725 1.00 14.87 77 GLU B O 1
ATOM 2408 N N . GLN B 1 78 ? 2.195 2.470 2.096 1.00 10.91 78 GLN B N 1
ATOM 2409 C CA . GLN B 1 78 ? 2.440 3.286 3.282 1.00 13.07 78 GLN B CA 1
ATOM 2410 C C . GLN B 1 78 ? 3.739 4.093 3.238 1.00 12.35 78 GLN B C 1
ATOM 2411 O O . GLN B 1 78 ? 3.835 5.157 3.854 1.00 12.15 78 GLN B O 1
ATOM 2417 N N . TRP B 1 79 ? 4.736 3.592 2.514 1.00 10.32 79 TRP B N 1
ATOM 2418 C CA . TRP B 1 79 ? 6.081 4.172 2.579 1.00 8.35 79 TRP B CA 1
ATOM 2419 C C . TRP B 1 79 ? 6.490 4.949 1.347 1.00 9.55 79 TRP B C 1
ATOM 2420 O O . TRP B 1 79 ? 7.638 5.387 1.247 1.00 8.96 79 TRP B O 1
ATOM 2431 N N . VAL B 1 80 ? 5.549 5.139 0.425 1.00 9.40 80 VAL B N 1
ATOM 2432 C CA . VAL B 1 80 ? 5.845 5.881 -0.802 1.00 8.51 80 VAL B CA 1
ATOM 2433 C C . VAL B 1 80 ? 6.248 7.325 -0.509 1.00 10.11 80 VAL B C 1
ATOM 2434 O O . VAL B 1 80 ? 7.325 7.775 -0.942 1.00 11.35 80 VAL B O 1
ATOM 2438 N N . LYS B 1 81 ? 5.406 8.056 0.221 1.00 10.16 81 LYS B N 1
ATOM 2439 C CA A LYS B 1 81 ? 5.725 9.447 0.534 0.52 14.08 81 LYS B CA 1
ATOM 2440 C CA B LYS B 1 81 ? 5.709 9.450 0.544 0.48 13.52 81 LYS B CA 1
ATOM 2441 C C . LYS B 1 81 ? 6.969 9.586 1.415 1.00 11.98 81 LYS B C 1
ATOM 2442 O O . LYS B 1 81 ? 7.855 10.394 1.117 1.00 15.31 81 LYS B O 1
ATOM 2453 N N . PRO B 1 82 ? 7.066 8.786 2.491 1.00 11.03 82 PRO B N 1
ATOM 2454 C CA . PRO B 1 82 ? 8.282 8.833 3.312 1.00 9.41 82 PRO B CA 1
ATOM 2455 C C . PRO B 1 82 ? 9.564 8.614 2.500 1.00 9.65 82 PRO B C 1
ATOM 2456 O O . PRO B 1 82 ? 10.546 9.324 2.722 1.00 10.90 82 PRO B O 1
ATOM 2460 N N . MET B 1 83 ? 9.564 7.648 1.586 1.00 11.01 83 MET B N 1
ATOM 2461 C CA . MET B 1 83 ? 10.754 7.402 0.772 1.00 8.40 83 MET B CA 1
ATOM 2462 C C . MET B 1 83 ? 11.017 8.537 -0.216 1.00 7.22 83 MET B C 1
ATOM 2463 O O . MET B 1 83 ? 12.164 8.872 -0.489 1.00 9.70 83 MET B O 1
ATOM 2468 N N . ALA B 1 84 ? 9.957 9.141 -0.744 1.00 9.00 84 ALA B N 1
ATOM 2469 C CA . ALA B 1 84 ? 10.143 10.244 -1.686 1.00 13.07 84 ALA B CA 1
ATOM 2470 C C . ALA B 1 84 ? 10.765 11.425 -0.952 1.00 12.47 84 ALA B C 1
ATOM 2471 O O . ALA B 1 84 ? 11.723 12.030 -1.418 1.00 11.94 84 ALA B O 1
ATOM 2473 N N . VAL B 1 85 ? 10.214 11.737 0.212 1.00 11.94 85 VAL B N 1
ATOM 2474 C CA . VAL B 1 85 ? 10.745 12.810 1.042 1.00 14.01 85 VAL B CA 1
ATOM 2475 C C . VAL B 1 85 ? 12.191 12.527 1.445 1.00 14.10 85 VAL B C 1
ATOM 2476 O O . VAL B 1 85 ? 13.012 13.448 1.540 1.00 15.39 85 VAL B O 1
ATOM 2480 N N . ALA B 1 86 ? 12.508 11.247 1.636 1.00 11.17 86 ALA B N 1
ATOM 2481 C CA . ALA B 1 86 ? 13.842 10.835 2.059 1.00 11.12 86 ALA B CA 1
ATOM 2482 C C . ALA B 1 86 ? 14.859 10.979 0.932 1.00 14.30 86 ALA B C 1
ATOM 2483 O O . ALA B 1 86 ? 16.063 11.022 1.179 1.00 16.02 86 ALA B O 1
ATOM 2485 N N . GLY B 1 87 ? 14.377 11.004 -0.304 1.00 10.60 87 GLY B N 1
ATOM 2486 C CA . GLY B 1 87 ? 15.250 11.243 -1.434 1.00 10.78 87 GLY B CA 1
ATOM 2487 C C . GLY B 1 87 ? 15.553 9.988 -2.225 1.00 11.67 87 GLY B C 1
ATOM 2488 O O . GLY B 1 87 ? 16.577 9.919 -2.905 1.00 12.04 87 GLY B O 1
ATOM 2489 N N . ALA B 1 88 ? 14.669 8.993 -2.156 1.00 9.82 88 ALA B N 1
ATOM 2490 C CA . ALA B 1 88 ? 14.855 7.779 -2.967 1.00 8.89 88 ALA B CA 1
ATOM 2491 C C . ALA B 1 88 ? 14.581 8.053 -4.443 1.00 9.17 88 ALA B C 1
ATOM 2492 O O . ALA B 1 88 ? 13.665 8.809 -4.769 1.00 12.57 88 ALA B O 1
ATOM 2494 N N . ASN B 1 89 ? 15.344 7.438 -5.345 1.00 9.51 89 ASN B N 1
ATOM 2495 C CA . ASN B 1 89 ? 15.088 7.642 -6.773 1.00 9.26 89 ASN B CA 1
ATOM 2496 C C . ASN B 1 89 ? 14.035 6.707 -7.328 1.00 9.09 89 ASN B C 1
ATOM 2497 O O . ASN B 1 89 ? 13.232 7.092 -8.182 1.00 11.63 89 ASN B O 1
ATOM 2502 N N . GLN B 1 90 ? 14.076 5.465 -6.864 1.00 9.00 90 GLN B N 1
ATOM 2503 C CA . GLN B 1 90 ? 13.236 4.420 -7.417 1.00 10.46 90 GLN B CA 1
ATOM 2504 C C . GLN B 1 90 ? 12.661 3.577 -6.295 1.00 7.91 90 GLN B C 1
ATOM 2505 O O . GLN B 1 90 ? 13.372 3.171 -5.385 1.00 9.65 90 GLN B O 1
ATOM 2511 N N . TYR B 1 91 ? 11.365 3.312 -6.394 1.00 9.71 91 TYR B N 1
ATOM 2512 C CA . TYR B 1 91 ? 10.639 2.589 -5.364 1.00 7.00 91 TYR B CA 1
ATOM 2513 C C . TYR B 1 91 ? 10.223 1.257 -5.979 1.00 7.46 91 TYR B C 1
ATOM 2514 O O . TYR B 1 91 ? 9.348 1.200 -6.847 1.00 9.10 91 TYR B O 1
ATOM 2523 N N . THR B 1 92 ? 10.891 0.190 -5.555 1.00 6.43 92 THR B N 1
ATOM 2524 C CA . THR B 1 92 ? 10.673 -1.118 -6.153 1.00 5.28 92 THR B CA 1
ATOM 2525 C C . THR B 1 92 ? 9.868 -1.937 -5.167 1.00 7.43 92 THR B C 1
ATOM 2526 O O . THR B 1 92 ? 10.380 -2.363 -4.143 1.00 8.30 92 THR B O 1
ATOM 2530 N N . PHE B 1 93 ? 8.591 -2.141 -5.474 1.00 6.70 93 PHE B N 1
ATOM 2531 C CA . PHE B 1 93 ? 7.727 -2.848 -4.543 1.00 8.09 93 PHE B CA 1
ATOM 2532 C C . PHE B 1 93 ? 7.440 -4.239 -5.058 1.00 7.08 93 PHE B C 1
ATOM 2533 O O . PHE B 1 93 ? 7.640 -4.539 -6.234 1.00 8.66 93 PHE B O 1
ATOM 2541 N N . HIS B 1 94 ? 6.979 -5.096 -4.167 1.00 7.53 94 HIS B N 1
ATOM 2542 C CA . HIS B 1 94 ? 6.663 -6.456 -4.547 1.00 8.09 94 HIS B CA 1
ATOM 2543 C C . HIS B 1 94 ? 5.237 -6.605 -5.028 1.00 8.87 94 HIS B C 1
ATOM 2544 O O . HIS B 1 94 ? 4.298 -6.128 -4.396 1.00 9.02 94 HIS B O 1
ATOM 2551 N N . LEU B 1 95 ? 5.084 -7.282 -6.157 1.00 8.07 95 LEU B N 1
ATOM 2552 C CA . LEU B 1 95 ? 3.765 -7.508 -6.726 1.00 10.04 95 LEU B CA 1
ATOM 2553 C C . LEU B 1 95 ? 2.896 -8.293 -5.749 1.00 12.32 95 LEU B C 1
ATOM 2554 O O . LEU B 1 95 ? 1.673 -8.125 -5.716 1.00 12.90 95 LEU B O 1
ATOM 2559 N N . GLU B 1 96 ? 3.528 -9.150 -4.956 1.00 10.83 96 GLU B N 1
ATOM 2560 C CA . GLU B 1 96 ? 2.801 -10.007 -4.018 1.00 9.14 96 GLU B CA 1
ATOM 2561 C C . GLU B 1 96 ? 2.183 -9.205 -2.876 1.00 13.66 96 GLU B C 1
ATOM 2562 O O . GLU B 1 96 ? 1.276 -9.684 -2.190 1.00 15.12 96 GLU B O 1
ATOM 2568 N N . ALA B 1 97 ? 2.678 -7.988 -2.681 1.00 9.48 97 ALA B N 1
ATOM 2569 C CA . ALA B 1 97 ? 2.381 -7.232 -1.460 1.00 8.91 97 ALA B CA 1
ATOM 2570 C C . ALA B 1 97 ? 1.233 -6.249 -1.619 1.00 14.00 97 ALA B C 1
ATOM 2571 O O . ALA B 1 97 ? 0.850 -5.590 -0.659 1.00 15.44 97 ALA B O 1
ATOM 2573 N N . THR B 1 98 ? 0.686 -6.129 -2.820 1.00 13.15 98 THR B N 1
ATOM 2574 C CA . THR B 1 98 ? -0.459 -5.241 -3.005 1.00 11.77 98 THR B CA 1
ATOM 2575 C C . THR B 1 98 ? -1.535 -5.847 -3.886 1.00 14.10 98 THR B C 1
ATOM 2576 O O . THR B 1 98 ? -1.246 -6.582 -4.827 1.00 16.44 98 THR B O 1
ATOM 2580 N N . GLU B 1 99 ? -2.786 -5.531 -3.578 1.00 14.84 99 GLU B N 1
ATOM 2581 C CA . GLU B 1 99 ? -3.878 -5.948 -4.437 1.00 17.25 99 GLU B CA 1
ATOM 2582 C C . GLU B 1 99 ? -4.212 -4.885 -5.485 1.00 20.42 99 GLU B C 1
ATOM 2583 O O . GLU B 1 99 ? -5.065 -5.107 -6.339 1.00 20.06 99 GLU B O 1
ATOM 2589 N N . ASN B 1 100 ? -3.527 -3.743 -5.431 1.00 18.77 100 ASN B N 1
ATOM 2590 C CA . ASN B 1 100 ? -3.802 -2.653 -6.369 1.00 20.02 100 ASN B CA 1
ATOM 2591 C C . ASN B 1 100 ? -2.514 -2.036 -6.897 1.00 16.59 100 ASN B C 1
ATOM 2592 O O . ASN B 1 100 ? -2.186 -0.890 -6.588 1.00 16.96 100 ASN B O 1
ATOM 2597 N N . PRO B 1 101 ? -1.767 -2.806 -7.691 1.00 16.48 101 PRO B N 1
ATOM 2598 C CA . PRO B 1 101 ? -0.481 -2.334 -8.209 1.00 15.16 101 PRO B CA 1
ATOM 2599 C C . PRO B 1 101 ? -0.635 -1.091 -9.090 1.00 17.99 101 PRO B C 1
ATOM 2600 O O . PRO B 1 101 ? 0.244 -0.225 -9.098 1.00 15.29 101 PRO B O 1
ATOM 2604 N N . GLY B 1 102 ? -1.744 -0.996 -9.818 1.00 18.12 102 GLY B N 1
ATOM 2605 C CA . GLY B 1 102 ? -1.951 0.140 -10.697 1.00 18.19 102 GLY B CA 1
ATOM 2606 C C . GLY B 1 102 ? -1.987 1.460 -9.951 1.00 17.45 102 GLY B C 1
ATOM 2607 O O . GLY B 1 102 ? -1.365 2.439 -10.370 1.00 17.31 102 GLY B O 1
ATOM 2608 N N . ALA B 1 103 ? -2.724 1.495 -8.845 1.00 17.45 103 ALA B N 1
ATOM 2609 C CA . ALA B 1 103 ? -2.841 2.709 -8.053 1.00 18.65 103 ALA B CA 1
ATOM 2610 C C . ALA B 1 103 ? -1.506 3.054 -7.415 1.00 15.38 103 ALA B C 1
ATOM 2611 O O . ALA B 1 103 ? -1.149 4.228 -7.286 1.00 15.72 103 ALA B O 1
ATOM 2613 N N . LEU B 1 104 ? -0.773 2.022 -7.011 1.00 12.75 104 LEU B N 1
ATOM 2614 C CA . LEU B 1 104 ? 0.498 2.230 -6.333 1.00 12.95 104 LEU B CA 1
ATOM 2615 C C . LEU B 1 104 ? 1.522 2.779 -7.319 1.00 12.56 104 LEU B C 1
ATOM 2616 O O . LEU B 1 104 ? 2.272 3.701 -7.003 1.00 14.49 104 LEU B O 1
ATOM 2621 N N . ILE B 1 105 ? 1.556 2.207 -8.517 1.00 13.09 105 ILE B N 1
ATOM 2622 C CA . ILE B 1 105 ? 2.447 2.706 -9.555 1.00 17.12 105 ILE B CA 1
ATOM 2623 C C . ILE B 1 105 ? 2.183 4.193 -9.783 1.00 16.97 105 ILE B C 1
ATOM 2624 O O . ILE B 1 105 ? 3.108 5.000 -9.854 1.00 13.58 105 ILE B O 1
ATOM 2629 N N A LYS B 1 106 ? 0.912 4.559 -9.883 0.54 16.09 106 LYS B N 1
ATOM 2630 N N B LYS B 1 106 ? 0.907 4.543 -9.891 0.46 16.05 106 LYS B N 1
ATOM 2631 C CA A LYS B 1 106 ? 0.550 5.955 -10.087 0.54 14.71 106 LYS B CA 1
ATOM 2632 C CA B LYS B 1 106 ? 0.499 5.931 -10.062 0.46 15.32 106 LYS B CA 1
ATOM 2633 C C A LYS B 1 106 ? 1.029 6.832 -8.932 0.54 15.94 106 LYS B C 1
ATOM 2634 C C B LYS B 1 106 ? 1.045 6.803 -8.940 0.46 15.85 106 LYS B C 1
ATOM 2635 O O A LYS B 1 106 ? 1.541 7.929 -9.149 0.54 17.50 106 LYS B O 1
ATOM 2636 O O B LYS B 1 106 ? 1.610 7.869 -9.186 0.46 17.25 106 LYS B O 1
ATOM 2647 N N . ASP B 1 107 ? 0.871 6.342 -7.705 1.00 14.46 107 ASP B N 1
ATOM 2648 C CA A ASP B 1 107 ? 1.270 7.101 -6.524 0.58 15.17 107 ASP B CA 1
ATOM 2649 C CA B ASP B 1 107 ? 1.271 7.111 -6.532 0.42 15.40 107 ASP B CA 1
ATOM 2650 C C . ASP B 1 107 ? 2.781 7.293 -6.478 1.00 13.41 107 ASP B C 1
ATOM 2651 O O . ASP B 1 107 ? 3.279 8.338 -6.052 1.00 16.20 107 ASP B O 1
ATOM 2660 N N . ILE B 1 108 ? 3.512 6.275 -6.906 1.00 11.52 108 ILE B N 1
ATOM 2661 C CA . ILE B 1 108 ? 4.968 6.377 -6.933 1.00 10.19 108 ILE B CA 1
ATOM 2662 C C . ILE B 1 108 ? 5.398 7.477 -7.905 1.00 12.03 108 ILE B C 1
ATOM 2663 O O . ILE B 1 108 ? 6.228 8.313 -7.569 1.00 12.97 108 ILE B O 1
ATOM 2668 N N . ARG B 1 109 ? 4.813 7.493 -9.102 1.00 15.14 109 ARG B N 1
ATOM 2669 C CA . ARG B 1 109 ? 5.175 8.503 -10.091 1.00 16.75 109 ARG B CA 1
ATOM 2670 C C . ARG B 1 109 ? 4.745 9.903 -9.665 1.00 14.97 109 ARG B C 1
ATOM 2671 O O . ARG B 1 109 ? 5.465 10.877 -9.898 1.00 17.33 109 ARG B O 1
ATOM 2679 N N . GLU B 1 110 ? 3.581 10.001 -9.037 1.00 16.86 110 GLU B N 1
ATOM 2680 C CA A GLU B 1 110 ? 3.087 11.297 -8.588 0.42 20.29 110 GLU B CA 1
ATOM 2681 C CA B GLU B 1 110 ? 3.073 11.285 -8.561 0.58 20.60 110 GLU B CA 1
ATOM 2682 C C . GLU B 1 110 ? 4.008 11.883 -7.523 1.00 19.93 110 GLU B C 1
ATOM 2683 O O . GLU B 1 110 ? 4.038 13.096 -7.313 1.00 19.97 110 GLU B O 1
ATOM 2694 N N . ASN B 1 111 ? 4.765 11.019 -6.857 1.00 16.19 111 ASN B N 1
ATOM 2695 C CA . ASN B 1 111 ? 5.718 11.474 -5.858 1.00 18.42 111 ASN B CA 1
ATOM 2696 C C . ASN B 1 111 ? 7.125 11.599 -6.425 1.00 15.01 111 ASN B C 1
ATOM 2697 O O . ASN B 1 111 ? 8.097 11.712 -5.677 1.00 17.24 111 ASN B O 1
ATOM 2702 N N . GLY B 1 112 ? 7.224 11.567 -7.752 1.00 14.74 112 GLY B N 1
ATOM 2703 C CA . GLY B 1 112 ? 8.457 11.880 -8.444 1.00 17.73 112 GLY B CA 1
ATOM 2704 C C . GLY B 1 112 ? 9.489 10.772 -8.481 1.00 18.40 112 GLY B C 1
ATOM 2705 O O . GLY B 1 112 ? 10.647 11.019 -8.806 1.00 20.84 112 GLY B O 1
ATOM 2706 N N . MET B 1 113 ? 9.080 9.550 -8.160 1.00 12.84 113 MET B N 1
ATOM 2707 C CA . MET B 1 113 ? 10.028 8.439 -8.160 1.00 10.61 113 MET B CA 1
ATOM 2708 C C . MET B 1 113 ? 9.841 7.513 -9.353 1.00 11.07 113 MET B C 1
ATOM 2709 O O . MET B 1 113 ? 8.767 7.463 -9.960 1.00 12.45 113 MET B O 1
ATOM 2714 N N . LYS B 1 114 ? 10.910 6.798 -9.696 1.00 8.20 114 LYS B N 1
ATOM 2715 C CA . LYS B 1 114 ? 10.829 5.745 -10.699 1.00 8.15 114 LYS B CA 1
ATOM 2716 C C . LYS B 1 114 ? 10.182 4.526 -10.060 1.00 8.42 114 LYS B C 1
ATOM 2717 O O . LYS B 1 114 ? 10.142 4.406 -8.835 1.00 10.27 114 LYS B O 1
ATOM 2723 N N . VAL B 1 115 ? 9.656 3.637 -10.894 1.00 8.98 115 VAL B N 1
ATOM 2724 C CA . VAL B 1 115 ? 8.858 2.513 -10.413 1.00 10.90 115 VAL B CA 1
ATOM 2725 C C . VAL B 1 115 ? 9.550 1.186 -10.694 1.00 8.53 115 VAL B C 1
ATOM 2726 O O . VAL B 1 115 ? 9.813 0.866 -11.850 1.00 9.32 115 VAL B O 1
ATOM 2730 N N . GLY B 1 116 ? 9.828 0.411 -9.647 1.00 8.32 116 GLY B N 1
ATOM 2731 C CA . GLY B 1 116 ? 10.336 -0.942 -9.826 1.00 6.32 116 GLY B CA 1
ATOM 2732 C C . GLY B 1 116 ? 9.269 -1.926 -9.382 1.00 6.74 116 GLY B C 1
ATOM 2733 O O . GLY B 1 116 ? 8.455 -1.609 -8.508 1.00 9.27 116 GLY B O 1
ATOM 2734 N N . LEU B 1 117 ? 9.251 -3.110 -9.986 1.00 8.14 117 LEU B N 1
ATOM 2735 C CA . LEU B 1 117 ? 8.241 -4.113 -9.644 1.00 5.00 117 LEU B CA 1
ATOM 2736 C C . LEU B 1 117 ? 8.962 -5.435 -9.501 1.00 8.51 117 LEU B C 1
ATOM 2737 O O . LEU B 1 117 ? 9.600 -5.900 -10.449 1.00 8.77 117 LEU B O 1
ATOM 2742 N N . ALA B 1 118 ? 8.875 -6.026 -8.310 1.00 6.64 118 ALA B N 1
ATOM 2743 C CA . ALA B 1 118 ? 9.655 -7.204 -7.971 1.00 5.91 118 ALA B CA 1
ATOM 2744 C C . ALA B 1 118 ? 8.773 -8.427 -7.827 1.00 7.02 118 ALA B C 1
ATOM 2745 O O . ALA B 1 118 ? 7.636 -8.322 -7.349 1.00 9.17 118 ALA B O 1
ATOM 2747 N N . ILE B 1 119 ? 9.311 -9.583 -8.212 1.00 7.03 119 ILE B N 1
ATOM 2748 C CA . ILE B 1 119 ? 8.632 -10.854 -7.989 1.00 7.37 119 ILE B CA 1
ATOM 2749 C C . ILE B 1 119 ? 9.533 -11.874 -7.290 1.00 10.47 119 ILE B C 1
ATOM 2750 O O . ILE B 1 119 ? 10.716 -12.028 -7.623 1.00 9.05 119 ILE B O 1
ATOM 2755 N N . LYS B 1 120 ? 8.965 -12.545 -6.294 1.00 10.53 120 LYS B N 1
ATOM 2756 C CA . LYS B 1 120 ? 9.667 -13.610 -5.591 1.00 9.42 120 LYS B CA 1
ATOM 2757 C C . LYS B 1 120 ? 9.749 -14.856 -6.457 1.00 8.94 120 LYS B C 1
ATOM 2758 O O . LYS B 1 120 ? 9.056 -14.954 -7.466 1.00 11.57 120 LYS B O 1
ATOM 2764 N N . PRO B 1 121 ? 10.602 -15.822 -6.068 1.00 9.50 121 PRO B N 1
ATOM 2765 C CA . PRO B 1 121 ? 10.810 -17.015 -6.892 1.00 9.37 121 PRO B CA 1
ATOM 2766 C C . PRO B 1 121 ? 9.533 -17.778 -7.224 1.00 12.74 121 PRO B C 1
ATOM 2767 O O . PRO B 1 121 ? 9.404 -18.238 -8.351 1.00 13.10 121 PRO B O 1
ATOM 2771 N N . GLY B 1 122 ? 8.600 -17.885 -6.281 1.00 11.22 122 GLY B N 1
ATOM 2772 C CA . GLY B 1 122 ? 7.387 -18.649 -6.533 1.00 15.00 122 GLY B CA 1
ATOM 2773 C C . GLY B 1 122 ? 6.339 -17.951 -7.385 1.00 15.65 122 GLY B C 1
ATOM 2774 O O . GLY B 1 122 ? 5.303 -18.535 -7.702 1.00 17.27 122 GLY B O 1
ATOM 2775 N N . THR B 1 123 ? 6.602 -16.704 -7.760 1.00 9.67 123 THR B N 1
ATOM 2776 C CA . THR B 1 123 ? 5.637 -15.900 -8.509 1.00 12.25 123 THR B CA 1
ATOM 2777 C C . THR B 1 123 ? 5.903 -15.917 -10.017 1.00 14.17 123 THR B C 1
ATOM 2778 O O . THR B 1 123 ? 6.989 -15.572 -10.465 1.00 13.69 123 THR B O 1
ATOM 2782 N N . SER B 1 124 ? 4.900 -16.324 -10.791 1.00 12.31 124 SER B N 1
ATOM 2783 C CA . SER B 1 124 ? 5.057 -16.391 -12.239 1.00 11.71 124 SER B CA 1
ATOM 2784 C C . SER B 1 124 ? 5.430 -15.051 -12.828 1.00 10.96 124 SER B C 1
ATOM 2785 O O . SER B 1 124 ? 4.882 -14.016 -12.460 1.00 12.77 124 SER B O 1
ATOM 2788 N N . VAL B 1 125 ? 6.349 -15.078 -13.778 1.00 11.25 125 VAL B N 1
ATOM 2789 C CA . VAL B 1 125 ? 6.778 -13.857 -14.430 1.00 11.07 125 VAL B CA 1
ATOM 2790 C C . VAL B 1 125 ? 5.616 -13.280 -15.254 1.00 12.10 125 VAL B C 1
ATOM 2791 O O . VAL B 1 125 ? 5.596 -12.093 -15.570 1.00 15.45 125 VAL B O 1
ATOM 2795 N N . GLU B 1 126 ? 4.648 -14.122 -15.606 1.00 11.79 126 GLU B N 1
ATOM 2796 C CA . GLU B 1 126 ? 3.472 -13.643 -16.324 1.00 15.74 126 GLU B CA 1
ATOM 2797 C C . GLU B 1 126 ? 2.739 -12.528 -15.579 1.00 20.75 126 GLU B C 1
ATOM 2798 O O . GLU B 1 126 ? 2.127 -11.657 -16.201 1.00 22.32 126 GLU B O 1
ATOM 2804 N N . TYR B 1 127 ? 2.785 -12.556 -14.250 1.00 15.48 127 TYR B N 1
ATOM 2805 C CA . TYR B 1 127 ? 2.104 -11.527 -13.461 1.00 15.07 127 TYR B CA 1
ATOM 2806 C C . TYR B 1 127 ? 2.641 -10.125 -13.719 1.00 17.80 127 TYR B C 1
ATOM 2807 O O . TYR B 1 127 ? 1.944 -9.139 -13.506 1.00 16.46 127 TYR B O 1
ATOM 2816 N N . LEU B 1 128 ? 3.885 -10.037 -14.170 1.00 12.91 128 LEU B N 1
ATOM 2817 C CA . LEU B 1 128 ? 4.500 -8.750 -14.482 1.00 13.72 128 LEU B CA 1
ATOM 2818 C C . LEU B 1 128 ? 4.004 -8.126 -15.782 1.00 13.87 128 LEU B C 1
ATOM 2819 O O . LEU B 1 128 ? 4.048 -6.905 -15.948 1.00 16.62 128 LEU B O 1
ATOM 2824 N N . ALA B 1 129 ? 3.565 -8.962 -16.718 1.00 16.93 129 ALA B N 1
ATOM 2825 C CA . ALA B 1 129 ? 3.294 -8.500 -18.079 1.00 17.36 129 ALA B CA 1
ATOM 2826 C C . ALA B 1 129 ? 2.317 -7.330 -18.193 1.00 20.83 129 ALA B C 1
ATOM 2827 O O . ALA B 1 129 ? 2.589 -6.369 -18.916 1.00 18.98 129 ALA B O 1
ATOM 2829 N N . PRO B 1 130 ? 1.176 -7.402 -17.489 1.00 17.76 130 PRO B N 1
ATOM 2830 C CA . PRO B 1 130 ? 0.191 -6.317 -17.592 1.00 21.08 130 PRO B CA 1
ATOM 2831 C C . PRO B 1 130 ? 0.745 -4.973 -17.150 1.00 16.86 130 PRO B C 1
ATOM 2832 O O . PRO B 1 130 ? 0.208 -3.934 -17.541 1.00 20.62 130 PRO B O 1
ATOM 2836 N N . TRP B 1 131 ? 1.808 -5.001 -16.349 1.00 15.95 131 TRP B N 1
ATOM 2837 C CA . TRP B 1 131 ? 2.357 -3.795 -15.743 1.00 16.44 131 TRP B CA 1
ATOM 2838 C C . TRP B 1 131 ? 3.647 -3.344 -16.402 1.00 15.85 131 TRP B C 1
ATOM 2839 O O . TRP B 1 131 ? 4.138 -2.256 -16.122 1.00 16.43 131 TRP B O 1
ATOM 2850 N N . ALA B 1 132 ? 4.202 -4.176 -17.280 1.00 17.95 132 ALA B N 1
ATOM 2851 C CA . ALA B 1 132 ? 5.544 -3.918 -17.785 1.00 18.53 132 ALA B CA 1
ATOM 2852 C C . ALA B 1 132 ? 5.641 -2.587 -18.529 1.00 19.33 132 ALA B C 1
ATOM 2853 O O . ALA B 1 132 ? 6.695 -1.951 -18.527 1.00 21.54 132 ALA B O 1
ATOM 2855 N N . ASN B 1 133 ? 4.541 -2.154 -19.140 1.00 19.86 133 ASN B N 1
ATOM 2856 C CA . ASN B 1 133 ? 4.543 -0.883 -19.863 1.00 22.53 133 ASN B CA 1
ATOM 2857 C C . ASN B 1 133 ? 4.410 0.338 -18.949 1.00 28.11 133 ASN B C 1
ATOM 2858 O O . ASN B 1 133 ? 4.509 1.484 -19.399 1.00 27.26 133 ASN B O 1
ATOM 2863 N N . GLN B 1 134 ? 4.182 0.090 -17.664 1.00 19.68 134 GLN B N 1
ATOM 2864 C CA . GLN B 1 134 ? 3.989 1.174 -16.710 1.00 18.43 134 GLN B CA 1
ATOM 2865 C C . GLN B 1 134 ? 5.154 1.319 -15.737 1.00 15.91 134 GLN B C 1
ATOM 2866 O O . GLN B 1 134 ? 5.168 2.249 -14.930 1.00 19.95 134 GLN B O 1
ATOM 2872 N N . ILE B 1 135 ? 6.116 0.400 -15.791 1.00 13.50 135 ILE B N 1
ATOM 2873 C CA . ILE B 1 135 ? 7.198 0.402 -14.807 1.00 8.61 135 ILE B CA 1
ATOM 2874 C C . ILE B 1 135 ? 8.524 0.807 -15.447 1.00 12.61 135 ILE B C 1
ATOM 2875 O O . ILE B 1 135 ? 8.654 0.797 -16.674 1.00 15.42 135 ILE B O 1
ATOM 2880 N N . ASP B 1 136 ? 9.502 1.151 -14.610 1.00 10.58 136 ASP B N 1
ATOM 2881 C CA . ASP B 1 136 ? 10.837 1.526 -15.071 1.00 8.79 136 ASP B CA 1
ATOM 2882 C C . ASP B 1 136 ? 11.791 0.353 -15.009 1.00 11.87 136 ASP B C 1
ATOM 2883 O O . ASP B 1 136 ? 12.762 0.302 -15.750 1.00 12.71 136 ASP B O 1
ATOM 2888 N N . MET B 1 137 ? 11.505 -0.599 -14.130 1.00 9.48 137 MET B N 1
ATOM 2889 C CA . MET B 1 137 ? 12.410 -1.718 -13.922 1.00 6.91 137 MET B CA 1
ATOM 2890 C C . MET B 1 137 ? 11.652 -2.905 -13.348 1.00 10.76 137 MET B C 1
ATOM 2891 O O . MET B 1 137 ? 10.795 -2.734 -12.485 1.00 10.69 137 MET B O 1
ATOM 2896 N N . ALA B 1 138 ? 11.963 -4.101 -13.842 1.00 7.18 138 ALA B N 1
ATOM 2897 C CA . ALA B 1 138 ? 11.475 -5.326 -13.232 1.00 5.39 138 ALA B CA 1
ATOM 2898 C C . ALA B 1 138 ? 12.595 -5.957 -12.426 1.00 9.51 138 ALA B C 1
ATOM 2899 O O . ALA B 1 138 ? 13.749 -5.971 -12.857 1.00 10.97 138 ALA B O 1
ATOM 2901 N N . LEU B 1 139 ? 12.258 -6.481 -11.257 1.00 6.65 139 LEU B N 1
ATOM 2902 C CA A LEU B 1 139 ? 13.251 -7.166 -10.433 0.64 5.20 139 LEU B CA 1
ATOM 2903 C CA B LEU B 1 139 ? 13.236 -7.152 -10.419 0.36 6.03 139 LEU B CA 1
ATOM 2904 C C . LEU B 1 139 ? 12.849 -8.621 -10.287 1.00 9.53 139 LEU B C 1
ATOM 2905 O O . LEU B 1 139 ? 11.800 -8.937 -9.719 1.00 8.61 139 LEU B O 1
ATOM 2914 N N . VAL B 1 140 ? 13.683 -9.505 -10.826 1.00 6.79 140 VAL B N 1
ATOM 2915 C CA . VAL B 1 140 ? 13.470 -10.935 -10.702 1.00 4.59 140 VAL B CA 1
ATOM 2916 C C . VAL B 1 140 ? 14.341 -11.440 -9.562 1.00 9.00 140 VAL B C 1
ATOM 2917 O O . VAL B 1 140 ? 15.572 -11.410 -9.642 1.00 7.87 140 VAL B O 1
ATOM 2921 N N . MET B 1 141 ? 13.718 -11.865 -8.470 1.00 7.31 141 MET B N 1
ATOM 2922 C CA A MET B 1 141 ? 14.505 -12.389 -7.368 0.49 7.67 141 MET B CA 1
ATOM 2923 C CA B MET B 1 141 ? 14.452 -12.424 -7.336 0.51 8.70 141 MET B CA 1
ATOM 2924 C C . MET B 1 141 ? 15.047 -13.771 -7.703 1.00 10.99 141 MET B C 1
ATOM 2925 O O . MET B 1 141 ? 14.350 -14.616 -8.271 1.00 9.34 141 MET B O 1
ATOM 2934 N N . THR B 1 142 ? 16.311 -13.983 -7.349 1.00 8.24 142 THR B N 1
ATOM 2935 C CA . THR B 1 142 ? 16.985 -15.241 -7.625 1.00 8.75 142 THR B CA 1
ATOM 2936 C C . THR B 1 142 ? 17.311 -16.008 -6.332 1.00 10.07 142 THR B C 1
ATOM 2937 O O . THR B 1 142 ? 17.993 -17.036 -6.361 1.00 11.60 142 THR B O 1
ATOM 2941 N N . VAL B 1 143 ? 16.816 -15.493 -5.206 1.00 7.71 143 VAL B N 1
ATOM 2942 C CA . VAL B 1 143 ? 16.683 -16.262 -3.961 1.00 10.09 143 VAL B CA 1
ATOM 2943 C C . VAL B 1 143 ? 15.372 -15.849 -3.291 1.00 9.36 143 VAL B C 1
ATOM 2944 O O . VAL B 1 143 ? 14.748 -14.856 -3.674 1.00 11.07 143 VAL B O 1
ATOM 2948 N N . GLU B 1 144 ? 14.936 -16.618 -2.299 1.00 12.51 144 GLU B N 1
ATOM 2949 C CA . GLU B 1 144 ? 13.784 -16.191 -1.515 1.00 11.94 144 GLU B CA 1
ATOM 2950 C C . GLU B 1 144 ? 14.220 -15.065 -0.579 1.00 16.56 144 GLU B C 1
ATOM 2951 O O . GLU B 1 144 ? 15.144 -15.233 0.213 1.00 15.74 144 GLU B O 1
ATOM 2957 N N . PRO B 1 145 ? 13.567 -13.903 -0.673 1.00 13.45 145 PRO B N 1
ATOM 2958 C CA . PRO B 1 145 ? 14.026 -12.767 0.141 1.00 16.07 145 PRO B CA 1
ATOM 2959 C C . PRO B 1 145 ? 13.849 -12.971 1.646 1.00 20.67 145 PRO B C 1
ATOM 2960 O O . PRO B 1 145 ? 12.866 -13.570 2.080 1.00 18.91 145 PRO B O 1
ATOM 2964 N N . GLY B 1 146 ? 14.804 -12.476 2.429 1.00 21.77 146 GLY B N 1
ATOM 2965 C CA . GLY B 1 146 ? 14.660 -12.419 3.874 1.00 22.03 146 GLY B CA 1
ATOM 2966 C C . GLY B 1 146 ? 15.203 -13.607 4.643 1.00 24.24 146 GLY B C 1
ATOM 2967 O O . GLY B 1 146 ? 15.090 -13.658 5.871 1.00 24.13 146 GLY B O 1
ATOM 2968 N N . PHE B 1 147 ? 15.797 -14.562 3.935 1.00 21.63 147 PHE B N 1
ATOM 2969 C CA . PHE B 1 147 ? 16.319 -15.769 4.573 1.00 31.27 147 PHE B CA 1
ATOM 2970 C C . PHE B 1 147 ? 17.845 -15.860 4.523 1.00 35.10 147 PHE B C 1
ATOM 2971 O O . PHE B 1 147 ? 18.416 -16.940 4.669 1.00 37.27 147 PHE B O 1
ATOM 2979 N N . GLY B 1 148 ? 18.500 -14.724 4.322 1.00 28.79 148 GLY B N 1
ATOM 2980 C CA . GLY B 1 148 ? 19.949 -14.667 4.379 1.00 28.86 148 GLY B CA 1
ATOM 2981 C C . GLY B 1 148 ? 20.640 -15.336 3.206 1.00 35.03 148 GLY B C 1
ATOM 2982 O O . GLY B 1 148 ? 20.134 -15.333 2.081 1.00 35.21 148 GLY B O 1
ATOM 2983 N N . GLY B 1 149 ? 21.806 -15.910 3.474 1.00 34.10 149 GLY B N 1
ATOM 2984 C CA . GLY B 1 149 ? 22.626 -16.506 2.436 1.00 34.26 149 GLY B CA 1
ATOM 2985 C C . GLY B 1 149 ? 21.995 -17.743 1.834 1.00 36.79 149 GLY B C 1
ATOM 2986 O O . GLY B 1 149 ? 21.903 -18.786 2.484 1.00 38.13 149 GLY B O 1
ATOM 2987 N N . GLN B 1 150 ? 21.558 -17.622 0.585 1.00 26.85 150 GLN B N 1
ATOM 2988 C CA . GLN B 1 150 ? 20.926 -18.726 -0.123 1.00 23.95 150 GLN B CA 1
ATOM 2989 C C . GLN B 1 150 ? 21.640 -18.993 -1.435 1.00 19.25 150 GLN B C 1
ATOM 2990 O O . GLN B 1 150 ? 22.359 -18.139 -1.952 1.00 21.71 150 GLN B O 1
ATOM 2996 N N A LYS B 1 151 ? 21.422 -20.182 -1.984 0.42 20.61 151 LYS B N 1
ATOM 2997 N N B LYS B 1 151 ? 21.424 -20.179 -1.988 0.58 20.68 151 LYS B N 1
ATOM 2998 C CA A LYS B 1 151 ? 21.966 -20.514 -3.291 0.42 20.27 151 LYS B CA 1
ATOM 2999 C CA B LYS B 1 151 ? 21.996 -20.505 -3.285 0.58 20.08 151 LYS B CA 1
ATOM 3000 C C A LYS B 1 151 ? 21.206 -19.776 -4.390 0.42 16.73 151 LYS B C 1
ATOM 3001 C C B LYS B 1 151 ? 21.218 -19.836 -4.418 0.58 16.91 151 LYS B C 1
ATOM 3002 O O A LYS B 1 151 ? 19.977 -19.706 -4.375 0.42 15.19 151 LYS B O 1
ATOM 3003 O O B LYS B 1 151 ? 19.988 -19.871 -4.453 0.58 14.96 151 LYS B O 1
ATOM 3014 N N . PHE B 1 152 ? 21.953 -19.214 -5.330 1.00 14.74 152 PHE B N 1
ATOM 3015 C CA . PHE B 1 152 ? 21.374 -18.616 -6.529 1.00 8.82 152 PHE B CA 1
ATOM 3016 C C . PHE B 1 152 ? 20.475 -19.630 -7.220 1.00 12.10 152 PHE B C 1
ATOM 3017 O O . PHE B 1 152 ? 20.870 -20.777 -7.434 1.00 14.02 152 PHE B O 1
ATOM 3025 N N . MET B 1 153 ? 19.268 -19.206 -7.582 1.00 10.33 153 MET B N 1
ATOM 3026 C CA . MET B 1 153 ? 18.308 -20.100 -8.216 1.00 10.71 153 MET B CA 1
ATOM 3027 C C . MET B 1 153 ? 18.379 -19.996 -9.739 1.00 14.69 153 MET B C 1
ATOM 3028 O O . MET B 1 153 ? 17.752 -19.126 -10.334 1.00 14.11 153 MET B O 1
ATOM 3033 N N . GLU B 1 154 ? 19.145 -20.886 -10.364 1.00 12.98 154 GLU B N 1
ATOM 3034 C CA A GLU B 1 154 ? 19.283 -20.877 -11.821 0.53 12.65 154 GLU B CA 1
ATOM 3035 C CA B GLU B 1 154 ? 19.288 -20.890 -11.817 0.47 12.94 154 GLU B CA 1
ATOM 3036 C C . GLU B 1 154 ? 17.949 -21.084 -12.529 1.00 12.23 154 GLU B C 1
ATOM 3037 O O . GLU B 1 154 ? 17.769 -20.658 -13.675 1.00 12.42 154 GLU B O 1
ATOM 3048 N N . ASP B 1 155 ? 17.001 -21.726 -11.851 1.00 14.11 155 ASP B N 1
ATOM 3049 C CA A ASP B 1 155 ? 15.696 -21.975 -12.453 0.55 17.95 155 ASP B CA 1
ATOM 3050 C CA B ASP B 1 155 ? 15.687 -21.977 -12.433 0.45 18.08 155 ASP B CA 1
ATOM 3051 C C . ASP B 1 155 ? 14.857 -20.705 -12.575 1.00 13.83 155 ASP B C 1
ATOM 3052 O O . ASP B 1 155 ? 13.738 -20.742 -13.083 1.00 13.81 155 ASP B O 1
ATOM 3061 N N . MET B 1 156 ? 15.398 -19.577 -12.111 1.00 10.72 156 MET B N 1
ATOM 3062 C CA . MET B 1 156 ? 14.747 -18.287 -12.344 1.00 8.18 156 MET B CA 1
ATOM 3063 C C . MET B 1 156 ? 15.163 -17.664 -13.678 1.00 10.52 156 MET B C 1
ATOM 3064 O O . MET B 1 156 ? 14.562 -16.686 -14.133 1.00 10.87 156 MET B O 1
ATOM 3069 N N . MET B 1 157 ? 16.174 -18.232 -14.326 1.00 8.87 157 MET B N 1
ATOM 3070 C CA . MET B 1 157 ? 16.688 -17.603 -15.544 1.00 9.47 157 MET B CA 1
ATOM 3071 C C . MET B 1 157 ? 15.651 -17.552 -16.681 1.00 9.39 157 MET B C 1
ATOM 3072 O O . MET B 1 157 ? 15.608 -16.588 -17.443 1.00 10.47 157 MET B O 1
ATOM 3077 N N . PRO B 1 158 ? 14.790 -18.578 -16.789 1.00 10.50 158 PRO B N 1
ATOM 3078 C CA . PRO B 1 158 ? 13.743 -18.474 -17.814 1.00 11.58 158 PRO B CA 1
ATOM 3079 C C . PRO B 1 158 ? 12.827 -17.274 -17.600 1.00 10.81 158 PRO B C 1
ATOM 3080 O O . PRO B 1 158 ? 12.297 -16.759 -18.577 1.00 10.82 158 PRO B O 1
ATOM 3084 N N . LYS B 1 159 ? 12.656 -16.818 -16.358 1.00 9.65 159 LYS B N 1
ATOM 3085 C CA . LYS B 1 159 ? 11.864 -15.615 -16.122 1.00 11.22 159 LYS B CA 1
ATOM 3086 C C . LYS B 1 159 ? 12.544 -14.407 -16.760 1.00 9.18 159 LYS B C 1
ATOM 3087 O O . LYS B 1 159 ? 11.907 -13.570 -17.405 1.00 9.95 159 LYS B O 1
ATOM 3093 N N . VAL B 1 160 ? 13.838 -14.286 -16.509 1.00 8.19 160 VAL B N 1
ATOM 3094 C CA . VAL B 1 160 ? 14.606 -13.182 -17.065 1.00 8.92 160 VAL B CA 1
ATOM 3095 C C . VAL B 1 160 ? 14.573 -13.211 -18.597 1.00 11.43 160 VAL B C 1
ATOM 3096 O O . VAL B 1 160 ? 14.371 -12.186 -19.268 1.00 10.13 160 VAL B O 1
ATOM 3100 N N . HIS B 1 161 ? 14.762 -14.397 -19.160 1.00 10.06 161 HIS B N 1
ATOM 3101 C CA . HIS B 1 161 ? 14.818 -14.525 -20.606 1.00 9.39 161 HIS B CA 1
ATOM 3102 C C . HIS B 1 161 ? 13.462 -14.188 -21.221 1.00 10.91 161 HIS B C 1
ATOM 3103 O O . HIS B 1 161 ? 13.381 -13.511 -22.249 1.00 10.59 161 HIS B O 1
ATOM 3110 N N . TRP B 1 162 ? 12.397 -14.655 -20.584 1.00 9.28 162 TRP B N 1
ATOM 3111 C CA . TRP B 1 162 ? 11.051 -14.342 -21.052 1.00 13.31 162 TRP B CA 1
ATOM 3112 C C . TRP B 1 162 ? 10.788 -12.832 -21.056 1.00 15.13 162 TRP B C 1
ATOM 3113 O O . TRP B 1 162 ? 10.265 -12.290 -22.041 1.00 11.42 162 TRP B O 1
ATOM 3124 N N . LEU B 1 163 ? 11.168 -12.152 -19.971 1.00 11.43 163 LEU B N 1
ATOM 3125 C CA . LEU B 1 163 ? 10.979 -10.711 -19.873 1.00 11.81 163 LEU B CA 1
ATOM 3126 C C . LEU B 1 163 ? 11.778 -9.974 -20.935 1.00 9.59 163 LEU B C 1
ATOM 3127 O O . LEU B 1 163 ? 11.290 -9.034 -21.546 1.00 12.22 163 LEU B O 1
ATOM 3132 N N . ARG B 1 164 ? 13.024 -10.394 -21.143 1.00 9.99 164 ARG B N 1
ATOM 3133 C CA . ARG B 1 164 ? 13.887 -9.697 -22.091 1.00 10.20 164 ARG B CA 1
ATOM 3134 C C . ARG B 1 164 ? 13.346 -9.889 -23.502 1.00 11.78 164 ARG B C 1
ATOM 3135 O O . ARG B 1 164 ? 13.410 -8.989 -24.344 1.00 13.88 164 ARG B O 1
ATOM 3143 N N . THR B 1 165 ? 12.784 -11.065 -23.750 1.00 9.21 165 THR B N 1
ATOM 3144 C CA . THR B 1 165 ? 12.218 -11.368 -25.066 1.00 11.60 165 THR B CA 1
ATOM 3145 C C . THR B 1 165 ? 10.940 -10.549 -25.325 1.00 12.53 165 THR B C 1
ATOM 3146 O O . THR B 1 165 ? 10.759 -9.972 -26.403 1.00 13.66 165 THR B O 1
ATOM 3150 N N . GLN B 1 166 ? 10.060 -10.506 -24.328 1.00 10.62 166 GLN B N 1
ATOM 3151 C CA . GLN B 1 166 ? 8.782 -9.793 -24.442 1.00 10.47 166 GLN B CA 1
ATOM 3152 C C . GLN B 1 166 ? 8.955 -8.273 -24.416 1.00 12.13 166 GLN B C 1
ATOM 3153 O O . GLN B 1 166 ? 8.222 -7.535 -25.075 1.00 13.63 166 GLN B O 1
ATOM 3159 N N . PHE B 1 167 ? 9.927 -7.806 -23.643 1.00 10.32 167 PHE B N 1
ATOM 3160 C CA . PHE B 1 167 ? 10.105 -6.374 -23.447 1.00 11.38 167 PHE B CA 1
ATOM 3161 C C . PHE B 1 167 ? 11.566 -5.993 -23.640 1.00 12.74 167 PHE B C 1
ATOM 3162 O O . PHE B 1 167 ? 12.288 -5.757 -22.670 1.00 11.40 167 PHE B O 1
ATOM 3170 N N . PRO B 1 168 ? 12.009 -5.929 -24.905 1.00 12.35 168 PRO B N 1
ATOM 3171 C CA . PRO B 1 168 ? 13.434 -5.697 -25.160 1.00 10.93 168 PRO B CA 1
ATOM 3172 C C . PRO B 1 168 ? 14.003 -4.420 -24.536 1.00 14.23 168 PRO B C 1
ATOM 3173 O O . PRO B 1 168 ? 15.207 -4.386 -24.301 1.00 17.34 168 PRO B O 1
ATOM 3177 N N . SER B 1 169 ? 13.183 -3.396 -24.292 1.00 12.79 169 SER B N 1
ATOM 3178 C CA . SER B 1 169 ? 13.717 -2.135 -23.773 1.00 14.50 169 SER B CA 1
ATOM 3179 C C . SER B 1 169 ? 13.586 -2.024 -22.259 1.00 17.26 169 SER B C 1
ATOM 3180 O O . SER B 1 169 ? 13.972 -1.017 -21.673 1.00 16.51 169 SER B O 1
ATOM 3183 N N . LEU B 1 170 ? 13.048 -3.060 -21.625 1.00 7.57 170 LEU B N 1
ATOM 3184 C CA . LEU B 1 170 ? 12.807 -3.007 -20.178 1.00 8.24 170 LEU B CA 1
ATOM 3185 C C . LEU B 1 170 ? 14.082 -3.279 -19.404 1.00 7.00 170 LEU B C 1
ATOM 3186 O O . LEU B 1 170 ? 14.800 -4.235 -19.694 1.00 11.27 170 LEU B O 1
ATOM 3191 N N . ASP B 1 171 ? 14.368 -2.444 -18.416 1.00 7.88 171 ASP B N 1
ATOM 3192 C CA . ASP B 1 171 ? 15.473 -2.741 -17.521 1.00 7.47 171 ASP B CA 1
ATOM 3193 C C . ASP B 1 171 ? 15.079 -3.872 -16.595 1.00 8.11 171 ASP B C 1
ATOM 3194 O O . ASP B 1 171 ? 14.014 -3.837 -15.973 1.00 9.86 171 ASP B O 1
ATOM 3199 N N . ILE B 1 172 ? 15.942 -4.882 -16.529 1.00 6.40 172 ILE B N 1
ATOM 3200 C CA . ILE B 1 172 ? 15.671 -6.073 -15.729 1.00 6.29 172 ILE B CA 1
ATOM 3201 C C . ILE B 1 172 ? 16.800 -6.288 -14.755 1.00 9.26 172 ILE B C 1
ATOM 3202 O O . ILE B 1 172 ? 17.955 -6.447 -15.150 1.00 9.23 172 ILE B O 1
ATOM 3207 N N . GLU B 1 173 ? 16.444 -6.271 -13.477 1.00 6.67 173 GLU B N 1
ATOM 3208 C CA . GLU B 1 173 ? 17.383 -6.443 -12.381 1.00 7.40 173 GLU B CA 1
ATOM 3209 C C . GLU B 1 173 ? 17.270 -7.849 -11.805 1.00 9.42 173 GLU B C 1
ATOM 3210 O O . GLU B 1 173 ? 16.179 -8.398 -11.702 1.00 8.58 173 GLU B O 1
ATOM 3216 N N . VAL B 1 174 ? 18.405 -8.442 -11.456 1.00 6.59 174 VAL B N 1
ATOM 3217 C CA . VAL B 1 174 ? 18.404 -9.690 -10.705 1.00 5.89 174 VAL B CA 1
ATOM 3218 C C . VAL B 1 174 ? 18.992 -9.443 -9.337 1.00 7.81 174 VAL B C 1
ATOM 3219 O O . VAL B 1 174 ? 19.854 -8.590 -9.166 1.00 7.98 174 VAL B O 1
ATOM 3223 N N . ASP B 1 175 ? 18.524 -10.197 -8.352 1.00 7.28 175 ASP B N 1
ATOM 3224 C CA . ASP B 1 175 ? 18.917 -9.954 -6.976 1.00 7.53 175 ASP B CA 1
ATOM 3225 C C . ASP B 1 175 ? 18.780 -11.241 -6.209 1.00 8.78 175 ASP B C 1
ATOM 3226 O O . ASP B 1 175 ? 17.685 -11.775 -6.104 1.00 9.24 175 ASP B O 1
ATOM 3231 N N . GLY B 1 176 ? 19.886 -11.721 -5.654 1.00 7.69 176 GLY B N 1
ATOM 3232 C CA . GLY B 1 176 ? 19.872 -12.918 -4.826 1.00 7.47 176 GLY B CA 1
ATOM 3233 C C . GLY B 1 176 ? 20.980 -13.881 -5.201 1.00 8.06 176 GLY B C 1
ATOM 3234 O O . GLY B 1 176 ? 20.873 -14.592 -6.194 1.00 9.92 176 GLY B O 1
ATOM 3235 N N . GLY B 1 177 ? 22.054 -13.905 -4.417 1.00 10.29 177 GLY B N 1
ATOM 3236 C CA . GLY B 1 177 ? 23.150 -14.816 -4.691 1.00 10.86 177 GLY B CA 1
ATOM 3237 C C . GLY B 1 177 ? 23.862 -14.509 -5.992 1.00 11.31 177 GLY B C 1
ATOM 3238 O O . GLY B 1 177 ? 24.495 -15.390 -6.580 1.00 14.15 177 GLY B O 1
ATOM 3239 N N . VAL B 1 178 ? 23.770 -13.264 -6.455 1.00 8.79 178 VAL B N 1
ATOM 3240 C CA . VAL B 1 178 ? 24.449 -12.908 -7.697 1.00 7.93 178 VAL B CA 1
ATOM 3241 C C . VAL B 1 178 ? 25.847 -12.414 -7.393 1.00 8.96 178 VAL B C 1
ATOM 3242 O O . VAL B 1 178 ? 26.038 -11.532 -6.561 1.00 12.80 178 VAL B O 1
ATOM 3246 N N . GLY B 1 179 ? 26.832 -12.998 -8.069 1.00 8.36 179 GLY B N 1
ATOM 3247 C CA . GLY B 1 179 ? 28.215 -12.577 -7.917 1.00 8.27 179 GLY B CA 1
ATOM 3248 C C . GLY B 1 179 ? 28.946 -12.994 -9.177 1.00 9.75 179 GLY B C 1
ATOM 3249 O O . GLY B 1 179 ? 28.319 -13.420 -10.136 1.00 9.62 179 GLY B O 1
ATOM 3250 N N . PRO B 1 180 ? 30.278 -12.905 -9.172 1.00 10.82 180 PRO B N 1
ATOM 3251 C CA . PRO B 1 180 ? 31.016 -13.257 -10.389 1.00 11.26 180 PRO B CA 1
ATOM 3252 C C . PRO B 1 180 ? 30.774 -14.689 -10.853 1.00 12.41 180 PRO B C 1
ATOM 3253 O O . PRO B 1 180 ? 30.910 -14.970 -12.048 1.00 16.28 180 PRO B O 1
ATOM 3257 N N . ASP B 1 181 ? 30.402 -15.580 -9.936 1.00 11.48 181 ASP B N 1
ATOM 3258 C CA . ASP B 1 181 ? 30.137 -16.966 -10.300 1.00 11.18 181 ASP B CA 1
ATOM 3259 C C . ASP B 1 181 ? 28.835 -17.152 -11.084 1.00 14.29 181 ASP B C 1
ATOM 3260 O O . ASP B 1 181 ? 28.704 -18.096 -11.869 1.00 14.92 181 ASP B O 1
ATOM 3265 N N . THR B 1 182 ? 27.864 -16.273 -10.858 1.0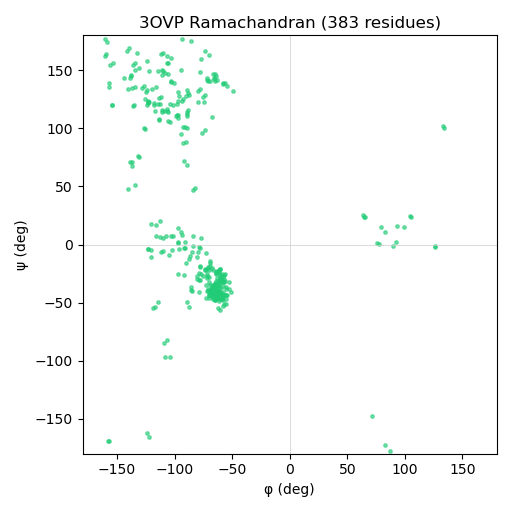0 9.08 182 THR B N 1
ATOM 3266 C CA . THR B 1 182 ? 26.538 -16.467 -11.438 1.00 7.12 182 THR B CA 1
ATOM 3267 C C . THR B 1 182 ? 26.092 -15.329 -12.346 1.00 10.56 182 THR B C 1
ATOM 3268 O O . THR B 1 182 ? 25.035 -15.414 -12.961 1.00 9.05 182 THR B O 1
ATOM 3272 N N . VAL B 1 183 ? 26.887 -14.269 -12.443 1.00 8.84 183 VAL B N 1
ATOM 3273 C CA . VAL B 1 183 ? 26.481 -13.113 -13.236 1.00 8.97 183 VAL B CA 1
ATOM 3274 C C . VAL B 1 183 ? 26.313 -13.458 -14.719 1.00 10.60 183 VAL B C 1
ATOM 3275 O O . VAL B 1 183 ? 25.426 -12.918 -15.381 1.00 10.75 183 VAL B O 1
ATOM 3279 N N . HIS B 1 184 ? 27.141 -14.357 -15.250 1.00 8.15 184 HIS B N 1
ATOM 3280 C CA . HIS B 1 184 ? 26.995 -14.671 -16.665 1.00 10.47 184 HIS B CA 1
ATOM 3281 C C . HIS B 1 184 ? 25.655 -15.339 -16.962 1.00 9.43 184 HIS B C 1
ATOM 3282 O O . HIS B 1 184 ? 25.048 -15.100 -18.013 1.00 10.82 184 HIS B O 1
ATOM 3289 N N . LYS B 1 185 ? 25.196 -16.189 -16.048 1.00 8.31 185 LYS B N 1
ATOM 3290 C CA . LYS B 1 185 ? 23.885 -16.817 -16.218 1.00 8.64 185 LYS B CA 1
ATOM 3291 C C . LYS B 1 185 ? 22.801 -15.754 -16.320 1.00 9.97 185 LYS B C 1
ATOM 3292 O O . LYS B 1 185 ? 21.883 -15.863 -17.135 1.00 10.66 185 LYS B O 1
ATOM 3298 N N . CYS B 1 186 ? 22.899 -14.733 -15.479 1.00 8.58 186 CYS B N 1
ATOM 3299 C CA . CYS B 1 186 ? 21.905 -13.664 -15.486 1.00 7.72 186 CYS B CA 1
ATOM 3300 C C . CYS B 1 186 ? 21.995 -12.853 -16.772 1.00 9.11 186 CYS B C 1
ATOM 3301 O O . CYS B 1 186 ? 20.978 -12.512 -17.386 1.00 10.73 186 CYS B O 1
ATOM 3304 N N . ALA B 1 187 ? 23.223 -12.531 -17.166 1.00 8.17 187 ALA B N 1
ATOM 3305 C CA . ALA B 1 187 ? 23.438 -11.673 -18.328 1.00 7.86 187 ALA B CA 1
ATOM 3306 C C . ALA B 1 187 ? 23.039 -12.383 -19.624 1.00 8.96 187 ALA B C 1
ATOM 3307 O O . ALA B 1 187 ? 22.412 -11.788 -20.500 1.00 12.11 187 ALA B O 1
ATOM 3309 N N . GLU B 1 188 ? 23.379 -13.661 -19.738 1.00 12.19 188 GLU B N 1
ATOM 3310 C CA A GLU B 1 188 ? 23.020 -14.441 -20.920 0.47 10.56 188 GLU B CA 1
ATOM 3311 C CA B GLU B 1 188 ? 23.020 -14.409 -20.939 0.53 9.60 188 GLU B CA 1
ATOM 3312 C C . GLU B 1 188 ? 21.506 -14.544 -21.067 1.00 11.72 188 GLU B C 1
ATOM 3313 O O . GLU B 1 188 ? 20.979 -14.633 -22.182 1.00 14.60 188 GLU B O 1
ATOM 3324 N N . ALA B 1 189 ? 20.807 -14.533 -19.930 1.00 10.87 189 ALA B N 1
ATOM 3325 C CA . ALA B 1 189 ? 19.347 -14.582 -19.925 1.00 8.93 189 ALA B CA 1
ATOM 3326 C C . ALA B 1 189 ? 18.698 -13.237 -20.254 1.00 10.58 189 ALA B C 1
ATOM 3327 O O . ALA B 1 189 ? 17.527 -13.195 -20.637 1.00 13.19 189 ALA B O 1
ATOM 3329 N N . GLY B 1 190 ? 19.438 -12.141 -20.108 1.00 10.84 190 GLY B N 1
ATOM 3330 C CA . GLY B 1 190 ? 18.906 -10.840 -20.486 1.00 9.34 190 GLY B CA 1
ATOM 3331 C C . GLY B 1 190 ? 18.951 -9.753 -19.426 1.00 8.88 190 GLY B C 1
ATOM 3332 O O . GLY B 1 190 ? 18.538 -8.622 -19.688 1.00 11.66 190 GLY B O 1
ATOM 3333 N N . ALA B 1 191 ? 19.429 -10.072 -18.223 1.00 7.75 191 ALA B N 1
ATOM 3334 C CA . ALA B 1 191 ? 19.449 -9.066 -17.162 1.00 7.55 191 ALA B CA 1
ATOM 3335 C C . ALA B 1 191 ? 20.475 -7.986 -17.470 1.00 11.19 191 ALA B C 1
ATOM 3336 O O . ALA B 1 191 ? 21.571 -8.281 -17.952 1.00 12.88 191 ALA B O 1
ATOM 3338 N N . ASN B 1 192 ? 20.131 -6.741 -17.174 1.00 9.00 192 ASN B N 1
ATOM 3339 C CA . ASN B 1 192 ? 21.091 -5.659 -17.366 1.00 7.68 192 ASN B CA 1
ATOM 3340 C C . ASN B 1 192 ? 21.376 -4.851 -16.115 1.00 8.91 192 ASN B C 1
ATOM 3341 O O . ASN B 1 192 ? 22.211 -3.954 -16.144 1.00 11.91 192 ASN B O 1
ATOM 3346 N N . MET B 1 193 ? 20.680 -5.149 -15.023 1.00 8.21 193 MET B N 1
ATOM 3347 C CA . MET B 1 193 ? 20.959 -4.490 -13.750 1.00 6.95 193 MET B CA 1
ATOM 3348 C C . MET B 1 193 ? 21.266 -5.583 -12.749 1.00 8.17 193 MET B C 1
ATOM 3349 O O . MET B 1 193 ? 20.466 -6.490 -12.553 1.00 8.97 193 MET B O 1
ATOM 3354 N N . ILE B 1 194 ? 22.451 -5.524 -12.157 1.00 6.63 194 ILE B N 1
ATOM 3355 C CA . ILE B 1 194 ? 22.915 -6.614 -11.318 1.00 6.04 194 ILE B CA 1
ATOM 3356 C C . ILE B 1 194 ? 23.119 -6.128 -9.900 1.00 7.63 194 ILE B C 1
ATOM 3357 O O . ILE B 1 194 ? 23.897 -5.200 -9.680 1.00 8.37 194 ILE B O 1
ATOM 3362 N N . VAL B 1 195 ? 22.424 -6.755 -8.946 1.00 7.89 195 VAL B N 1
ATOM 3363 C CA . VAL B 1 195 ? 22.649 -6.505 -7.523 1.00 6.07 195 VAL B CA 1
ATOM 3364 C C . VAL B 1 195 ? 23.589 -7.573 -6.981 1.00 6.95 195 VAL B C 1
ATOM 3365 O O . VAL B 1 195 ? 23.372 -8.759 -7.193 1.00 9.87 195 VAL B O 1
ATOM 3369 N N . SER B 1 196 ? 24.661 -7.153 -6.324 1.00 6.06 196 SER B N 1
ATOM 3370 C CA . SER B 1 196 ? 25.569 -8.108 -5.692 1.00 7.44 196 SER B CA 1
ATOM 3371 C C . SER B 1 196 ? 25.964 -7.545 -4.340 1.00 9.87 196 SER B C 1
ATOM 3372 O O . SER B 1 196 ? 26.138 -6.341 -4.202 1.00 8.62 196 SER B O 1
ATOM 3375 N N . GLY B 1 197 ? 26.104 -8.416 -3.345 1.00 10.72 197 GLY B N 1
ATOM 3376 C CA . GLY B 1 197 ? 26.412 -7.989 -2.001 1.00 11.27 197 GLY B CA 1
ATOM 3377 C C . GLY B 1 197 ? 27.830 -8.329 -1.587 1.00 12.33 197 GLY B C 1
ATOM 3378 O O . GLY B 1 197 ? 28.771 -7.610 -1.916 1.00 9.90 197 GLY B O 1
ATOM 3379 N N . SER B 1 198 ? 27.986 -9.442 -0.876 1.00 14.72 198 SER B N 1
ATOM 3380 C CA A SER B 1 198 ? 29.269 -9.797 -0.276 0.55 17.81 198 SER B CA 1
ATOM 3381 C CA B SER B 1 198 ? 29.271 -9.794 -0.279 0.45 17.93 198 SER B CA 1
ATOM 3382 C C . SER B 1 198 ? 30.422 -9.851 -1.273 1.00 13.38 198 SER B C 1
ATOM 3383 O O . SER B 1 198 ? 31.539 -9.449 -0.958 1.00 15.20 198 SER B O 1
ATOM 3388 N N . ALA B 1 199 ? 30.163 -10.354 -2.475 1.00 11.62 199 ALA B N 1
ATOM 3389 C CA . ALA B 1 199 ? 31.246 -10.459 -3.448 1.00 11.23 199 ALA B CA 1
ATOM 3390 C C . ALA B 1 199 ? 31.880 -9.096 -3.746 1.00 13.61 199 ALA B C 1
ATOM 3391 O O . ALA B 1 199 ? 33.066 -9.010 -4.070 1.00 15.12 199 ALA B O 1
ATOM 3393 N N . ILE B 1 200 ? 31.088 -8.035 -3.644 1.00 10.63 200 ILE B N 1
ATOM 3394 C CA . ILE B 1 200 ? 31.631 -6.692 -3.816 1.00 8.12 200 ILE B CA 1
ATOM 3395 C C . ILE B 1 200 ? 32.126 -6.133 -2.485 1.00 12.20 200 ILE B C 1
ATOM 3396 O O . ILE B 1 200 ? 33.264 -5.654 -2.388 1.00 13.23 200 ILE B O 1
ATOM 3401 N N . MET B 1 201 ? 31.272 -6.231 -1.468 1.00 10.73 201 MET B N 1
ATOM 3402 C CA A MET B 1 201 ? 31.500 -5.623 -0.156 0.40 15.29 201 MET B CA 1
ATOM 3403 C CA B MET B 1 201 ? 31.516 -5.600 -0.167 0.60 14.34 201 MET B CA 1
ATOM 3404 C C . MET B 1 201 ? 32.748 -6.140 0.560 1.00 17.20 201 MET B C 1
ATOM 3405 O O . MET B 1 201 ? 33.461 -5.383 1.220 1.00 22.20 201 MET B O 1
ATOM 3414 N N . ARG B 1 202 ? 33.005 -7.436 0.424 1.00 14.86 202 ARG B N 1
ATOM 3415 C CA A ARG B 1 202 ? 34.102 -8.102 1.128 0.46 20.05 202 ARG B CA 1
ATOM 3416 C CA B ARG B 1 202 ? 34.102 -8.077 1.143 0.54 19.34 202 ARG B CA 1
ATOM 3417 C C . ARG B 1 202 ? 35.461 -7.855 0.481 1.00 17.23 202 ARG B C 1
ATOM 3418 O O . ARG B 1 202 ? 36.499 -7.965 1.133 1.00 14.21 202 ARG B O 1
ATOM 3433 N N . SER B 1 203 ? 35.454 -7.538 -0.810 1.00 11.66 203 SER B N 1
ATOM 3434 C CA . SER B 1 203 ? 36.691 -7.413 -1.583 1.00 12.87 203 SER B CA 1
ATOM 3435 C C . SER B 1 203 ? 37.603 -6.275 -1.140 1.00 14.19 203 SER B C 1
ATOM 3436 O O . SER B 1 203 ? 37.134 -5.220 -0.698 1.00 13.89 203 SER B O 1
ATOM 3439 N N . GLU B 1 204 ? 38.909 -6.500 -1.269 1.00 11.91 204 GLU B N 1
ATOM 3440 C CA . GLU B 1 204 ? 39.901 -5.455 -1.063 1.00 15.47 204 GLU B CA 1
ATOM 3441 C C . GLU B 1 204 ? 39.866 -4.433 -2.194 1.00 19.72 204 GLU B C 1
ATOM 3442 O O . GLU B 1 204 ? 40.368 -3.319 -2.052 1.00 20.57 204 GLU B O 1
ATOM 3448 N N . ASP B 1 205 ? 39.289 -4.834 -3.323 1.00 13.95 205 ASP B N 1
ATOM 3449 C CA . ASP B 1 205 ? 39.296 -4.020 -4.527 1.00 15.21 205 ASP B CA 1
ATOM 3450 C C . ASP B 1 205 ? 37.905 -4.093 -5.130 1.00 12.65 205 ASP B C 1
ATOM 3451 O O . ASP B 1 205 ? 37.704 -4.724 -6.165 1.00 14.04 205 ASP B O 1
ATOM 3456 N N . PRO B 1 206 ? 36.926 -3.460 -4.473 1.00 12.66 206 PRO B N 1
ATOM 3457 C CA . PRO B 1 206 ? 35.569 -3.558 -5.011 1.00 10.33 206 PRO B CA 1
ATOM 3458 C C . PRO B 1 206 ? 35.444 -3.016 -6.426 1.00 12.22 206 PRO B C 1
ATOM 3459 O O . PRO B 1 206 ? 34.588 -3.482 -7.167 1.00 12.12 206 PRO B O 1
ATOM 3463 N N . ARG B 1 207 ? 36.269 -2.048 -6.807 1.00 11.88 207 ARG B N 1
ATOM 3464 C CA . ARG B 1 207 ? 36.204 -1.543 -8.169 1.00 11.11 207 ARG B CA 1
ATOM 3465 C C . ARG B 1 207 ? 36.438 -2.669 -9.171 1.00 10.21 207 ARG B C 1
ATOM 3466 O O . ARG B 1 207 ? 35.774 -2.739 -10.198 1.00 11.05 207 ARG B O 1
ATOM 3474 N N . SER B 1 208 ? 37.384 -3.552 -8.874 1.00 10.35 208 SER B N 1
ATOM 3475 C CA A SER B 1 208 ? 37.691 -4.645 -9.796 0.64 8.47 208 SER B CA 1
ATOM 3476 C CA B SER B 1 208 ? 37.695 -4.653 -9.782 0.36 10.73 208 SER B CA 1
ATOM 3477 C C . SER B 1 208 ? 36.517 -5.616 -9.908 1.00 12.54 208 SER B C 1
ATOM 3478 O O . SER B 1 208 ? 36.215 -6.111 -10.993 1.00 12.39 208 SER B O 1
ATOM 3483 N N . VAL B 1 209 ? 35.850 -5.883 -8.789 1.00 11.26 209 VAL B N 1
ATOM 3484 C CA . VAL B 1 209 ? 34.722 -6.807 -8.802 1.00 8.49 209 VAL B CA 1
ATOM 3485 C C . VAL B 1 209 ? 33.559 -6.182 -9.541 1.00 11.82 209 VAL B C 1
ATOM 3486 O O . VAL B 1 209 ? 32.896 -6.835 -10.344 1.00 9.80 209 VAL B O 1
ATOM 3490 N N . ILE B 1 210 ? 33.306 -4.907 -9.267 1.00 8.48 210 ILE B N 1
ATOM 3491 C CA . ILE B 1 210 ? 32.234 -4.202 -9.972 1.00 9.00 210 ILE B CA 1
ATOM 3492 C C . ILE B 1 210 ? 32.511 -4.178 -11.482 1.00 11.03 210 ILE B C 1
ATOM 3493 O O . ILE B 1 210 ? 31.615 -4.429 -12.286 1.00 11.87 210 ILE B O 1
ATOM 3498 N N . ASN B 1 211 ? 33.756 -3.891 -11.864 1.00 9.85 211 ASN B N 1
ATOM 3499 C CA . ASN B 1 211 ? 34.124 -3.899 -13.279 1.00 7.91 211 ASN B CA 1
ATOM 3500 C C . ASN B 1 211 ? 33.964 -5.270 -13.924 1.00 9.50 211 ASN B C 1
ATOM 3501 O O . ASN B 1 211 ? 33.521 -5.378 -15.063 1.00 13.05 211 ASN B O 1
ATOM 3506 N N . LEU B 1 212 ? 34.341 -6.319 -13.199 1.00 9.78 212 LEU B N 1
ATOM 3507 C CA . LEU B 1 212 ? 34.145 -7.666 -13.712 1.00 10.51 212 LEU B CA 1
ATOM 3508 C C . LEU B 1 212 ? 32.666 -7.974 -13.936 1.00 10.78 212 LEU B C 1
ATOM 3509 O O . LEU B 1 212 ? 32.278 -8.454 -14.995 1.00 10.17 212 LEU B O 1
ATOM 3514 N N . LEU B 1 213 ? 31.829 -7.692 -12.944 1.00 10.82 213 LEU B N 1
ATOM 3515 C CA . LEU B 1 213 ? 30.397 -7.943 -13.101 1.00 8.87 213 LEU B CA 1
ATOM 3516 C C . LEU B 1 213 ? 29.839 -7.183 -14.284 1.00 10.03 213 LEU B C 1
ATOM 3517 O O . LEU B 1 213 ? 29.054 -7.718 -15.065 1.00 10.40 213 LEU B O 1
ATOM 3522 N N . ARG B 1 214 ? 30.232 -5.920 -14.402 1.00 8.22 214 ARG B N 1
ATOM 3523 C CA . ARG B 1 214 ? 29.685 -5.085 -15.453 1.00 7.96 214 ARG B CA 1
ATOM 3524 C C . ARG B 1 214 ? 30.141 -5.554 -16.817 1.00 10.66 214 ARG B C 1
ATOM 3525 O O . ARG B 1 214 ? 29.355 -5.584 -17.764 1.00 10.70 214 ARG B O 1
ATOM 3533 N N . ASN B 1 215 ? 31.412 -5.913 -16.932 1.00 10.76 215 ASN B N 1
ATOM 3534 C CA A ASN B 1 215 ? 31.876 -6.321 -18.245 0.58 12.65 215 ASN B CA 1
ATOM 3535 C CA B ASN B 1 215 ? 31.989 -6.377 -18.194 0.42 11.55 215 ASN B CA 1
ATOM 3536 C C . ASN B 1 215 ? 31.386 -7.702 -18.658 1.00 12.46 215 ASN B C 1
ATOM 3537 O O . ASN B 1 215 ? 31.118 -7.918 -19.839 1.00 11.57 215 ASN B O 1
ATOM 3546 N N . VAL B 1 216 ? 31.222 -8.623 -17.710 1.00 9.32 216 VAL B N 1
ATOM 3547 C CA . VAL B 1 216 ? 30.603 -9.894 -18.060 1.00 9.26 216 VAL B CA 1
ATOM 3548 C C . VAL B 1 216 ? 29.213 -9.593 -18.598 1.00 12.75 216 VAL B C 1
ATOM 3549 O O . VAL B 1 216 ? 28.794 -10.116 -19.620 1.00 12.38 216 VAL B O 1
ATOM 3553 N N . CYS B 1 217 ? 28.490 -8.734 -17.895 1.00 11.12 217 CYS B N 1
ATOM 3554 C CA A CYS B 1 217 ? 27.139 -8.385 -18.301 0.57 14.10 217 CYS B CA 1
ATOM 3555 C CA B CYS B 1 217 ? 27.144 -8.377 -18.318 0.43 14.39 217 CYS B CA 1
ATOM 3556 C C . CYS B 1 217 ? 27.125 -7.734 -19.687 1.00 14.76 217 CYS B C 1
ATOM 3557 O O . CYS B 1 217 ? 26.360 -8.133 -20.557 1.00 17.34 217 CYS B O 1
ATOM 3562 N N . SER B 1 218 ? 27.974 -6.730 -19.876 1.00 10.46 218 SER B N 1
ATOM 3563 C CA A SER B 1 218 ? 28.005 -5.974 -21.122 0.49 12.83 218 SER B CA 1
ATOM 3564 C CA B SER B 1 218 ? 27.992 -5.978 -21.123 0.51 12.79 218 SER B CA 1
ATOM 3565 C C . SER B 1 218 ? 28.407 -6.846 -22.304 1.00 16.05 218 SER B C 1
ATOM 3566 O O . SER B 1 218 ? 27.836 -6.754 -23.393 1.00 15.16 218 SER B O 1
ATOM 3571 N N . GLU B 1 219 ? 29.404 -7.693 -22.104 1.00 12.25 219 GLU B N 1
ATOM 3572 C CA A GLU B 1 219 ? 29.884 -8.506 -23.213 0.63 12.92 219 GLU B CA 1
ATOM 3573 C CA B GLU B 1 219 ? 29.894 -8.507 -23.202 0.37 13.45 219 GLU B CA 1
ATOM 3574 C C . GLU B 1 219 ? 28.883 -9.590 -23.582 1.00 12.34 219 GLU B C 1
ATOM 3575 O O . GLU B 1 219 ? 28.782 -9.974 -24.742 1.00 18.58 219 GLU B O 1
ATOM 3586 N N . ALA B 1 220 ? 28.129 -10.073 -22.600 1.00 13.19 220 ALA B N 1
ATOM 3587 C CA . ALA B 1 220 ? 27.091 -11.053 -22.897 1.00 16.61 220 ALA B CA 1
ATOM 3588 C C . ALA B 1 220 ? 25.956 -10.363 -23.645 1.00 22.02 220 ALA B C 1
ATOM 3589 O O . ALA B 1 220 ? 25.390 -10.920 -24.587 1.00 24.66 220 ALA B O 1
ATOM 3591 N N . ALA B 1 221 ? 25.634 -9.143 -23.221 1.00 27.73 221 ALA B N 1
ATOM 3592 C CA . ALA B 1 221 ? 24.587 -8.359 -23.865 1.00 27.62 221 ALA B CA 1
ATOM 3593 C C . ALA B 1 221 ? 24.972 -7.989 -25.296 1.00 30.80 221 ALA B C 1
ATOM 3594 O O . ALA B 1 221 ? 24.141 -8.034 -26.206 1.00 30.58 221 ALA B O 1
ATOM 3596 N N . GLN B 1 222 ? 26.236 -7.625 -25.493 1.00 29.57 222 GLN B N 1
ATOM 3597 C CA . GLN B 1 222 ? 26.745 -7.324 -26.828 1.00 28.63 222 GLN B CA 1
ATOM 3598 C C . GLN B 1 222 ? 26.696 -8.558 -27.718 1.00 37.66 222 GLN B C 1
ATOM 3599 O O . GLN B 1 222 ? 26.364 -8.464 -28.901 1.00 36.77 222 GLN B O 1
ATOM 3605 N N . LYS B 1 223 ? 27.027 -9.716 -27.152 1.00 29.14 223 LYS B N 1
ATOM 3606 C CA . LYS B 1 223 ? 26.986 -10.955 -27.918 1.00 33.74 223 LYS B CA 1
ATOM 3607 C C . LYS B 1 223 ? 25.591 -11.221 -28.485 1.00 43.52 223 LYS B C 1
ATOM 3608 O O . LYS B 1 223 ? 25.441 -11.436 -29.686 1.00 45.34 223 LYS B O 1
ATOM 3614 N N . ARG B 1 224 ? 24.572 -11.200 -27.629 1.00 48.42 224 ARG B N 1
ATOM 3615 C CA . ARG B 1 224 ? 23.206 -11.465 -28.086 1.00 56.58 224 ARG B CA 1
ATOM 3616 C C . ARG B 1 224 ? 22.763 -10.502 -29.188 1.00 62.20 224 ARG B C 1
ATOM 3617 O O . ARG B 1 224 ? 22.040 -10.889 -30.108 1.00 65.05 224 ARG B O 1
ATOM 3625 N N . SER B 1 225 ? 23.201 -9.251 -29.094 1.00 63.17 225 SER B N 1
ATOM 3626 C CA . SER B 1 225 ? 22.885 -8.251 -30.108 1.00 63.18 225 SER B CA 1
ATOM 3627 C C . SER B 1 225 ? 23.448 -8.641 -31.475 1.00 65.55 225 SER B C 1
ATOM 3628 O O . SER B 1 225 ? 24.664 -8.654 -31.682 1.00 61.26 225 SER B O 1
#

Organism: Homo sapiens (NCBI:txid9606)

GO terms:
  GO:0004750 D-ribulose-phosphate 3-epimerase activity (F, IDA)
  GO:0005975 carbohydrate metabolic process (P, IDA)
  GO:0006098 pentose-phosphate shunt (P, IDA)
  GO:0046872 metal ion binding (F, IDA)
  GO:0042803 protein homodimerization activity (F, IPI)
  GO:0005829 cytosol (C, TAS)
  GO:0042802 identical protein binding (F, IPI)
  GO:0005515 protein binding (F, IPI)
  GO:0070062 extracellular exosome (C, HDA)

Nearest PDB structures (foldseek):
  3ovr-assembly1_B  TM=9.935E-01  e=9.197E-42  Homo sapiens
  2fli-assembly1_D  TM=9.441E-01  e=4.694E-23  Streptococcus pyogenes
  7sbj-assembly1_C  TM=9.608E-01  e=1.408E-22  Stenotrophomonas maltophilia K279a
  7b1w-assembly2_H  TM=9.634E-01  e=1.140E-20  Chlamydomonas reinhardtii
  1tqj-assembly1_F  TM=9.476E-01  e=1.538E-19  Synechocystis sp.